Protein AF-0000000087121213 (afdb_homodimer)

Nearest PDB structures (foldseek):
  5jki-assembly1_A  TM=7.740E-01  e=2.344E-04  Bacillus subtilis subsp. subtilis str. 168
  8bm3-assembly4_D  TM=5.996E-01  e=1.245E-01  Escherichia coli K-12
  5jki-assembly1_A  TM=7.741E-01  e=2.557E-04  Bacillus subtilis subsp. subtilis str. 168
  8bm3-assembly4_D  TM=6.574E-01  e=1.766E-01  Escherichia coli K-12
  5jwy-assembly1_A  TM=7.185E-01  e=1.785E+00  Escherichia coli K-12

Solvent-accessible surface area (backbone atoms only — not comparable to full-atom values): 22860 Å² total; per-residue (Å²): 129,78,78,75,68,66,36,72,42,70,94,51,57,44,64,29,44,76,87,43,90,55,26,66,63,33,47,54,35,58,44,42,65,64,54,46,51,48,39,48,54,42,49,30,71,72,65,24,31,52,66,56,43,50,50,47,51,48,52,52,51,51,52,52,50,40,55,52,45,20,66,72,62,54,34,71,42,41,90,85,31,87,63,81,62,60,25,29,47,23,59,65,21,18,52,32,20,20,50,32,39,32,48,42,53,47,43,68,73,35,50,47,79,89,42,47,68,59,44,52,50,52,42,50,49,42,47,48,52,32,50,46,23,39,49,23,35,41,76,60,36,55,31,43,68,64,27,32,49,51,9,25,48,52,12,29,52,52,16,46,51,45,45,53,52,47,67,66,43,41,81,66,46,35,64,57,50,36,68,32,70,66,25,52,71,68,42,36,32,60,55,85,87,48,64,39,60,65,60,51,51,36,52,53,45,52,54,52,51,57,66,70,52,74,72,81,71,79,125,129,77,78,76,68,67,37,72,42,70,93,50,56,43,63,27,42,78,86,43,91,56,27,66,61,32,47,54,35,57,44,42,64,65,54,45,50,48,39,48,52,42,48,30,71,72,64,23,29,52,67,55,43,50,51,48,51,49,51,51,51,50,51,52,51,43,56,52,45,21,66,72,62,53,33,70,41,42,89,84,30,89,62,84,63,61,24,29,45,23,58,67,20,18,52,33,19,20,49,34,39,33,50,40,54,49,43,66,73,33,51,48,81,90,41,47,68,60,43,51,50,51,42,51,49,41,47,47,52,33,51,46,23,40,48,24,35,41,76,61,36,54,31,42,68,64,25,32,49,51,8,24,50,52,12,29,51,51,16,45,53,45,46,53,51,47,66,68,42,42,81,66,48,35,65,56,50,36,68,32,69,66,26,53,73,68,43,35,32,60,55,86,87,48,63,37,60,66,60,51,53,36,53,54,45,53,51,51,51,56,66,68,50,74,73,82,71,80,124

pLDDT: mean 91.89, std 11.65, range [29.3, 98.94]

Radius of gyration: 24.11 Å; Cα contacts (8 Å, |Δi|>4): 596; chains: 2; bounding box: 51×84×61 Å

Sequence (438 aa):
MEAKRVQEFELTWVVYDPTDPLGAMLALFTLSPIFLVIVYLTVVASQRDLDSISMLVGQLISVVFNKVLKKLINQSRPEGAYMTGPGMPSAHSQFMGFFAAYVVIYTWKRINSRRRLEQWFTILSVVAISVLTCYSRIHLNYHSADQVLVGAGFGVLTGVAWYIIVASVSPWLFPVVAESRLAKFFYVRDISHIPDLTVYQHEICNKDAAAASPQKKSQMEAKRVQEFELTWVVYDPTDPLGAMLALFTLSPIFLVIVYLTVVASQRDLDSISMLVGQLISVVFNKVLKKLINQSRPEGAYMTGPGMPSAHSQFMGFFAAYVVIYTWKRINSRRRLEQWFTILSVVAISVLTCYSRIHLNYHSADQVLVGAGFGVLTGVAWYIIVASVSPWLFPVVAESRLAKFFYVRDISHIPDLTVYQHEICNKDAAAASPQKKSQ

Structure (mmCIF, N/CA/C/O backbone):
data_AF-0000000087121213-model_v1
#
loop_
_entity.id
_entity.type
_entity.pdbx_description
1 polymer Dolichyldiphosphatase
#
loop_
_atom_site.group_PDB
_atom_site.id
_atom_site.type_symbol
_atom_site.label_atom_id
_atom_site.label_alt_id
_atom_site.label_comp_id
_atom_site.label_asym_id
_atom_site.label_entity_id
_atom_site.label_seq_id
_atom_site.pdbx_PDB_ins_code
_atom_site.Cartn_x
_atom_site.Cartn_y
_atom_site.Cartn_z
_atom_site.occupancy
_atom_site.B_iso_or_equiv
_atom_site.auth_seq_id
_atom_site.auth_comp_id
_atom_site.auth_asym_id
_atom_site.auth_atom_id
_atom_site.pdbx_PDB_model_num
ATOM 1 N N . MET A 1 1 ? -10.953 -35.5 -21.453 1 35.81 1 MET A N 1
ATOM 2 C CA . MET A 1 1 ? -11.039 -34.094 -21.031 1 35.81 1 MET A CA 1
ATOM 3 C C . MET A 1 1 ? -9.688 -33.406 -21.141 1 35.81 1 MET A C 1
ATOM 5 O O . MET A 1 1 ? -8.711 -33.844 -20.516 1 35.81 1 MET A O 1
ATOM 9 N N . GLU A 1 2 ? -9.352 -32.875 -22.188 1 45 2 GLU A N 1
ATOM 10 C CA . GLU A 1 2 ? -8.039 -32.375 -22.578 1 45 2 GLU A CA 1
ATOM 11 C C . GLU A 1 2 ? -7.434 -31.516 -21.469 1 45 2 GLU A C 1
ATOM 13 O O . GLU A 1 2 ? -8.117 -30.672 -20.875 1 45 2 GLU A O 1
ATOM 18 N N . ALA A 1 3 ? -6.488 -31.922 -20.812 1 52.47 3 ALA A N 1
ATOM 19 C CA . ALA A 1 3 ? -5.75 -31.234 -19.75 1 52.47 3 ALA A CA 1
ATOM 20 C C . ALA A 1 3 ? -5.598 -29.75 -20.047 1 52.47 3 ALA A C 1
ATOM 22 O O . ALA A 1 3 ? -5.051 -29.375 -21.078 1 52.47 3 ALA A O 1
ATOM 23 N N . LYS A 1 4 ? -6.598 -28.922 -19.734 1 59.81 4 LYS A N 1
ATOM 24 C CA . LYS A 1 4 ? -6.586 -27.484 -20.031 1 59.81 4 LYS A CA 1
ATOM 25 C C . LYS A 1 4 ? -5.246 -26.859 -19.672 1 59.81 4 LYS A C 1
ATOM 27 O O . LYS A 1 4 ? -4.754 -27.031 -18.547 1 59.81 4 LYS A O 1
ATOM 32 N N . ARG A 1 5 ? -4.418 -26.531 -20.656 1 74.44 5 ARG A N 1
ATOM 33 C CA . ARG A 1 5 ? -3.125 -25.859 -20.547 1 74.44 5 ARG A CA 1
ATOM 34 C C . ARG A 1 5 ? -3.242 -24.562 -19.75 1 74.44 5 ARG A C 1
ATOM 36 O O . ARG A 1 5 ? -4.086 -23.719 -20.047 1 74.44 5 ARG A O 1
ATOM 43 N N . VAL A 1 6 ? -2.965 -24.562 -18.422 1 81.56 6 VAL A N 1
ATOM 44 C CA . VAL A 1 6 ? -2.982 -23.344 -17.625 1 81.56 6 VAL A CA 1
ATOM 45 C C . VAL A 1 6 ? -1.575 -22.766 -17.531 1 81.56 6 VAL A C 1
ATOM 47 O O . VAL A 1 6 ? -0.586 -23.484 -17.672 1 81.56 6 VAL A O 1
ATOM 50 N N . GLN A 1 7 ? -1.537 -21.5 -17.578 1 84.81 7 GLN A N 1
ATOM 51 C CA . GLN A 1 7 ? -0.304 -20.734 -17.422 1 84.81 7 GLN A CA 1
ATOM 52 C C . GLN A 1 7 ? -0.322 -19.922 -16.125 1 84.81 7 GLN A C 1
ATOM 54 O O . GLN A 1 7 ? -1.356 -19.359 -15.758 1 84.81 7 GLN A O 1
ATOM 59 N N . GLU A 1 8 ? 0.797 -19.859 -15.438 1 82.5 8 GLU A N 1
ATOM 60 C CA . GLU A 1 8 ? 0.926 -19.062 -14.219 1 82.5 8 GLU A CA 1
ATOM 61 C C . GLU A 1 8 ? 1.021 -17.578 -14.531 1 82.5 8 GLU A C 1
ATOM 63 O O . GLU A 1 8 ? 1.632 -17.188 -15.531 1 82.5 8 GLU A O 1
ATOM 68 N N . PHE A 1 9 ? 0.381 -16.828 -13.656 1 82.75 9 PHE A N 1
ATOM 69 C CA . PHE A 1 9 ? 0.54 -15.391 -13.781 1 82.75 9 PHE A CA 1
ATOM 70 C C . PHE A 1 9 ? 1.941 -14.961 -13.359 1 82.75 9 PHE A C 1
ATOM 72 O O . PHE A 1 9 ? 2.293 -15.031 -12.18 1 82.75 9 PHE A O 1
ATOM 79 N N . GLU A 1 10 ? 2.689 -14.375 -14.219 1 80.88 10 GLU A N 1
ATOM 80 C CA . GLU A 1 10 ? 4.133 -14.219 -14.078 1 80.88 10 GLU A CA 1
ATOM 81 C C . GLU A 1 10 ? 4.477 -13.18 -13.016 1 80.88 10 GLU A C 1
ATOM 83 O O . GLU A 1 10 ? 5.457 -13.328 -12.289 1 80.88 10 GLU A O 1
ATOM 88 N N . LEU A 1 11 ? 3.738 -12.172 -12.852 1 82.31 11 LEU A N 1
ATOM 89 C CA . LEU A 1 11 ? 4.035 -11.031 -11.992 1 82.31 11 LEU A CA 1
ATOM 90 C C . LEU A 1 11 ? 4.191 -11.477 -10.539 1 82.31 11 LEU A C 1
ATOM 92 O O . LEU A 1 11 ? 5.023 -10.93 -9.805 1 82.31 11 LEU A O 1
ATOM 96 N N . THR A 1 12 ? 3.451 -12.508 -10.164 1 87.62 12 THR A N 1
ATOM 97 C CA . THR A 1 12 ? 3.455 -12.891 -8.75 1 87.62 12 THR A CA 1
ATOM 98 C C . THR A 1 12 ? 3.768 -14.375 -8.602 1 87.62 12 THR A C 1
ATOM 100 O O . THR A 1 12 ? 3.49 -14.969 -7.555 1 87.62 12 THR A O 1
ATOM 103 N N . TRP A 1 13 ? 4.273 -14.953 -9.625 1 85.88 13 TRP A N 1
ATOM 104 C CA . TRP A 1 13 ? 4.566 -16.375 -9.609 1 85.88 13 TRP A CA 1
ATOM 105 C C . TRP A 1 13 ? 5.887 -16.656 -8.898 1 85.88 13 TRP A C 1
ATOM 107 O O . TRP A 1 13 ? 6.93 -16.125 -9.289 1 85.88 13 TRP A O 1
ATOM 117 N N . VAL A 1 14 ? 5.816 -17.359 -7.824 1 88.19 14 VAL A N 1
ATOM 118 C CA . VAL A 1 14 ? 6.988 -17.766 -7.062 1 88.19 14 VAL A CA 1
ATOM 119 C C . VAL A 1 14 ? 6.867 -19.25 -6.684 1 88.19 14 VAL A C 1
ATOM 121 O O . VAL A 1 14 ? 5.801 -19.688 -6.25 1 88.19 14 VAL A O 1
ATOM 124 N N . VAL A 1 15 ? 7.977 -19.984 -6.91 1 87.25 15 VAL A N 1
ATOM 125 C CA . VAL A 1 15 ? 8 -21.406 -6.547 1 87.25 15 VAL A CA 1
ATOM 126 C C . VAL A 1 15 ? 9.133 -21.656 -5.555 1 87.25 15 VAL A C 1
ATOM 128 O O . VAL A 1 15 ? 10.086 -20.891 -5.477 1 87.25 15 VAL A O 1
ATOM 131 N N . TYR A 1 16 ? 8.938 -22.688 -4.785 1 88.25 16 TYR A N 1
ATOM 132 C CA . TYR A 1 16 ? 9.961 -23.109 -3.836 1 88.25 16 TYR A CA 1
ATOM 133 C C . TYR A 1 16 ? 9.898 -24.609 -3.607 1 88.25 16 TYR A C 1
ATOM 135 O O . TYR A 1 16 ? 8.922 -25.266 -3.973 1 88.25 16 TYR A O 1
ATOM 143 N N . ASP A 1 17 ? 11.016 -25.203 -3.107 1 87.62 17 ASP A N 1
ATOM 144 C CA . ASP A 1 17 ? 11.07 -26.609 -2.707 1 87.62 17 ASP A CA 1
ATOM 145 C C . ASP A 1 17 ? 10.219 -26.844 -1.46 1 87.62 17 ASP A C 1
ATOM 147 O O . ASP A 1 17 ? 10.469 -26.266 -0.408 1 87.62 17 ASP A O 1
ATOM 151 N N . PRO A 1 18 ? 9.227 -27.703 -1.616 1 88.88 18 PRO A N 1
ATOM 152 C CA . PRO A 1 18 ? 8.336 -27.922 -0.481 1 88.88 18 PRO A CA 1
ATOM 153 C C . PRO A 1 18 ? 9.047 -28.531 0.727 1 88.88 18 PRO A C 1
ATOM 155 O O . PRO A 1 18 ? 8.555 -28.422 1.853 1 88.88 18 PRO A O 1
ATOM 158 N N . THR A 1 19 ? 10.203 -29.141 0.523 1 90.44 19 THR A N 1
ATOM 159 C CA . THR A 1 19 ? 10.953 -29.734 1.621 1 90.44 19 THR A CA 1
ATOM 160 C C . THR A 1 19 ? 11.844 -28.688 2.293 1 90.44 19 THR A C 1
ATOM 162 O O . THR A 1 19 ? 12.406 -28.938 3.361 1 90.44 19 THR A O 1
ATOM 165 N N . ASP A 1 20 ? 11.969 -27.531 1.691 1 91.56 20 ASP A N 1
ATOM 166 C CA . ASP A 1 20 ? 12.75 -26.422 2.254 1 91.56 20 ASP A CA 1
ATOM 167 C C . ASP A 1 20 ? 11.953 -25.688 3.33 1 91.56 20 ASP A C 1
ATOM 169 O O . ASP A 1 20 ? 10.953 -25.031 3.033 1 91.56 20 ASP A O 1
ATOM 173 N N . PRO A 1 21 ? 12.32 -25.75 4.578 1 90.38 21 PRO A N 1
ATOM 174 C CA . PRO A 1 21 ? 11.562 -25.109 5.648 1 90.38 21 PRO A CA 1
ATOM 175 C C . PRO A 1 21 ? 11.508 -23.578 5.508 1 90.38 21 PRO A C 1
ATOM 177 O O . PRO A 1 21 ? 10.609 -22.938 6.055 1 90.38 21 PRO A O 1
ATOM 180 N N . LEU A 1 22 ? 12.406 -22.984 4.742 1 92.81 22 LEU A N 1
ATOM 181 C CA . LEU A 1 22 ? 12.445 -21.547 4.566 1 92.81 22 LEU A CA 1
ATOM 182 C C . LEU A 1 22 ? 11.742 -21.141 3.273 1 92.81 22 LEU A C 1
ATOM 184 O O . LEU A 1 22 ? 11.57 -19.938 3.006 1 92.81 22 LEU A O 1
ATOM 188 N N . GLY A 1 23 ? 11.398 -22.078 2.557 1 91.88 23 GLY A N 1
ATOM 189 C CA . GLY A 1 23 ? 10.922 -21.844 1.202 1 91.88 23 GLY A CA 1
ATOM 190 C C . GLY A 1 23 ? 9.766 -20.859 1.138 1 91.88 23 GLY A C 1
ATOM 191 O O . GLY A 1 23 ? 9.82 -19.875 0.406 1 91.88 23 GLY A O 1
ATOM 192 N N . ALA A 1 24 ? 8.82 -21.109 1.965 1 90.44 24 ALA A N 1
ATOM 193 C CA . ALA A 1 24 ? 7.617 -20.281 1.944 1 90.44 24 ALA A CA 1
ATOM 194 C C . ALA A 1 24 ? 7.926 -18.859 2.42 1 90.44 24 ALA A C 1
ATOM 196 O O . ALA A 1 24 ? 7.461 -17.891 1.826 1 90.44 24 ALA A O 1
ATOM 197 N N . MET A 1 25 ? 8.641 -18.75 3.424 1 94.06 25 MET A N 1
ATOM 198 C CA . MET A 1 25 ? 9.023 -17.438 3.959 1 94.06 25 MET A CA 1
ATOM 199 C C . MET A 1 25 ? 9.852 -16.656 2.945 1 94.06 25 MET A C 1
ATOM 201 O O . MET A 1 25 ? 9.617 -15.469 2.73 1 94.06 25 MET A O 1
ATOM 205 N N . LEU A 1 26 ? 10.75 -17.281 2.309 1 95.12 26 LEU A N 1
ATOM 206 C CA . LEU A 1 26 ? 11.617 -16.609 1.342 1 95.12 26 LEU A CA 1
ATOM 207 C C . LEU A 1 26 ? 10.836 -16.25 0.082 1 95.12 26 LEU A C 1
ATOM 209 O O . LEU 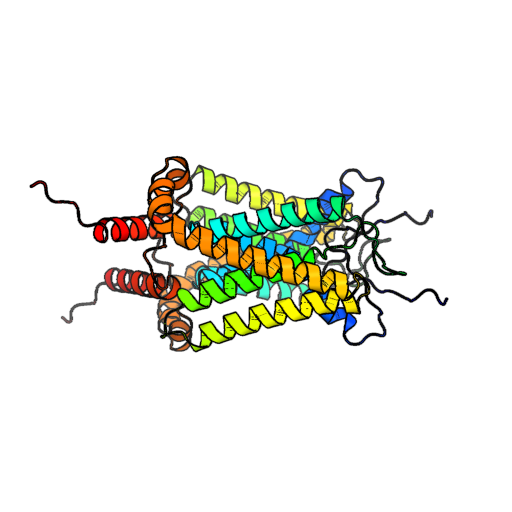A 1 26 ? 11.125 -15.227 -0.554 1 95.12 26 LEU A O 1
ATOM 213 N N . ALA A 1 27 ? 9.852 -17.078 -0.217 1 93.12 27 ALA A N 1
ATOM 214 C CA . ALA A 1 27 ? 8.969 -16.719 -1.322 1 93.12 27 ALA A CA 1
ATOM 215 C C . ALA A 1 27 ? 8.242 -15.406 -1.043 1 93.12 27 ALA A C 1
ATOM 217 O O . ALA A 1 27 ? 8.094 -14.57 -1.936 1 93.12 27 ALA A O 1
ATOM 218 N N . LEU A 1 28 ? 7.879 -15.242 0.159 1 94.12 28 LEU A N 1
ATOM 219 C CA . LEU A 1 28 ? 7.215 -14.008 0.564 1 94.12 28 LEU A CA 1
ATOM 220 C C . LEU A 1 28 ? 8.148 -12.812 0.417 1 94.12 28 LEU A C 1
ATOM 222 O O . LEU A 1 28 ? 7.75 -11.758 -0.092 1 94.12 28 LEU A O 1
ATOM 226 N N . PHE A 1 29 ? 9.375 -12.953 0.794 1 96.25 29 PHE A N 1
ATOM 227 C CA . PHE A 1 29 ? 10.336 -11.867 0.699 1 96.25 29 PHE A CA 1
ATOM 228 C C . PHE A 1 29 ? 10.648 -11.547 -0.757 1 96.25 29 PHE A C 1
ATOM 230 O O . PHE A 1 29 ? 10.891 -10.383 -1.107 1 96.25 29 PHE A O 1
ATOM 237 N N . THR A 1 30 ? 10.625 -12.562 -1.583 1 95.25 30 THR A N 1
ATOM 238 C CA . THR A 1 30 ? 10.875 -12.344 -3.004 1 95.25 30 THR A CA 1
ATOM 239 C C . THR A 1 30 ? 9.797 -11.438 -3.605 1 95.25 30 THR A C 1
ATOM 241 O O . THR A 1 30 ? 10.055 -10.719 -4.574 1 95.25 30 THR A O 1
ATOM 244 N N . LEU A 1 31 ? 8.641 -11.383 -2.98 1 96.5 31 LEU A N 1
ATOM 2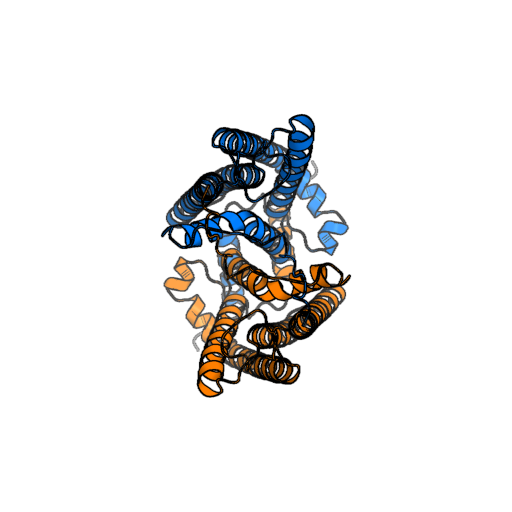45 C CA . LEU A 1 31 ? 7.52 -10.609 -3.496 1 96.5 31 LEU A CA 1
ATOM 246 C C . LEU A 1 31 ? 7.582 -9.172 -2.992 1 96.5 31 LEU A C 1
ATOM 248 O O . LEU A 1 31 ? 6.77 -8.328 -3.391 1 96.5 31 LEU A O 1
ATOM 252 N N . SER A 1 32 ? 8.578 -8.812 -2.209 1 97 32 SER A N 1
ATOM 253 C CA . SER A 1 32 ? 8.641 -7.527 -1.528 1 97 32 SER A CA 1
ATOM 254 C C . SER A 1 32 ? 8.641 -6.371 -2.525 1 97 32 SER A C 1
ATOM 256 O O . SER A 1 32 ? 7.98 -5.355 -2.307 1 97 32 SER A O 1
ATOM 258 N N . PRO A 1 33 ? 9.336 -6.465 -3.672 1 97.62 33 PRO A N 1
ATOM 259 C CA . PRO A 1 33 ? 9.305 -5.328 -4.598 1 97.62 33 PRO A CA 1
ATOM 260 C C . PRO A 1 33 ? 7.898 -5.02 -5.105 1 97.62 33 PRO A C 1
ATOM 262 O O . PRO A 1 33 ? 7.539 -3.852 -5.27 1 97.62 33 PRO A O 1
ATOM 265 N N . ILE A 1 34 ? 7.125 -6.027 -5.355 1 96.75 34 ILE A N 1
ATOM 266 C CA . ILE A 1 34 ? 5.754 -5.828 -5.805 1 96.75 34 ILE A CA 1
ATOM 267 C C . ILE A 1 34 ? 4.945 -5.141 -4.707 1 96.75 34 ILE A C 1
ATOM 269 O O . ILE A 1 34 ? 4.234 -4.168 -4.973 1 96.75 34 ILE A O 1
ATOM 273 N N . PHE A 1 35 ? 5.062 -5.609 -3.479 1 97.62 35 PHE A N 1
ATOM 274 C CA . PHE A 1 35 ? 4.375 -4.992 -2.35 1 97.62 35 PHE A CA 1
ATOM 275 C C . PHE A 1 35 ? 4.844 -3.557 -2.146 1 97.62 35 PHE A C 1
ATOM 277 O O . PHE A 1 35 ? 4.043 -2.676 -1.831 1 97.62 35 PHE A O 1
ATOM 284 N N . LEU A 1 36 ? 6.082 -3.318 -2.35 1 98.38 36 LEU A N 1
ATOM 285 C CA . LEU A 1 36 ? 6.633 -1.983 -2.145 1 98.38 36 LEU A CA 1
ATOM 286 C C . LEU A 1 36 ? 6.133 -1.018 -3.213 1 98.38 36 LEU A C 1
ATOM 288 O O . LEU A 1 36 ? 5.941 0.17 -2.941 1 98.38 36 LEU A O 1
ATOM 292 N N . VAL A 1 37 ? 5.953 -1.521 -4.43 1 98.38 37 VAL A N 1
ATOM 293 C CA . VAL A 1 37 ? 5.363 -0.663 -5.449 1 98.38 37 VAL A CA 1
ATOM 294 C C . VAL A 1 37 ? 3.977 -0.208 -5.004 1 98.38 37 VAL A C 1
ATOM 296 O O . VAL A 1 37 ? 3.619 0.962 -5.16 1 98.38 37 VAL A O 1
ATOM 299 N N . ILE A 1 38 ? 3.213 -1.104 -4.43 1 98.19 38 ILE A N 1
ATOM 300 C CA . ILE A 1 38 ? 1.897 -0.76 -3.902 1 98.19 38 ILE A CA 1
ATOM 301 C C . ILE A 1 38 ? 2.045 0.247 -2.764 1 98.19 38 ILE A C 1
ATOM 303 O O . ILE A 1 38 ? 1.268 1.199 -2.664 1 98.19 38 ILE A O 1
ATOM 307 N N . VAL A 1 39 ? 3.039 0.029 -1.93 1 98.62 39 VAL A N 1
ATOM 308 C CA . VAL A 1 39 ? 3.312 0.957 -0.837 1 98.62 39 VAL A CA 1
ATOM 309 C C . VAL A 1 39 ? 3.623 2.342 -1.4 1 98.62 39 VAL A C 1
ATOM 311 O O . VAL A 1 39 ? 3.057 3.342 -0.952 1 98.62 39 VAL A O 1
ATOM 314 N N . TYR A 1 40 ? 4.473 2.42 -2.428 1 98.62 40 TYR A N 1
ATOM 315 C CA . TYR A 1 40 ? 4.844 3.68 -3.062 1 98.62 40 TYR A CA 1
ATOM 316 C C . TYR A 1 40 ? 3.615 4.395 -3.611 1 98.62 40 TYR A C 1
ATOM 318 O O . TYR A 1 40 ? 3.406 5.578 -3.338 1 98.62 40 TYR A O 1
ATOM 326 N N . LEU A 1 41 ? 2.852 3.67 -4.32 1 98.5 41 LEU A N 1
ATOM 327 C CA . LEU A 1 41 ? 1.681 4.266 -4.953 1 98.5 41 LEU A CA 1
ATOM 328 C C . LEU A 1 41 ? 0.681 4.742 -3.904 1 98.5 41 LEU A C 1
ATOM 330 O O . LEU A 1 41 ? 0.08 5.809 -4.055 1 98.5 41 LEU A O 1
ATOM 334 N N . THR A 1 42 ? 0.562 3.957 -2.889 1 98.44 42 THR A N 1
ATOM 335 C CA . THR A 1 42 ? -0.373 4.285 -1.819 1 98.44 42 THR A CA 1
ATOM 336 C C . THR A 1 42 ? 0.077 5.543 -1.077 1 98.44 42 THR A C 1
ATOM 338 O O . THR A 1 42 ? -0.729 6.441 -0.82 1 98.44 42 THR A O 1
ATOM 341 N N . VAL A 1 43 ? 1.328 5.637 -0.728 1 98.06 43 VAL A N 1
ATOM 342 C CA . VAL A 1 43 ? 1.857 6.789 -0.003 1 98.06 43 VAL A CA 1
ATOM 343 C C . VAL A 1 43 ? 1.733 8.039 -0.863 1 98.06 43 VAL A C 1
ATOM 345 O O . VAL A 1 43 ? 1.303 9.094 -0.381 1 98.06 43 VAL A O 1
ATOM 348 N N . VAL A 1 44 ? 2.059 7.926 -2.1 1 98.06 44 VAL A N 1
ATOM 349 C CA . VAL A 1 44 ? 1.982 9.062 -3.006 1 98.06 44 VAL A CA 1
ATOM 350 C C . VAL A 1 44 ? 0.53 9.516 -3.146 1 98.06 44 VAL A C 1
ATOM 352 O O . VAL A 1 44 ? 0.24 10.719 -3.113 1 98.06 44 VAL A O 1
ATOM 355 N N . ALA A 1 45 ? -0.375 8.586 -3.246 1 96.44 45 ALA A N 1
ATOM 356 C CA . ALA A 1 45 ? -1.785 8.906 -3.438 1 96.44 45 ALA A CA 1
ATOM 357 C C . ALA A 1 45 ? -2.393 9.492 -2.164 1 96.44 45 ALA A C 1
ATOM 359 O O . ALA A 1 45 ? -3.252 10.375 -2.225 1 96.44 45 ALA A O 1
ATOM 360 N N . SER A 1 46 ? -1.977 9.055 -1.011 1 95.5 46 SER A N 1
ATOM 361 C CA . SER A 1 46 ? -2.617 9.438 0.242 1 95.5 46 SER A CA 1
ATOM 362 C C . SER A 1 46 ? -1.961 10.68 0.837 1 95.5 46 SER A C 1
ATOM 364 O O . SER A 1 46 ? -2.641 11.531 1.417 1 95.5 46 SER A O 1
ATOM 366 N N . GLN A 1 47 ? -0.636 10.758 0.685 1 95.38 47 GLN A N 1
ATOM 367 C CA . GLN A 1 47 ? 0.074 11.883 1.285 1 95.38 47 GLN A CA 1
ATOM 368 C C . GLN A 1 47 ? 0.191 13.047 0.304 1 95.38 47 GLN A C 1
ATOM 370 O O . GLN A 1 47 ? 0.144 14.211 0.706 1 95.38 47 GLN A O 1
ATOM 375 N N . ARG A 1 48 ? 0.413 12.773 -0.94 1 97.25 48 ARG A N 1
ATOM 376 C CA . ARG A 1 48 ? 0.522 13.75 -2.02 1 97.25 48 ARG A CA 1
ATOM 377 C C . ARG A 1 48 ? 1.606 14.781 -1.721 1 97.25 48 ARG A C 1
ATOM 379 O O . ARG A 1 48 ? 1.386 15.984 -1.87 1 97.25 48 ARG A O 1
ATOM 386 N N . ASP A 1 49 ? 2.746 14.359 -1.281 1 97.25 49 ASP A N 1
ATOM 387 C CA . ASP A 1 49 ? 3.848 15.289 -1.03 1 97.25 49 ASP A CA 1
ATOM 388 C C . ASP A 1 49 ? 5.016 15.023 -1.979 1 97.25 49 ASP A C 1
ATOM 390 O O . ASP A 1 49 ? 5.168 13.906 -2.486 1 97.25 49 ASP A O 1
ATOM 394 N N . LEU A 1 50 ? 5.773 15.977 -2.16 1 98.12 50 LEU A N 1
ATOM 395 C CA . LEU A 1 50 ? 6.82 15.93 -3.172 1 98.12 50 LEU A CA 1
ATOM 396 C C . LEU A 1 50 ? 7.957 15.016 -2.738 1 98.12 50 LEU A C 1
ATOM 398 O O . LEU A 1 50 ? 8.703 14.508 -3.578 1 98.12 50 LEU A O 1
ATOM 402 N N . ASP A 1 51 ? 8.148 14.766 -1.448 1 97.19 51 ASP A N 1
ATOM 403 C CA . ASP A 1 51 ? 9.164 13.828 -0.977 1 97.19 51 ASP A CA 1
ATOM 404 C C . ASP A 1 51 ? 8.859 12.406 -1.453 1 97.19 51 ASP A C 1
ATOM 406 O O . ASP A 1 51 ? 9.727 11.742 -2.033 1 97.19 51 ASP A O 1
ATOM 410 N N . SER A 1 52 ? 7.633 11.945 -1.17 1 97.94 52 SER A N 1
ATOM 411 C CA . SER A 1 52 ? 7.25 10.594 -1.572 1 97.94 52 SER A CA 1
ATOM 412 C C . SER A 1 52 ? 7.219 10.461 -3.09 1 97.94 52 SER A C 1
ATOM 414 O O . SER A 1 52 ? 7.594 9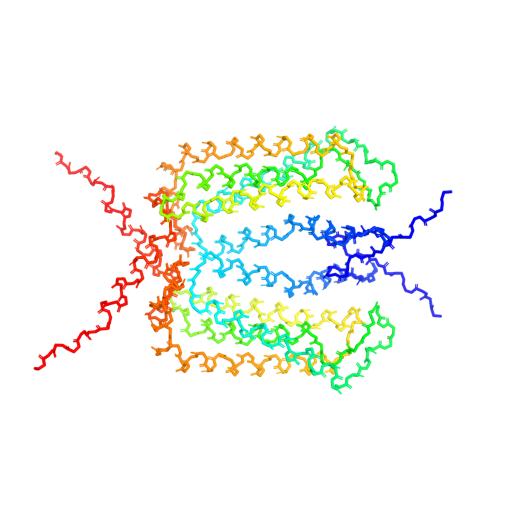.414 -3.633 1 97.94 52 SER A O 1
ATOM 416 N N . ILE A 1 53 ? 6.777 11.477 -3.754 1 98.69 53 ILE A N 1
ATOM 417 C CA . ILE A 1 53 ? 6.742 11.461 -5.211 1 98.69 53 ILE A CA 1
ATOM 418 C C . ILE A 1 53 ? 8.164 11.352 -5.762 1 98.69 53 ILE A C 1
ATOM 420 O O . ILE A 1 53 ? 8.43 10.562 -6.668 1 98.69 53 ILE A O 1
ATOM 424 N N . SER A 1 54 ? 9.062 12.141 -5.227 1 98.56 54 SER A N 1
ATOM 425 C CA . SER A 1 54 ? 10.453 12.109 -5.684 1 98.56 54 SER A CA 1
ATOM 426 C C . SER A 1 54 ? 11.078 10.734 -5.469 1 98.56 54 SER A C 1
ATOM 428 O O . SER A 1 54 ? 11.836 10.258 -6.309 1 98.56 54 SER A O 1
ATOM 430 N N . MET A 1 55 ? 10.797 10.148 -4.363 1 98.5 55 MET A N 1
ATOM 431 C CA . MET A 1 55 ? 11.336 8.82 -4.098 1 98.5 55 MET A CA 1
ATOM 432 C C . MET A 1 55 ? 10.812 7.809 -5.109 1 98.5 55 MET A C 1
ATOM 434 O O . MET A 1 55 ? 11.57 6.969 -5.605 1 98.5 55 MET A O 1
ATOM 438 N N . LEU A 1 56 ? 9.516 7.84 -5.395 1 98.81 56 LEU A N 1
ATOM 439 C CA . LEU A 1 56 ? 8.93 6.949 -6.391 1 98.81 56 LEU A CA 1
ATOM 440 C C . LEU A 1 56 ? 9.578 7.152 -7.754 1 98.81 56 LEU A C 1
ATOM 442 O O . LEU A 1 56 ? 9.914 6.18 -8.438 1 98.81 56 LEU A O 1
ATOM 446 N N . VAL A 1 57 ? 9.742 8.406 -8.125 1 98.75 57 VAL A N 1
ATOM 447 C CA . VAL A 1 57 ? 10.367 8.719 -9.406 1 98.75 57 VAL A CA 1
ATOM 448 C C . VAL A 1 57 ? 11.766 8.117 -9.461 1 98.75 57 VAL A C 1
ATOM 450 O O . VAL A 1 57 ? 12.148 7.5 -10.461 1 98.75 57 VAL A O 1
ATOM 453 N N . GLY A 1 58 ? 12.547 8.297 -8.398 1 98.88 58 GLY A N 1
ATOM 454 C CA . GLY A 1 58 ? 13.875 7.707 -8.336 1 98.88 58 GLY A CA 1
ATOM 455 C C . GLY A 1 58 ? 13.867 6.199 -8.469 1 98.88 58 GLY A C 1
ATOM 456 O O . GLY A 1 58 ? 14.703 5.625 -9.172 1 98.88 58 GLY A O 1
ATOM 457 N N . GLN A 1 59 ? 12.961 5.543 -7.766 1 98.88 59 GLN A N 1
ATOM 458 C CA . GLN A 1 59 ? 12.836 4.09 -7.844 1 98.88 59 GLN A CA 1
ATOM 459 C C . GLN A 1 59 ? 12.531 3.641 -9.273 1 98.88 59 GLN A C 1
ATOM 461 O O . GLN A 1 59 ? 13.117 2.668 -9.758 1 98.88 59 GLN A O 1
ATOM 466 N N . LEU A 1 60 ? 11.609 4.359 -9.961 1 98.69 60 LEU A N 1
ATOM 467 C CA . LEU A 1 60 ? 11.234 4.016 -11.328 1 98.69 60 LEU A CA 1
ATOM 468 C C . LEU A 1 60 ? 12.414 4.215 -12.273 1 98.69 60 LEU A C 1
ATOM 470 O O . LEU A 1 60 ? 12.617 3.418 -13.195 1 98.69 60 LEU A O 1
ATOM 474 N N . ILE A 1 61 ? 13.141 5.266 -12.062 1 98.62 61 ILE A N 1
ATOM 475 C CA . ILE A 1 61 ? 14.352 5.488 -12.852 1 98.62 61 ILE A CA 1
ATOM 476 C C . ILE A 1 61 ? 15.312 4.32 -12.656 1 98.62 61 ILE A C 1
ATOM 478 O O . ILE A 1 61 ? 15.922 3.832 -13.617 1 98.62 61 ILE A O 1
ATOM 482 N N . SER A 1 62 ? 15.469 3.896 -11.391 1 98.62 62 SER A N 1
ATOM 483 C CA . SER A 1 62 ? 16.328 2.75 -11.094 1 98.62 62 SER A CA 1
ATOM 484 C C . SER A 1 62 ? 15.852 1.503 -11.836 1 98.62 62 SER A C 1
ATOM 486 O O . SER A 1 62 ? 16.672 0.709 -12.305 1 98.62 62 SER A O 1
ATOM 488 N N . VAL A 1 63 ? 14.578 1.28 -11.961 1 98.19 63 VAL A N 1
ATOM 489 C CA . VAL A 1 63 ? 14.016 0.136 -12.672 1 98.19 63 VAL A CA 1
ATOM 490 C C . VAL A 1 63 ? 14.383 0.213 -14.148 1 98.19 63 VAL A C 1
ATOM 492 O O . VAL A 1 63 ? 14.758 -0.793 -14.758 1 98.19 63 VAL A O 1
ATOM 495 N N . VAL A 1 64 ? 14.273 1.382 -14.688 1 98.31 64 VAL A N 1
ATOM 496 C CA . VAL A 1 64 ? 14.625 1.586 -16.094 1 98.31 64 VAL A CA 1
ATOM 497 C C . VAL A 1 64 ? 16.109 1.296 -16.297 1 98.31 64 VAL A C 1
ATOM 499 O O . VAL A 1 64 ? 16.5 0.637 -17.266 1 98.31 64 VAL A O 1
ATOM 502 N N . PHE A 1 65 ? 16.969 1.795 -15.367 1 98.25 65 PHE A N 1
ATOM 503 C CA . PHE A 1 65 ? 18.391 1.505 -15.438 1 98.25 65 PHE A CA 1
ATOM 504 C C . PHE A 1 65 ? 18.641 0.001 -15.445 1 98.25 65 PHE A C 1
ATOM 506 O O . PHE A 1 65 ? 19.5 -0.487 -16.172 1 98.25 65 PHE A O 1
ATOM 513 N N . ASN A 1 66 ? 17.906 -0.712 -14.633 1 98.31 66 ASN A N 1
ATOM 514 C CA . ASN A 1 66 ? 18.078 -2.16 -14.57 1 98.31 66 ASN A CA 1
ATOM 515 C C . ASN A 1 66 ? 17.75 -2.82 -15.906 1 98.31 66 ASN A C 1
ATOM 517 O O . ASN A 1 66 ? 18.484 -3.699 -16.359 1 98.31 66 ASN A O 1
ATOM 521 N N . LYS A 1 67 ? 16.688 -2.393 -16.484 1 97.25 67 LYS A N 1
ATOM 522 C CA . LYS A 1 67 ? 16.281 -2.949 -17.781 1 97.25 67 LYS A CA 1
ATOM 523 C C . LYS A 1 67 ? 17.359 -2.715 -18.844 1 97.25 67 LYS A C 1
ATOM 525 O O . LYS A 1 67 ? 17.672 -3.617 -19.609 1 97.25 67 LYS A O 1
ATOM 530 N N . VAL A 1 68 ? 17.875 -1.559 -18.844 1 97.81 68 VAL A N 1
ATOM 531 C CA . VAL A 1 68 ? 18.906 -1.194 -19.797 1 97.81 68 VAL A CA 1
ATOM 532 C C . VAL A 1 68 ? 20.172 -2.023 -19.547 1 97.81 68 VAL A C 1
ATOM 534 O O . VAL A 1 68 ? 20.75 -2.58 -20.469 1 97.81 68 VAL A O 1
ATOM 537 N N . LEU A 1 69 ? 20.609 -2.137 -18.297 1 97.44 69 LEU A N 1
ATOM 538 C CA . LEU A 1 69 ? 21.812 -2.879 -17.922 1 97.44 69 LEU A CA 1
ATOM 539 C C . LEU A 1 69 ? 21.656 -4.355 -18.266 1 97.44 69 LEU A C 1
ATOM 541 O O . LEU A 1 69 ? 22.609 -4.984 -18.766 1 97.44 69 LEU A O 1
ATOM 545 N N . LYS A 1 70 ? 20.484 -4.918 -18.016 1 96.56 70 LYS A N 1
ATOM 546 C CA . LYS A 1 70 ? 20.25 -6.324 -18.344 1 96.56 70 LYS A CA 1
ATOM 547 C C . LYS A 1 70 ? 20.375 -6.574 -19.844 1 96.56 70 LYS A C 1
ATOM 549 O O . LYS A 1 70 ? 20.844 -7.629 -20.266 1 96.56 70 LYS A O 1
ATOM 554 N N . LYS A 1 71 ? 19.875 -5.664 -20.594 1 96.12 71 LYS A N 1
ATOM 555 C CA . LYS A 1 71 ? 19.953 -5.785 -22.047 1 96.12 71 LYS A CA 1
ATOM 556 C C . LYS A 1 71 ? 21.406 -5.691 -22.516 1 96.12 71 LYS A C 1
ATOM 558 O O . LYS A 1 71 ? 21.828 -6.426 -23.422 1 96.12 71 LYS A O 1
ATOM 563 N N . LEU A 1 72 ? 22.172 -4.863 -21.938 1 96.88 72 LEU A N 1
ATOM 564 C CA . LEU A 1 72 ? 23.562 -4.633 -22.328 1 96.88 72 LEU A CA 1
ATOM 565 C C . LEU A 1 72 ? 24.453 -5.785 -21.891 1 96.88 72 LEU A C 1
ATOM 567 O O . LEU A 1 72 ? 25.312 -6.23 -22.641 1 96.88 72 LEU A O 1
ATOM 571 N N . ILE A 1 73 ? 24.266 -6.254 -20.656 1 96.31 73 ILE A N 1
ATOM 572 C CA . ILE A 1 73 ? 25.109 -7.293 -20.094 1 96.31 73 ILE A CA 1
ATOM 573 C C . ILE A 1 73 ? 24.672 -8.664 -20.609 1 96.31 73 ILE A C 1
ATOM 575 O O . ILE A 1 73 ? 25.5 -9.5 -20.953 1 96.31 73 ILE A O 1
ATOM 579 N N . ASN A 1 74 ? 23.391 -8.938 -20.578 1 95.5 74 ASN A N 1
ATOM 580 C CA . ASN A 1 74 ? 22.734 -10.125 -21.125 1 95.5 74 ASN A CA 1
ATOM 581 C C . ASN A 1 74 ? 23.375 -11.406 -20.594 1 95.5 74 ASN A C 1
ATOM 583 O O . ASN A 1 74 ? 23.625 -12.336 -21.359 1 95.5 74 ASN A O 1
ATOM 587 N N . GLN A 1 75 ? 23.734 -11.344 -19.344 1 95.25 75 GLN A N 1
ATOM 588 C CA . GLN A 1 75 ? 24.25 -12.539 -18.703 1 95.25 75 GLN A CA 1
ATOM 589 C C . GLN A 1 75 ? 23.125 -13.477 -18.297 1 95.25 75 GLN A C 1
ATOM 591 O O . GLN A 1 75 ? 22.109 -13.039 -17.734 1 95.25 75 GLN A O 1
ATOM 596 N N . SER A 1 76 ? 23.391 -14.711 -18.547 1 93.31 76 SER A N 1
ATOM 597 C CA . SER A 1 76 ? 22.359 -15.711 -18.266 1 93.31 76 SER A CA 1
ATOM 598 C C . SER A 1 76 ? 22.188 -15.93 -16.766 1 93.31 76 SER A C 1
ATOM 600 O O . SER A 1 76 ? 23.125 -15.688 -15.992 1 93.31 76 SER A O 1
ATOM 602 N N . ARG A 1 77 ? 20.984 -16.406 -16.391 1 93.38 77 ARG A N 1
ATOM 603 C CA . ARG A 1 77 ? 20.719 -16.844 -15.016 1 93.38 77 ARG A CA 1
ATOM 604 C C . ARG A 1 77 ? 21.453 -18.141 -14.695 1 93.38 77 ARG A C 1
ATOM 606 O O . ARG A 1 77 ? 22.047 -18.766 -15.586 1 93.38 77 ARG A O 1
ATOM 613 N N . PRO A 1 78 ? 21.5 -18.406 -13.383 1 91.62 78 PRO A N 1
ATOM 614 C CA . PRO A 1 78 ? 22.203 -19.656 -13.031 1 91.62 78 PRO A CA 1
ATOM 615 C C . PRO A 1 78 ? 21.531 -20.891 -13.641 1 91.62 78 PRO A C 1
ATOM 617 O O . PRO A 1 78 ? 20.344 -20.859 -13.969 1 91.62 78 PRO A O 1
ATOM 620 N N . GLU A 1 79 ? 22.312 -21.922 -13.766 1 89.19 79 GLU A N 1
ATOM 621 C CA . GLU A 1 79 ? 21.797 -23.172 -14.289 1 89.19 79 GLU A CA 1
ATOM 622 C C . GLU A 1 79 ? 20.656 -23.703 -13.43 1 89.19 79 GLU A C 1
ATOM 624 O O . GLU A 1 79 ? 20.75 -23.703 -12.195 1 89.19 79 GLU A O 1
ATOM 629 N N . GLY A 1 80 ? 19.562 -24.062 -14.086 1 85.56 80 GLY A N 1
ATOM 630 C CA . GLY A 1 80 ? 18.453 -24.656 -13.352 1 85.56 80 GLY A CA 1
ATOM 631 C C . GLY A 1 80 ? 17.438 -23.625 -12.859 1 85.56 80 GLY A C 1
ATOM 632 O O . GLY A 1 80 ? 16.5 -23.969 -12.148 1 85.56 80 GLY A O 1
ATOM 633 N N . ALA A 1 81 ? 17.734 -22.391 -13.195 1 85.19 81 ALA A N 1
ATOM 634 C CA . ALA A 1 81 ? 16.781 -21.359 -12.781 1 85.19 81 ALA A CA 1
ATOM 635 C C . ALA A 1 81 ? 15.414 -21.609 -13.398 1 85.19 81 ALA A C 1
ATOM 637 O O . ALA A 1 81 ? 15.312 -22.078 -14.539 1 85.19 81 ALA A O 1
ATOM 638 N N . TYR A 1 82 ? 14.391 -21.328 -12.594 1 77.5 82 TYR A N 1
ATOM 639 C CA . TYR A 1 82 ? 13.016 -21.562 -13.016 1 77.5 82 TYR A CA 1
ATOM 640 C C . TYR A 1 82 ? 12.516 -20.453 -13.914 1 77.5 82 TYR A C 1
ATOM 642 O O . TYR A 1 82 ? 11.398 -20.516 -14.438 1 77.5 82 TYR A O 1
ATOM 650 N N . MET A 1 83 ? 13.297 -19.5 -14.086 1 79.38 83 MET A N 1
ATOM 651 C CA . MET A 1 83 ? 12.906 -18.359 -14.914 1 79.38 83 MET A CA 1
ATOM 652 C C . MET A 1 83 ? 13.883 -18.172 -16.078 1 79.38 83 MET A C 1
ATOM 654 O O . MET A 1 83 ? 15.062 -18.516 -15.961 1 79.38 83 MET A O 1
ATOM 658 N N . THR A 1 84 ? 13.336 -17.594 -17.078 1 83.06 84 THR A N 1
ATOM 659 C CA . THR A 1 84 ? 14.148 -17.344 -18.266 1 83.06 84 THR A CA 1
ATOM 660 C C . THR A 1 84 ? 14.508 -15.859 -18.375 1 83.06 84 THR A C 1
ATOM 662 O O . THR A 1 84 ? 14.016 -15.047 -17.594 1 83.06 84 THR A O 1
ATOM 665 N N . GLY A 1 85 ? 15.484 -15.562 -19.266 1 85.81 85 GLY A N 1
ATOM 666 C CA . GLY A 1 85 ? 15.883 -14.188 -19.5 1 85.81 85 GLY A CA 1
ATOM 667 C C . GLY A 1 85 ? 17.188 -13.82 -18.828 1 85.81 85 GLY A C 1
ATOM 668 O O . GLY A 1 85 ? 17.781 -14.633 -18.109 1 85.81 85 GLY A O 1
ATOM 669 N N . PRO A 1 86 ? 17.641 -12.641 -19.141 1 92.81 86 PRO A N 1
ATOM 670 C CA . PRO A 1 86 ? 18.906 -12.203 -18.562 1 92.81 86 PRO A CA 1
ATOM 671 C C . PRO A 1 86 ? 18.828 -12.062 -17.031 1 92.81 86 PRO A C 1
ATOM 673 O O . PRO A 1 86 ? 17.812 -11.633 -16.5 1 92.81 86 PRO A O 1
ATOM 676 N N . GLY A 1 87 ? 19.969 -12.367 -16.406 1 94.31 87 GLY A N 1
ATOM 677 C CA . GLY A 1 87 ? 19.969 -12.406 -14.953 1 94.31 87 GLY A CA 1
ATOM 678 C C . GLY A 1 87 ? 20.719 -11.25 -14.328 1 94.31 87 GLY A C 1
ATOM 679 O O . GLY A 1 87 ? 20.484 -10.891 -13.172 1 94.31 87 GLY A O 1
ATOM 680 N N . MET A 1 88 ? 21.656 -10.633 -15.055 1 96.38 88 MET A N 1
ATOM 681 C CA . MET A 1 88 ? 22.531 -9.617 -14.477 1 96.38 88 MET A CA 1
ATOM 682 C C . MET A 1 88 ? 22.125 -8.219 -14.922 1 96.38 88 MET A C 1
ATOM 684 O O . MET A 1 88 ? 22.016 -7.949 -16.125 1 96.38 88 MET A O 1
ATOM 688 N N . PRO A 1 89 ? 21.922 -7.281 -14.047 1 97.81 89 PRO A N 1
ATOM 689 C CA . PRO A 1 89 ? 21.906 -7.477 -12.602 1 97.81 89 PRO A CA 1
ATOM 690 C C . PRO A 1 89 ? 20.531 -7.902 -12.078 1 97.81 89 PRO A C 1
ATOM 692 O O . PRO A 1 89 ? 19.531 -7.719 -12.766 1 97.81 89 PRO A O 1
ATOM 695 N N . SER A 1 90 ? 20.547 -8.516 -10.898 1 97.94 90 SER A N 1
ATOM 696 C CA . SER A 1 90 ? 19.281 -8.875 -10.266 1 97.94 90 SER A CA 1
ATOM 697 C C . SER A 1 90 ? 18.391 -7.652 -10.07 1 97.94 90 SER A C 1
ATOM 699 O O . SER A 1 90 ? 18.766 -6.707 -9.375 1 97.94 90 SER A O 1
ATOM 701 N N . ALA A 1 91 ? 17.219 -7.668 -10.633 1 97.69 91 ALA A N 1
ATOM 702 C CA . ALA A 1 91 ? 16.281 -6.543 -10.578 1 97.69 91 ALA A CA 1
ATOM 703 C C . ALA A 1 91 ? 15.75 -6.352 -9.164 1 97.69 91 ALA A C 1
ATOM 705 O O . ALA A 1 91 ? 15.672 -5.223 -8.672 1 97.69 91 ALA A O 1
ATOM 706 N N . HIS A 1 92 ? 15.352 -7.434 -8.484 1 98.25 92 HIS A N 1
ATOM 707 C CA . HIS A 1 92 ? 14.828 -7.352 -7.125 1 98.25 92 HIS A CA 1
ATOM 708 C C . HIS A 1 92 ? 15.883 -6.805 -6.164 1 98.25 92 HIS A C 1
ATOM 710 O O . HIS A 1 92 ? 15.57 -5.984 -5.297 1 98.25 92 HIS A O 1
ATOM 716 N N . SER A 1 93 ? 17.078 -7.277 -6.383 1 98.69 93 SER A N 1
ATOM 717 C CA . SER A 1 93 ? 18.156 -6.805 -5.52 1 98.69 93 SER A CA 1
ATOM 718 C C . SER A 1 93 ? 18.422 -5.32 -5.734 1 98.69 93 SER A C 1
ATOM 720 O O . SER A 1 93 ? 18.625 -4.574 -4.773 1 98.69 93 SER A O 1
ATOM 722 N N . GLN A 1 94 ? 18.469 -4.949 -6.977 1 98.88 94 GLN A N 1
ATOM 723 C CA . GLN A 1 94 ? 18.656 -3.535 -7.281 1 98.88 94 GLN A CA 1
ATOM 724 C C . GLN A 1 94 ? 17.531 -2.688 -6.703 1 98.88 94 GLN A C 1
ATOM 726 O O . GLN A 1 94 ? 17.766 -1.618 -6.141 1 98.88 94 GLN A O 1
ATOM 731 N N . PHE A 1 95 ? 16.328 -3.15 -6.879 1 98.88 95 PHE A N 1
ATOM 732 C CA . PHE A 1 95 ? 15.156 -2.465 -6.344 1 98.88 95 PHE A CA 1
ATOM 733 C C . PHE A 1 95 ? 15.289 -2.264 -4.84 1 98.88 95 PHE A C 1
ATOM 735 O O . PHE A 1 95 ? 15.109 -1.152 -4.336 1 98.88 95 PHE A O 1
ATOM 742 N N . MET A 1 96 ? 15.648 -3.336 -4.164 1 98.88 96 MET A N 1
ATOM 743 C CA . MET A 1 96 ? 15.734 -3.297 -2.709 1 98.88 96 MET A CA 1
ATOM 744 C C . MET A 1 96 ? 16.922 -2.461 -2.256 1 98.88 96 MET A C 1
ATOM 746 O O . MET A 1 96 ? 16.859 -1.8 -1.218 1 98.88 96 MET A O 1
ATOM 750 N N . GLY A 1 97 ? 18 -2.537 -3.002 1 98.88 97 GLY A N 1
ATOM 751 C CA . GLY A 1 97 ? 19.141 -1.692 -2.689 1 98.88 97 GLY A CA 1
ATOM 752 C C . GLY A 1 97 ? 18.828 -0.211 -2.732 1 98.88 97 GLY A C 1
ATOM 753 O O . GLY A 1 97 ? 19.188 0.535 -1.82 1 98.88 97 GLY A O 1
ATOM 754 N N . PHE A 1 98 ? 18.172 0.188 -3.807 1 98.94 98 PHE A N 1
ATOM 755 C CA . PHE A 1 98 ? 17.734 1.576 -3.924 1 98.94 98 PHE A CA 1
ATOM 756 C C . PHE A 1 98 ? 16.828 1.964 -2.756 1 98.94 98 PHE A C 1
ATOM 758 O O . PHE A 1 98 ? 17.062 2.982 -2.102 1 98.94 98 PHE A O 1
ATOM 765 N N . PHE A 1 99 ? 15.891 1.142 -2.529 1 98.94 99 PHE A N 1
ATOM 766 C CA . PHE A 1 99 ? 14.898 1.38 -1.484 1 98.94 99 PHE A CA 1
ATOM 767 C C . PHE A 1 99 ? 15.57 1.524 -0.125 1 98.94 99 PHE A C 1
ATOM 769 O O . PHE A 1 99 ? 15.312 2.482 0.604 1 98.94 99 PHE A O 1
ATOM 776 N N . ALA A 1 100 ? 16.391 0.59 0.222 1 98.88 100 ALA A N 1
ATOM 777 C CA . ALA A 1 100 ? 17.047 0.586 1.52 1 98.88 100 ALA A CA 1
ATOM 778 C C . ALA A 1 100 ? 17.938 1.819 1.685 1 98.88 100 ALA A C 1
ATOM 780 O O . ALA A 1 100 ? 17.859 2.51 2.703 1 98.88 100 ALA A O 1
ATOM 781 N N . ALA A 1 101 ? 18.734 2.104 0.67 1 98.81 101 ALA A N 1
ATOM 782 C CA . ALA A 1 101 ? 19.656 3.234 0.758 1 98.81 101 ALA A CA 1
ATOM 783 C C . ALA A 1 101 ? 18.906 4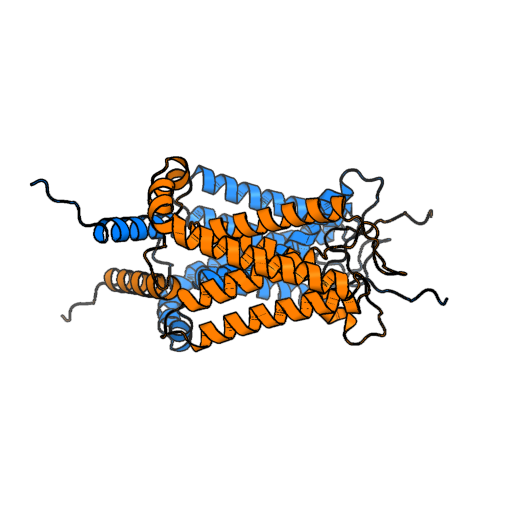.547 0.952 1 98.81 101 ALA A C 1
ATOM 785 O O . ALA A 1 101 ? 19.234 5.332 1.843 1 98.81 101 ALA A O 1
ATOM 786 N N . TYR A 1 102 ? 17.891 4.73 0.179 1 98.69 102 TYR A N 1
ATOM 787 C CA . TYR A 1 102 ? 17.141 5.98 0.222 1 98.69 102 TYR A CA 1
ATOM 788 C C . TYR A 1 102 ? 16.391 6.125 1.547 1 98.69 102 TYR A C 1
ATOM 790 O O . TYR A 1 102 ? 16.5 7.16 2.209 1 98.69 102 TYR A O 1
ATOM 798 N N . VAL A 1 103 ? 15.711 5.094 1.988 1 98.19 103 VAL A N 1
ATOM 799 C CA . VAL A 1 103 ? 14.859 5.164 3.17 1 98.19 103 VAL A CA 1
ATOM 800 C C . VAL A 1 103 ? 15.719 5.301 4.422 1 98.19 103 VAL A C 1
ATOM 802 O O . VAL A 1 103 ? 15.359 6.012 5.363 1 98.19 103 VAL A O 1
ATOM 805 N N . VAL A 1 104 ? 16.828 4.598 4.426 1 98.25 104 VAL A N 1
ATOM 806 C CA . VAL A 1 104 ? 17.719 4.695 5.578 1 98.25 104 VAL A CA 1
ATOM 807 C C . VAL A 1 104 ? 18.203 6.137 5.738 1 98.25 104 VAL A C 1
ATOM 809 O O . VAL A 1 104 ? 18.125 6.707 6.828 1 98.25 104 VAL A O 1
ATOM 812 N N . ILE A 1 105 ? 18.672 6.789 4.652 1 97.81 105 ILE A N 1
ATOM 813 C CA . ILE A 1 105 ? 19.172 8.156 4.711 1 97.81 105 ILE A CA 1
ATOM 814 C C . ILE A 1 105 ? 18.016 9.109 5.066 1 97.81 105 ILE A C 1
ATOM 816 O O . ILE A 1 105 ? 18.156 9.961 5.945 1 97.81 105 ILE A O 1
ATOM 820 N N . TYR A 1 106 ? 16.922 8.93 4.391 1 96.19 106 TYR A N 1
ATOM 821 C CA . TYR A 1 106 ? 15.758 9.781 4.613 1 96.19 106 TYR A CA 1
ATOM 822 C C . TYR A 1 106 ? 15.297 9.711 6.066 1 96.19 106 TYR A C 1
ATOM 824 O O . TYR A 1 106 ? 15.047 10.742 6.695 1 96.19 106 TYR A O 1
ATOM 832 N N . THR A 1 107 ? 15.164 8.5 6.559 1 95.38 107 THR A N 1
ATOM 833 C CA . THR A 1 107 ? 14.703 8.281 7.926 1 95.38 107 THR A CA 1
ATOM 834 C C . THR A 1 107 ? 15.703 8.859 8.93 1 95.38 107 THR A C 1
ATOM 836 O O . THR A 1 107 ? 15.305 9.477 9.922 1 95.38 107 THR A O 1
ATOM 839 N N . TRP A 1 108 ? 16.938 8.648 8.648 1 93.69 108 TRP A N 1
ATOM 840 C CA . TRP A 1 108 ? 17.984 9.156 9.531 1 93.69 108 TRP A CA 1
ATOM 841 C C . TRP A 1 108 ? 17.953 10.68 9.602 1 93.69 108 TRP A C 1
ATOM 843 O O . TRP A 1 108 ? 18.141 11.258 10.672 1 93.69 108 TRP A O 1
ATOM 853 N N . LYS A 1 109 ? 17.578 11.359 8.57 1 91 109 LYS A N 1
ATOM 854 C CA . LYS A 1 109 ? 17.672 12.82 8.477 1 91 109 LYS A CA 1
ATOM 855 C C . LYS A 1 109 ? 16.344 13.469 8.891 1 91 109 LYS A C 1
ATOM 857 O O . LYS A 1 109 ? 16.344 14.602 9.383 1 91 109 LYS A O 1
ATOM 862 N N . ARG A 1 110 ? 15.266 12.75 8.688 1 86.69 110 ARG A N 1
ATOM 863 C CA . ARG A 1 110 ? 13.977 13.43 8.797 1 86.69 110 ARG A CA 1
ATOM 864 C C . ARG A 1 110 ? 13.25 13.031 10.078 1 86.69 110 ARG A C 1
ATOM 866 O O . ARG A 1 110 ? 12.328 13.719 10.516 1 86.69 110 ARG A O 1
ATOM 873 N N . ILE A 1 111 ? 13.562 11.961 10.648 1 81.75 111 ILE A N 1
ATOM 874 C CA . ILE A 1 111 ? 12.828 11.555 11.844 1 81.75 111 ILE A CA 1
ATOM 875 C C . ILE A 1 111 ? 13.5 12.148 13.078 1 81.75 111 ILE A C 1
ATOM 877 O O . ILE A 1 111 ? 14.719 12.055 13.242 1 81.75 111 ILE A O 1
ATOM 881 N N . ASN A 1 112 ? 12.68 12.773 13.82 1 76.94 112 ASN A N 1
ATOM 882 C CA . ASN A 1 112 ? 13.094 13.5 15.016 1 76.94 112 ASN A CA 1
ATOM 883 C C . ASN A 1 112 ? 13.594 12.547 16.109 1 76.94 112 ASN A C 1
ATOM 885 O O . ASN A 1 112 ? 13.18 11.391 16.156 1 76.94 112 ASN A O 1
ATOM 889 N N . SER A 1 113 ? 14.289 13.195 17 1 77.06 113 SER A N 1
ATOM 890 C CA . SER A 1 113 ? 14.898 12.492 18.125 1 77.06 113 SER A CA 1
ATOM 891 C C . SER A 1 113 ? 13.836 11.961 19.078 1 77.06 113 SER A C 1
ATOM 893 O O . SER A 1 113 ? 14.086 11.008 19.828 1 77.06 113 SER A O 1
ATOM 895 N N . ARG A 1 114 ? 12.695 12.477 19.016 1 80.12 114 ARG A N 1
ATOM 896 C CA . ARG A 1 114 ? 11.602 12.039 19.891 1 80.12 114 ARG A CA 1
ATOM 897 C C . ARG A 1 114 ? 11.086 10.672 19.484 1 80.12 114 ARG A C 1
ATOM 899 O O . ARG A 1 114 ? 10.383 10.008 20.25 1 80.12 114 ARG A O 1
ATOM 906 N N . ARG A 1 115 ? 11.414 10.297 18.375 1 91.69 115 ARG A N 1
ATOM 907 C CA . ARG A 1 115 ? 10.914 9.031 17.844 1 91.69 115 ARG A CA 1
ATOM 908 C C . ARG A 1 115 ? 12.062 8.102 17.469 1 91.69 115 ARG A C 1
ATOM 910 O O . ARG A 1 115 ? 12.039 7.453 16.422 1 91.69 115 ARG A O 1
ATOM 917 N N . ARG A 1 116 ? 13.062 8.062 18.312 1 91.25 116 ARG A N 1
ATOM 918 C CA . ARG A 1 116 ? 14.289 7.305 18.062 1 91.25 116 ARG A CA 1
ATOM 919 C C . ARG A 1 116 ? 13.984 5.82 17.891 1 91.25 116 ARG A C 1
ATOM 921 O O . ARG A 1 116 ? 14.586 5.148 17.047 1 91.25 116 ARG A O 1
ATOM 928 N N . LEU A 1 117 ? 13.141 5.328 18.734 1 93.25 117 LEU A N 1
ATOM 929 C CA . LEU A 1 117 ? 12.781 3.916 18.656 1 93.25 117 LEU A CA 1
ATOM 930 C C . LEU A 1 117 ? 12.203 3.588 17.281 1 93.25 117 LEU A C 1
ATOM 932 O O . LEU A 1 117 ? 12.586 2.592 16.656 1 93.25 117 LEU A O 1
ATOM 936 N N . GLU A 1 118 ? 11.273 4.398 16.859 1 93.38 118 GLU A N 1
ATOM 937 C CA . GLU A 1 118 ? 10.672 4.191 15.539 1 93.38 118 GLU A CA 1
ATOM 938 C C . GLU A 1 118 ? 11.703 4.371 14.43 1 93.38 118 GLU A C 1
ATOM 940 O O . GLU A 1 118 ? 11.641 3.688 13.406 1 93.38 118 GLU A O 1
ATOM 945 N N . GLN A 1 119 ? 12.57 5.328 14.633 1 94.94 119 GLN A N 1
ATOM 946 C CA . GLN A 1 119 ? 13.641 5.559 13.672 1 94.94 119 GLN A CA 1
ATOM 947 C C . GLN A 1 119 ? 14.469 4.297 13.461 1 94.94 119 GLN A C 1
ATOM 949 O O . GLN A 1 119 ? 14.633 3.83 12.336 1 94.94 119 GLN A O 1
ATOM 954 N N . TRP A 1 120 ? 14.93 3.678 14.523 1 96.19 120 TRP A N 1
ATOM 955 C CA . TRP A 1 120 ? 15.781 2.492 14.453 1 96.19 120 TRP A CA 1
ATOM 956 C C . TRP A 1 120 ? 14.992 1.283 13.969 1 96.19 120 TRP A C 1
ATOM 958 O O . TRP A 1 120 ? 15.508 0.461 13.211 1 96.19 120 TRP A O 1
ATOM 968 N N . PHE A 1 121 ? 13.82 1.2 14.438 1 96.44 121 PHE A N 1
ATOM 969 C CA . PHE A 1 121 ? 12.969 0.114 13.969 1 96.44 121 PHE A CA 1
ATOM 970 C C . PHE A 1 121 ? 12.797 0.176 12.461 1 96.44 121 PHE A C 1
ATOM 972 O O . PHE A 1 121 ? 12.875 -0.848 11.773 1 96.44 121 PHE A O 1
ATOM 979 N N . THR A 1 122 ? 12.508 1.387 11.938 1 96.06 122 THR A N 1
ATOM 980 C CA . THR A 1 122 ? 12.328 1.573 10.5 1 96.06 122 THR A CA 1
ATOM 981 C C . THR A 1 122 ? 13.602 1.212 9.742 1 96.06 122 THR A C 1
ATOM 983 O O . THR A 1 122 ? 13.562 0.441 8.781 1 96.06 122 THR A O 1
ATOM 986 N N . ILE A 1 123 ? 14.719 1.674 10.211 1 97.5 123 ILE A N 1
ATOM 987 C CA . ILE A 1 123 ? 16 1.445 9.547 1 97.5 123 ILE A CA 1
ATOM 988 C C . ILE A 1 123 ? 16.328 -0.046 9.562 1 97.5 123 ILE A C 1
ATOM 990 O O . ILE A 1 123 ? 16.656 -0.627 8.523 1 97.5 123 ILE A O 1
ATOM 994 N N . LEU A 1 124 ? 16.141 -0.714 10.672 1 98 124 LEU A N 1
ATOM 995 C CA . LEU A 1 124 ? 16.469 -2.129 10.805 1 98 124 LEU A CA 1
ATOM 996 C C . LEU A 1 124 ? 15.531 -2.988 9.969 1 98 124 LEU A C 1
ATOM 998 O O . LEU A 1 124 ? 15.961 -3.969 9.359 1 98 124 LEU A O 1
ATOM 1002 N N . SER A 1 125 ? 14.281 -2.658 9.977 1 97.94 125 SER A N 1
ATOM 1003 C CA . SER A 1 125 ? 13.312 -3.426 9.195 1 97.94 125 SER A CA 1
ATOM 1004 C C . SER A 1 125 ? 13.594 -3.32 7.703 1 97.94 125 SER A C 1
ATOM 1006 O O . SER A 1 125 ? 13.523 -4.316 6.98 1 97.94 125 SER A O 1
ATOM 1008 N N . VAL A 1 126 ? 13.906 -2.105 7.25 1 98.19 126 VAL A N 1
ATOM 1009 C CA . VAL A 1 126 ? 14.172 -1.881 5.832 1 98.19 126 VAL A CA 1
ATOM 1010 C C . VAL A 1 126 ? 15.422 -2.648 5.41 1 98.19 126 VAL A C 1
ATOM 1012 O O . VAL A 1 126 ? 15.445 -3.289 4.355 1 98.19 126 VAL A O 1
ATOM 1015 N N . VAL A 1 127 ? 16.438 -2.617 6.211 1 98.5 127 VAL A N 1
ATOM 1016 C CA . VAL A 1 127 ? 17.688 -3.33 5.918 1 98.5 127 VAL A CA 1
ATOM 1017 C C . VAL A 1 127 ? 17.422 -4.836 5.949 1 98.5 127 VAL A C 1
ATOM 1019 O O . VAL A 1 127 ? 17.828 -5.559 5.035 1 98.5 127 VAL A O 1
ATOM 1022 N N . ALA A 1 128 ? 16.719 -5.293 6.922 1 98.56 128 ALA A N 1
ATOM 1023 C CA . ALA A 1 128 ? 16.438 -6.719 7.074 1 98.56 128 ALA A CA 1
ATOM 1024 C C . ALA A 1 128 ? 15.633 -7.254 5.891 1 98.56 128 ALA A C 1
ATOM 1026 O O . ALA A 1 128 ? 15.984 -8.281 5.309 1 98.56 128 ALA A O 1
ATOM 1027 N N . ILE A 1 129 ? 14.594 -6.566 5.57 1 98.5 129 ILE A N 1
ATOM 1028 C CA . ILE A 1 129 ? 13.734 -7.012 4.477 1 98.5 129 ILE A CA 1
ATOM 1029 C C . ILE A 1 129 ? 14.531 -7.004 3.17 1 98.5 129 ILE A C 1
ATOM 1031 O O . ILE A 1 129 ? 14.367 -7.895 2.33 1 98.5 129 ILE A O 1
ATOM 1035 N N . SER A 1 130 ? 15.367 -5.988 2.998 1 98.75 130 SER A N 1
ATOM 1036 C CA . SER A 1 130 ? 16.172 -5.895 1.781 1 98.75 130 SER A CA 1
ATOM 1037 C C . SER A 1 130 ? 17.172 -7.043 1.694 1 98.75 130 SER A C 1
ATOM 1039 O O . SER A 1 130 ? 17.297 -7.684 0.65 1 98.75 130 SER A O 1
ATOM 1041 N N . VAL A 1 131 ? 17.828 -7.363 2.752 1 98.69 131 VAL A N 1
ATOM 1042 C CA . VAL A 1 131 ? 18.812 -8.438 2.791 1 98.69 131 VAL A CA 1
ATOM 1043 C C . VAL A 1 131 ? 18.125 -9.781 2.572 1 98.69 131 VAL A C 1
ATOM 1045 O O . VAL A 1 131 ? 18.609 -10.625 1.817 1 98.69 131 VAL A O 1
ATOM 1048 N N . LEU A 1 132 ? 17.016 -9.953 3.201 1 98.56 132 LEU A N 1
ATOM 1049 C CA . LEU A 1 132 ? 16.281 -11.203 3.068 1 98.56 132 LEU A CA 1
ATOM 1050 C C . LEU A 1 132 ? 15.758 -11.383 1.648 1 98.56 132 LEU A C 1
ATOM 1052 O O . LEU A 1 132 ? 15.711 -12.5 1.135 1 98.56 132 LEU A O 1
ATOM 1056 N N . THR A 1 133 ? 15.32 -10.297 1.027 1 98.56 133 THR A N 1
ATOM 1057 C CA . THR A 1 133 ? 14.898 -10.359 -0.368 1 98.56 133 THR A CA 1
ATOM 1058 C C . THR A 1 133 ? 16.062 -10.758 -1.268 1 98.56 133 THR A C 1
ATOM 1060 O O . THR A 1 133 ? 15.93 -11.633 -2.125 1 98.56 133 THR A O 1
ATOM 1063 N N . CYS A 1 134 ? 17.203 -10.133 -1.047 1 98.56 134 CYS A N 1
ATOM 1064 C CA . CYS A 1 134 ? 18.391 -10.484 -1.813 1 98.56 134 CYS A CA 1
ATOM 1065 C C . CYS A 1 134 ? 18.75 -11.953 -1.623 1 98.56 134 CYS A C 1
ATOM 1067 O O . CYS A 1 134 ? 18.984 -12.672 -2.596 1 98.56 134 CYS A O 1
ATOM 1069 N N . TYR A 1 135 ? 18.719 -12.375 -0.418 1 98.31 135 TYR A N 1
ATOM 1070 C CA . TYR A 1 135 ? 19.047 -13.758 -0.107 1 98.31 135 TYR A CA 1
ATOM 1071 C C . TYR A 1 135 ? 18.062 -14.711 -0.761 1 98.31 135 TYR A C 1
ATOM 1073 O O . TYR A 1 135 ? 18.438 -15.781 -1.241 1 98.31 135 TYR A O 1
ATOM 1081 N N . SER A 1 136 ? 16.844 -14.352 -0.75 1 97 136 SER A N 1
ATOM 1082 C CA . SER A 1 136 ? 15.805 -15.203 -1.327 1 97 136 SER A CA 1
ATOM 1083 C C . SER A 1 136 ? 16.062 -15.469 -2.807 1 97 136 SER A C 1
ATOM 1085 O O . SER A 1 136 ? 15.789 -16.562 -3.309 1 97 136 SER A O 1
ATOM 1087 N N . ARG A 1 137 ? 16.656 -14.492 -3.5 1 96 137 ARG A N 1
ATOM 1088 C CA . ARG A 1 137 ? 16.922 -14.633 -4.93 1 96 137 ARG A CA 1
ATOM 1089 C C . ARG A 1 137 ? 17.969 -15.719 -5.191 1 96 137 ARG A C 1
ATOM 1091 O O . ARG A 1 137 ? 17.922 -16.375 -6.227 1 96 137 ARG A O 1
ATOM 1098 N N . ILE A 1 138 ? 18.844 -15.82 -4.289 1 96.12 138 ILE A N 1
ATOM 1099 C CA . ILE A 1 138 ? 19.891 -16.828 -4.402 1 96.12 138 ILE A CA 1
ATOM 1100 C C . ILE A 1 138 ? 19.344 -18.188 -3.967 1 96.12 138 ILE A C 1
ATOM 1102 O O . ILE A 1 138 ? 19.453 -19.172 -4.699 1 96.12 138 ILE A O 1
ATOM 1106 N N . HIS A 1 139 ? 18.719 -18.172 -2.801 1 94.88 139 HIS A N 1
ATOM 1107 C CA . HIS A 1 139 ? 18.25 -19.406 -2.188 1 94.88 139 HIS A CA 1
ATOM 1108 C C . HIS A 1 139 ? 17.219 -20.109 -3.074 1 94.88 139 HIS A C 1
ATOM 1110 O O . HIS A 1 139 ? 17.188 -21.344 -3.156 1 94.88 139 HIS A O 1
ATOM 1116 N N . LEU A 1 140 ? 16.422 -19.375 -3.74 1 92.62 140 LEU A N 1
ATOM 1117 C CA . LEU A 1 140 ? 15.375 -19.938 -4.586 1 92.62 140 LEU A CA 1
ATOM 1118 C C . LEU A 1 140 ? 15.867 -20.141 -6.012 1 92.62 140 LEU A C 1
ATOM 1120 O O . LEU A 1 140 ? 15.086 -20.453 -6.91 1 92.62 140 LEU A O 1
ATOM 1124 N N . ASN A 1 141 ? 17.109 -19.891 -6.297 1 92.06 141 ASN A N 1
ATOM 1125 C CA . ASN A 1 141 ? 17.828 -20.188 -7.523 1 92.06 141 ASN A CA 1
ATOM 1126 C C . ASN A 1 141 ? 17.375 -19.312 -8.68 1 92.06 141 ASN A C 1
ATOM 1128 O O . ASN A 1 141 ? 17.281 -19.766 -9.82 1 92.06 141 ASN A O 1
ATOM 1132 N N . TYR A 1 142 ? 17.062 -18.109 -8.359 1 91.81 142 TYR A N 1
ATOM 1133 C CA . TYR A 1 142 ? 16.719 -17.156 -9.406 1 91.81 142 TYR A CA 1
ATOM 1134 C C . TYR A 1 142 ? 17.953 -16.484 -9.977 1 91.81 142 TYR A C 1
ATOM 1136 O O . TYR A 1 142 ? 18.016 -16.156 -11.164 1 91.81 142 TYR A O 1
ATOM 1144 N N . HIS A 1 143 ? 18.859 -16.234 -9.094 1 96 143 HIS A N 1
ATOM 1145 C CA . HIS A 1 143 ? 20.062 -15.492 -9.453 1 96 143 HIS A CA 1
ATOM 1146 C C . HIS A 1 143 ? 21.297 -16.047 -8.75 1 96 143 HIS A C 1
ATOM 1148 O O . HIS A 1 143 ? 21.172 -16.719 -7.723 1 96 143 HIS A O 1
ATOM 1154 N N . SER A 1 144 ? 22.484 -15.82 -9.359 1 96.88 144 SER A N 1
ATOM 1155 C CA . SER A 1 144 ? 23.734 -16.094 -8.68 1 96.88 144 SER A CA 1
ATOM 1156 C C . SER A 1 144 ? 24.062 -15.008 -7.668 1 96.88 144 SER A C 1
ATOM 1158 O O . SER A 1 144 ? 23.484 -13.922 -7.699 1 96.88 144 SER A O 1
ATOM 1160 N N . ALA A 1 145 ? 25.016 -15.352 -6.789 1 97.69 145 ALA A N 1
ATOM 1161 C CA . ALA A 1 145 ? 25.422 -14.383 -5.773 1 97.69 145 ALA A CA 1
ATOM 1162 C C . ALA A 1 145 ? 26 -13.125 -6.414 1 97.69 145 ALA A C 1
ATOM 1164 O O . ALA A 1 145 ? 25.734 -12.008 -5.949 1 97.69 145 ALA A O 1
ATOM 1165 N N . ASP A 1 146 ? 26.719 -13.32 -7.469 1 97.88 146 ASP A N 1
ATOM 1166 C CA . ASP A 1 146 ? 27.312 -12.172 -8.148 1 97.88 146 ASP A CA 1
ATOM 1167 C C . ASP A 1 146 ? 26.25 -11.258 -8.734 1 97.88 146 ASP A C 1
ATOM 1169 O O . ASP A 1 146 ? 26.359 -10.031 -8.648 1 97.88 146 ASP A O 1
ATOM 1173 N N . GLN A 1 147 ? 25.297 -11.828 -9.344 1 98.06 147 GLN A N 1
ATOM 1174 C CA . GLN A 1 147 ? 24.219 -11.055 -9.945 1 98.06 147 GLN A CA 1
ATOM 1175 C C . GLN A 1 147 ? 23.453 -10.25 -8.891 1 98.06 147 GLN A C 1
ATOM 1177 O O . GLN A 1 147 ? 23.078 -9.109 -9.133 1 98.06 147 GLN A O 1
ATOM 1182 N N . VAL A 1 148 ? 23.266 -10.852 -7.734 1 98.62 148 VAL A N 1
ATOM 1183 C CA . VAL A 1 148 ? 22.578 -10.211 -6.617 1 98.62 148 VAL A CA 1
ATOM 1184 C C . VAL A 1 148 ? 23.438 -9.086 -6.051 1 98.62 148 VAL A C 1
ATOM 1186 O O . VAL A 1 148 ? 22.953 -7.984 -5.805 1 98.62 148 VAL A O 1
ATOM 1189 N N . LEU A 1 149 ? 24.734 -9.344 -5.902 1 98.56 149 LEU A N 1
ATOM 1190 C CA . LEU A 1 149 ? 25.641 -8.352 -5.34 1 98.56 149 LEU A CA 1
ATOM 1191 C C . LEU A 1 149 ? 25.766 -7.137 -6.258 1 98.56 149 LEU A C 1
ATOM 1193 O O . LEU A 1 149 ? 25.766 -5.996 -5.789 1 98.56 149 LEU A O 1
ATOM 1197 N N . VAL A 1 150 ? 25.875 -7.379 -7.488 1 98.5 150 VAL A N 1
ATOM 1198 C CA . VAL A 1 150 ? 25.953 -6.281 -8.445 1 98.5 150 VAL A CA 1
ATOM 1199 C C . VAL A 1 150 ? 24.641 -5.496 -8.438 1 98.5 150 VAL A C 1
ATOM 1201 O O . VAL A 1 150 ? 24.656 -4.262 -8.422 1 98.5 150 VAL A O 1
ATOM 1204 N N . GLY A 1 151 ? 23.516 -6.164 -8.422 1 98.75 151 GLY A N 1
ATOM 1205 C CA . GLY A 1 151 ? 22.219 -5.504 -8.336 1 98.75 151 GLY A CA 1
ATOM 1206 C C . GLY A 1 151 ? 22.062 -4.652 -7.094 1 98.75 151 GLY A C 1
ATOM 1207 O O . GLY A 1 151 ? 21.719 -3.471 -7.18 1 98.75 151 GLY A O 1
ATOM 1208 N N . ALA A 1 152 ? 22.328 -5.289 -5.992 1 98.81 152 ALA A N 1
ATOM 1209 C CA . ALA A 1 152 ? 22.219 -4.582 -4.723 1 98.81 152 ALA A CA 1
ATOM 1210 C C . ALA A 1 152 ? 23.156 -3.383 -4.672 1 98.81 152 ALA A C 1
ATOM 1212 O O . ALA A 1 152 ? 22.766 -2.299 -4.227 1 98.81 152 ALA A O 1
ATOM 1213 N N . GLY A 1 153 ? 24.391 -3.617 -5.113 1 98.75 153 GLY A N 1
ATOM 1214 C CA . GLY A 1 153 ? 25.359 -2.541 -5.129 1 98.75 153 GLY A CA 1
ATOM 1215 C C . GLY A 1 153 ? 24.938 -1.371 -6 1 98.75 153 GLY A C 1
ATOM 1216 O O . GLY A 1 153 ? 25.031 -0.215 -5.582 1 98.75 153 GLY A O 1
ATOM 1217 N N . PHE A 1 154 ? 24.531 -1.678 -7.188 1 98.69 154 PHE A N 1
ATOM 1218 C CA . PHE A 1 154 ? 24.047 -0.634 -8.086 1 98.69 154 PHE A CA 1
ATOM 1219 C C . PHE A 1 154 ? 22.828 0.065 -7.504 1 98.69 154 PHE A C 1
ATOM 1221 O O . PHE A 1 154 ? 22.672 1.283 -7.633 1 98.69 154 PHE A O 1
ATOM 1228 N N . GLY A 1 155 ? 21.922 -0.673 -6.887 1 98.88 155 GLY A N 1
ATOM 1229 C CA . GLY A 1 155 ? 20.766 -0.098 -6.215 1 98.88 155 GLY A CA 1
ATOM 1230 C C . GLY A 1 155 ? 21.141 0.877 -5.113 1 98.88 155 GLY A C 1
ATOM 1231 O O . GLY A 1 155 ? 20.609 1.986 -5.051 1 98.88 155 GLY A O 1
ATOM 1232 N N . VAL A 1 156 ? 22.062 0.436 -4.309 1 98.88 156 VAL A N 1
ATOM 1233 C CA . VAL A 1 156 ? 22.516 1.29 -3.217 1 98.88 156 VAL A CA 1
ATOM 1234 C C . VAL A 1 156 ? 23.141 2.564 -3.779 1 98.88 156 VAL A C 1
ATOM 1236 O O . VAL A 1 156 ? 22.812 3.67 -3.336 1 98.88 156 VAL A O 1
ATOM 1239 N N . LEU A 1 157 ? 23.969 2.434 -4.77 1 98.75 157 LEU A N 1
ATOM 1240 C CA . LEU A 1 157 ? 24.641 3.572 -5.383 1 98.75 157 LEU A CA 1
ATOM 1241 C C . LEU A 1 157 ? 23.625 4.551 -5.969 1 98.75 157 LEU A C 1
ATOM 1243 O O . LEU A 1 157 ? 23.719 5.758 -5.738 1 98.75 157 LEU A O 1
ATOM 1247 N N . THR A 1 158 ? 22.688 4.062 -6.699 1 98.75 158 THR A N 1
ATOM 1248 C CA . THR A 1 158 ? 21.719 4.93 -7.336 1 98.75 158 THR A CA 1
ATOM 1249 C C . THR A 1 158 ? 20.75 5.516 -6.301 1 98.75 158 THR A C 1
ATOM 1251 O O . THR A 1 158 ? 20.266 6.637 -6.461 1 98.75 158 THR A O 1
ATOM 1254 N N . GLY A 1 159 ? 20.406 4.723 -5.207 1 98.88 159 GLY A N 1
ATOM 1255 C CA . GLY A 1 159 ? 19.594 5.254 -4.121 1 98.88 159 GLY A CA 1
ATOM 1256 C C . GLY A 1 159 ? 20.25 6.418 -3.404 1 98.88 159 GLY A C 1
ATOM 1257 O O . GLY A 1 159 ? 19.594 7.441 -3.158 1 98.88 159 GLY A O 1
ATOM 1258 N N . VAL A 1 160 ? 21.516 6.27 -3.143 1 98.81 160 VAL A N 1
ATOM 1259 C CA . VAL A 1 160 ? 22.266 7.328 -2.479 1 98.81 160 VAL A CA 1
ATOM 1260 C C . VAL A 1 160 ? 22.375 8.539 -3.402 1 98.81 160 VAL A C 1
ATOM 1262 O O . VAL A 1 160 ? 22.109 9.672 -2.988 1 98.81 160 VAL A O 1
ATOM 1265 N N . ALA A 1 161 ? 22.734 8.305 -4.637 1 98.81 161 ALA A N 1
ATOM 1266 C CA . ALA A 1 161 ? 22.875 9.383 -5.609 1 98.81 161 ALA A CA 1
ATOM 1267 C C . ALA A 1 161 ? 21.562 10.141 -5.777 1 98.81 161 ALA A C 1
ATOM 1269 O O . ALA A 1 161 ? 21.562 11.375 -5.812 1 98.81 161 ALA A O 1
ATOM 1270 N N . TRP A 1 162 ? 20.484 9.43 -5.875 1 98.81 162 TRP A N 1
ATOM 1271 C CA . TRP A 1 162 ? 19.188 10.062 -6.059 1 98.81 162 TRP A CA 1
ATOM 1272 C C . TRP A 1 162 ? 18.812 10.898 -4.836 1 98.81 162 TRP A C 1
ATOM 1274 O O . TRP A 1 162 ? 18.281 12 -4.973 1 98.81 162 TRP A O 1
ATOM 1284 N N . TYR A 1 163 ? 19.078 10.367 -3.666 1 98.56 163 TYR A N 1
ATOM 1285 C CA . TYR A 1 163 ? 18.781 11.133 -2.459 1 98.56 163 TYR A CA 1
ATOM 1286 C C . TYR A 1 163 ? 19.562 12.445 -2.457 1 98.56 163 TYR A C 1
ATOM 1288 O O . TYR A 1 163 ? 19 13.5 -2.139 1 98.56 163 TYR A O 1
ATOM 1296 N N . ILE A 1 164 ? 20.828 12.406 -2.795 1 98.31 164 ILE A N 1
ATOM 1297 C CA . ILE A 1 164 ? 21.688 13.586 -2.811 1 98.31 164 ILE A CA 1
ATOM 1298 C C . ILE A 1 164 ? 21.141 14.602 -3.818 1 98.31 164 ILE A C 1
ATOM 1300 O O . ILE A 1 164 ? 21.078 15.797 -3.531 1 98.31 164 ILE A O 1
ATOM 1304 N N . ILE A 1 165 ? 20.766 14.117 -4.953 1 98.44 165 ILE A N 1
ATOM 1305 C CA . ILE A 1 165 ? 20.203 14.984 -5.984 1 98.44 165 ILE A CA 1
ATOM 1306 C C . ILE A 1 165 ? 18.922 15.648 -5.461 1 98.44 165 ILE A C 1
ATOM 1308 O O . ILE A 1 165 ? 18.781 16.875 -5.543 1 98.44 165 ILE A O 1
ATOM 1312 N N . VAL A 1 166 ? 18.016 14.898 -4.875 1 98 166 VAL A N 1
ATOM 1313 C CA . VAL A 1 166 ? 16.766 15.43 -4.363 1 98 166 VAL A CA 1
ATOM 1314 C C . VAL A 1 166 ? 17.047 16.438 -3.246 1 98 166 VAL A C 1
ATOM 1316 O O . VAL A 1 166 ? 16.453 17.516 -3.213 1 98 166 VAL A O 1
ATOM 1319 N N . ALA A 1 167 ? 17.953 16.078 -2.354 1 95.94 167 ALA A N 1
ATOM 1320 C CA . ALA A 1 167 ? 18.297 16.969 -1.24 1 95.94 167 ALA A CA 1
ATOM 1321 C C . ALA A 1 167 ? 18.859 18.281 -1.745 1 95.94 167 ALA A C 1
ATOM 1323 O O . ALA A 1 167 ? 18.641 19.328 -1.128 1 95.94 167 ALA A O 1
ATOM 1324 N N . SER A 1 168 ? 19.5 18.297 -2.814 1 96.81 168 SER A N 1
ATOM 1325 C CA . SER A 1 168 ? 20.141 19.5 -3.361 1 96.81 168 SER A CA 1
ATOM 1326 C C . SER A 1 168 ? 19.125 20.375 -4.094 1 96.81 168 SER A C 1
ATOM 1328 O O . SER A 1 168 ? 19.234 21.594 -4.07 1 96.81 168 SER A O 1
ATOM 1330 N N . VAL A 1 169 ? 18.172 19.781 -4.707 1 96.44 169 VAL A N 1
ATOM 1331 C CA . VAL A 1 169 ? 17.312 20.562 -5.59 1 96.44 169 VAL A CA 1
ATOM 1332 C C . VAL A 1 169 ? 15.984 20.875 -4.891 1 96.44 169 VAL A C 1
ATOM 1334 O O . VAL A 1 169 ? 15.266 21.797 -5.27 1 96.44 169 VAL A O 1
ATOM 1337 N N . SER A 1 170 ? 15.602 20.109 -3.895 1 95.31 170 SER A N 1
ATOM 1338 C CA . SER A 1 170 ? 14.281 20.219 -3.266 1 95.31 170 SER A CA 1
ATOM 1339 C C . SER A 1 170 ? 14.07 21.609 -2.66 1 95.31 170 SER A C 1
ATOM 1341 O O . SER A 1 170 ? 12.977 22.172 -2.75 1 95.31 170 SER A O 1
ATOM 1343 N N . PRO A 1 171 ? 15.109 22.266 -2.094 1 93 171 PRO A N 1
ATOM 1344 C CA . PRO A 1 171 ? 14.875 23.562 -1.47 1 93 171 PRO A CA 1
ATOM 1345 C C . PRO A 1 171 ? 14.391 24.625 -2.463 1 93 171 PRO A C 1
ATOM 1347 O O . PRO A 1 171 ? 13.609 25.5 -2.1 1 93 171 PRO A O 1
ATOM 1350 N N . TRP A 1 172 ? 14.773 24.5 -3.705 1 94.25 172 TRP A N 1
ATOM 1351 C CA . TRP A 1 172 ? 14.375 25.516 -4.656 1 94.25 172 TRP A CA 1
ATOM 1352 C C . TRP A 1 172 ? 13.344 24.984 -5.641 1 94.25 172 TRP A C 1
ATOM 1354 O O . TRP A 1 172 ? 12.516 25.734 -6.16 1 94.25 172 TRP A O 1
ATOM 1364 N N . LEU A 1 173 ? 13.367 23.75 -5.891 1 96.94 173 LEU A N 1
ATOM 1365 C CA . LEU A 1 173 ? 12.492 23.188 -6.91 1 96.94 173 LEU A CA 1
ATOM 1366 C C . LEU A 1 173 ? 11.117 22.859 -6.328 1 96.94 173 LEU A C 1
ATOM 1368 O O . LEU A 1 173 ? 10.102 23.062 -6.992 1 96.94 173 LEU A O 1
ATOM 1372 N N . PHE A 1 174 ? 11.023 22.359 -5.109 1 97.06 174 PHE A N 1
ATOM 1373 C CA . PHE A 1 174 ? 9.773 21.906 -4.527 1 97.06 174 PHE A CA 1
ATOM 1374 C C . PHE A 1 174 ? 8.781 23.047 -4.387 1 97.06 174 PHE A C 1
ATOM 1376 O O . PHE A 1 174 ? 7.609 22.922 -4.754 1 97.06 174 PHE A O 1
ATOM 1383 N N . PRO A 1 175 ? 9.266 24.203 -3.869 1 94.69 175 PRO A N 1
ATOM 1384 C CA . PRO A 1 175 ? 8.32 25.328 -3.795 1 94.69 175 PRO A CA 1
ATOM 1385 C C . PRO A 1 175 ? 7.781 25.734 -5.164 1 94.69 175 PRO A C 1
ATOM 1387 O O . PRO A 1 175 ? 6.598 26.047 -5.293 1 94.69 175 PRO A O 1
ATOM 1390 N N . VAL A 1 176 ? 8.594 25.703 -6.184 1 95.81 176 VAL A N 1
ATOM 1391 C CA . VAL A 1 176 ? 8.188 26.062 -7.539 1 95.81 176 VAL A CA 1
ATOM 1392 C C . VAL A 1 176 ? 7.172 25.047 -8.062 1 95.81 176 VAL A C 1
ATOM 1394 O O . VAL A 1 176 ? 6.141 25.422 -8.625 1 95.81 176 VAL A O 1
ATOM 1397 N N . VAL A 1 177 ? 7.41 23.797 -7.82 1 97.19 177 VAL A N 1
ATOM 1398 C CA . VAL A 1 177 ? 6.539 22.719 -8.297 1 97.19 177 VAL A CA 1
ATOM 1399 C C . VAL A 1 177 ? 5.207 22.781 -7.559 1 97.19 177 VAL A C 1
ATOM 1401 O O . VAL A 1 177 ? 4.148 22.594 -8.164 1 97.19 177 VAL A O 1
ATOM 1404 N N . ALA A 1 178 ? 5.25 23.016 -6.281 1 95.94 178 ALA A N 1
ATOM 1405 C CA . ALA A 1 178 ? 4.047 23.047 -5.449 1 95.94 178 ALA A CA 1
ATOM 1406 C C . ALA A 1 178 ? 3.115 24.172 -5.879 1 95.94 178 ALA A C 1
ATOM 1408 O O . ALA A 1 178 ? 1.903 24.094 -5.66 1 95.94 178 ALA A O 1
ATOM 1409 N N . GLU A 1 179 ? 3.662 25.188 -6.543 1 94.81 179 GLU A N 1
ATOM 1410 C CA . GLU A 1 179 ? 2.881 26.344 -6.953 1 94.81 179 GLU A CA 1
ATOM 1411 C C . GLU A 1 179 ? 2.303 26.156 -8.352 1 94.81 179 GLU A C 1
ATOM 1413 O O . GLU A 1 179 ? 1.47 26.953 -8.797 1 94.81 179 GLU A O 1
ATOM 1418 N N . SER A 1 180 ? 2.701 25.141 -8.969 1 96.75 180 SER A N 1
ATOM 1419 C CA . SER A 1 180 ? 2.191 24.891 -10.312 1 96.75 180 SER A CA 1
ATOM 1420 C C . SER A 1 180 ? 0.701 24.562 -10.289 1 96.75 180 SER A C 1
ATOM 1422 O O . SER A 1 180 ? 0.177 24.109 -9.266 1 96.75 180 SER A O 1
ATOM 1424 N N . ARG A 1 181 ? 0.01 24.781 -11.406 1 96.44 181 ARG A N 1
ATOM 1425 C CA . ARG A 1 181 ? -1.422 24.531 -11.531 1 96.44 181 ARG A CA 1
ATOM 1426 C C . ARG A 1 181 ? -1.735 23.047 -11.32 1 96.44 181 ARG A C 1
ATOM 1428 O O . ARG A 1 181 ? -2.738 22.703 -10.688 1 96.44 181 ARG A O 1
ATOM 1435 N N . LEU A 1 182 ? -0.895 22.234 -11.789 1 96.12 182 LEU A N 1
ATOM 1436 C CA . LEU A 1 182 ? -1.101 20.797 -11.672 1 96.12 182 LEU A CA 1
ATOM 1437 C C . LEU A 1 182 ? -0.985 20.359 -10.211 1 96.12 182 LEU A C 1
ATOM 1439 O O . LEU A 1 182 ? -1.801 19.562 -9.734 1 96.12 182 LEU A O 1
ATOM 1443 N N . ALA A 1 183 ? 0.014 20.828 -9.555 1 96.62 183 ALA A N 1
ATOM 1444 C CA . ALA A 1 183 ? 0.22 20.469 -8.156 1 96.62 183 ALA A CA 1
ATOM 1445 C C . ALA A 1 183 ? -0.944 20.953 -7.293 1 96.62 183 ALA A C 1
ATOM 1447 O O . ALA A 1 183 ? -1.422 20.219 -6.422 1 96.62 183 ALA A O 1
ATOM 1448 N N . LYS A 1 184 ? -1.409 22.125 -7.594 1 94.69 184 LYS A N 1
ATOM 1449 C CA . LYS A 1 184 ? -2.539 22.688 -6.852 1 94.69 184 LYS A CA 1
ATOM 1450 C C . LYS A 1 184 ? -3.82 21.906 -7.148 1 94.69 184 LYS A C 1
ATOM 1452 O O . LYS A 1 184 ? -4.629 21.672 -6.25 1 94.69 184 LYS A O 1
ATOM 1457 N N . PHE A 1 185 ? -3.879 21.531 -8.383 1 94 185 PHE A N 1
ATOM 1458 C CA . PHE A 1 185 ? -5.059 20.766 -8.781 1 94 185 PHE A CA 1
ATOM 1459 C C . PHE A 1 185 ? -5.125 19.438 -8.039 1 94 185 PHE A C 1
ATOM 1461 O O . PHE A 1 185 ? -6.199 19.016 -7.602 1 94 185 PHE A O 1
ATOM 1468 N N . PHE A 1 186 ? -4.008 18.797 -7.758 1 95.31 186 PHE A N 1
ATOM 1469 C CA . PHE A 1 186 ? -3.977 17.484 -7.125 1 95.31 186 PHE A CA 1
ATOM 1470 C C . PHE A 1 186 ? -3.654 17.609 -5.641 1 95.31 186 PHE A C 1
ATOM 1472 O O . PHE A 1 186 ? -3.465 16.594 -4.953 1 95.31 186 PHE A O 1
ATOM 1479 N N . TYR A 1 187 ? -3.537 18.859 -5.133 1 96.25 187 TYR A N 1
ATOM 1480 C CA . TYR A 1 187 ? -3.287 19.156 -3.729 1 96.25 187 TYR A CA 1
ATOM 1481 C C . TYR A 1 187 ? -1.949 18.578 -3.279 1 96.25 187 TYR A C 1
ATOM 1483 O O . TYR A 1 187 ? -1.843 18.016 -2.186 1 96.25 187 TYR A O 1
ATOM 1491 N N . VAL A 1 188 ? -0.964 18.656 -4.191 1 97.31 188 VAL A N 1
ATOM 1492 C CA . VAL A 1 188 ? 0.392 18.234 -3.869 1 97.31 188 VAL A CA 1
ATOM 1493 C C . VAL A 1 188 ? 1.039 19.234 -2.914 1 97.31 188 VAL A C 1
ATOM 1495 O O . VAL A 1 188 ? 0.903 20.438 -3.09 1 97.31 188 VAL A O 1
ATOM 1498 N N . ARG A 1 189 ? 1.776 18.656 -1.93 1 96 189 ARG A N 1
ATOM 1499 C CA . ARG A 1 189 ? 2.334 19.5 -0.889 1 96 189 ARG A CA 1
ATOM 1500 C C . ARG A 1 189 ? 3.857 19.453 -0.892 1 96 189 ARG A C 1
ATOM 1502 O O . ARG A 1 189 ? 4.445 18.422 -1.239 1 96 189 ARG A O 1
ATOM 1509 N N . ASP A 1 190 ? 4.418 20.578 -0.546 1 96.12 190 ASP A N 1
ATOM 1510 C CA . ASP A 1 190 ? 5.832 20.625 -0.191 1 96.12 190 ASP A CA 1
ATOM 1511 C C . ASP A 1 190 ? 6.023 20.547 1.322 1 96.12 190 ASP A C 1
ATOM 1513 O O . ASP A 1 190 ? 5.684 21.484 2.047 1 96.12 190 ASP A O 1
ATOM 1517 N N . ILE A 1 191 ? 6.598 19.453 1.771 1 93.62 191 ILE A N 1
ATOM 1518 C CA . ILE A 1 191 ? 6.758 19.266 3.209 1 93.62 191 ILE A CA 1
ATOM 1519 C C . ILE A 1 191 ? 8.234 19.375 3.58 1 93.62 191 ILE A C 1
ATOM 1521 O O . ILE A 1 191 ? 8.641 18.938 4.66 1 93.62 191 ILE A O 1
ATOM 1525 N N . SER A 1 192 ? 9.07 19.859 2.705 1 89.81 192 SER A N 1
ATOM 1526 C CA . SER A 1 192 ? 10.516 19.906 2.898 1 89.81 192 SER A CA 1
ATOM 1527 C C . SER A 1 192 ? 10.891 20.75 4.117 1 89.81 192 SER A C 1
ATOM 1529 O O . SER A 1 192 ? 11.93 20.516 4.734 1 89.81 192 SER A O 1
ATOM 1531 N N . HIS A 1 193 ? 10.031 21.656 4.453 1 86.81 193 HIS A N 1
ATOM 1532 C CA . HIS A 1 193 ? 10.312 22.562 5.566 1 86.81 193 HIS A CA 1
ATOM 1533 C C . HIS A 1 193 ? 9.859 21.953 6.891 1 86.81 193 HIS A C 1
ATOM 1535 O O . HIS A 1 193 ? 10.094 22.531 7.953 1 86.81 193 HIS A O 1
ATOM 1541 N N . ILE A 1 194 ? 9.219 20.828 6.895 1 89 194 ILE A N 1
ATOM 1542 C CA . ILE A 1 194 ? 8.711 20.156 8.086 1 89 194 ILE A CA 1
ATOM 1543 C C . ILE A 1 194 ? 9.672 19.047 8.5 1 89 194 ILE A C 1
ATOM 1545 O O . ILE A 1 194 ? 9.836 18.062 7.781 1 89 194 ILE A O 1
ATOM 1549 N N . PRO A 1 195 ? 10.266 19.188 9.562 1 85.5 195 PRO A N 1
ATOM 1550 C CA . PRO A 1 195 ? 11.273 18.203 9.953 1 85.5 195 PRO A CA 1
ATOM 1551 C C . PRO A 1 195 ? 10.695 16.812 10.172 1 85.5 195 PRO A C 1
ATOM 1553 O O . PRO A 1 195 ? 11.281 15.812 9.742 1 85.5 195 PRO A O 1
ATOM 1556 N N . ASP A 1 196 ? 9.555 16.703 10.914 1 91.69 196 ASP A N 1
ATOM 1557 C CA . ASP A 1 196 ? 8.867 15.445 11.18 1 91.69 196 ASP A CA 1
ATOM 1558 C C . ASP A 1 196 ? 7.367 15.57 10.906 1 91.69 196 ASP A C 1
ATOM 1560 O O . ASP A 1 196 ? 6.621 16.109 11.719 1 91.69 196 ASP A O 1
ATOM 1564 N N . LEU A 1 197 ? 7.031 15 9.836 1 91.19 197 LEU A N 1
ATOM 1565 C CA . LEU A 1 197 ? 5.664 15.156 9.352 1 91.19 197 LEU A CA 1
ATOM 1566 C C . LEU A 1 197 ? 4.668 14.5 10.305 1 91.19 197 LEU A C 1
ATOM 1568 O O . LEU A 1 197 ? 3.586 15.039 10.547 1 91.19 197 LEU A O 1
ATOM 1572 N N . THR A 1 198 ? 5.004 13.305 10.844 1 93 198 THR A N 1
ATOM 1573 C CA . THR A 1 198 ? 4.125 12.57 11.75 1 93 198 THR A CA 1
ATOM 1574 C C . THR A 1 198 ? 3.824 13.391 13 1 93 198 THR A C 1
ATOM 1576 O O . THR A 1 198 ? 2.664 13.531 13.391 1 93 198 THR A O 1
ATOM 1579 N N . VAL A 1 199 ? 4.84 13.938 13.594 1 92.81 199 VAL A N 1
ATOM 1580 C CA . VAL A 1 199 ? 4.684 14.758 14.789 1 92.81 199 VAL A CA 1
ATOM 1581 C C . VAL A 1 199 ? 3.912 16.031 14.445 1 92.81 199 VAL A C 1
ATOM 1583 O O . VAL A 1 199 ? 2.998 16.422 15.18 1 92.81 199 VAL A O 1
ATOM 1586 N N . TYR A 1 200 ? 4.297 16.641 13.336 1 92.69 200 TYR A N 1
ATOM 1587 C CA . TYR A 1 200 ? 3.658 17.875 12.883 1 92.69 200 TYR A CA 1
ATOM 1588 C C . TYR A 1 200 ? 2.154 17.672 12.719 1 92.69 200 TYR A C 1
ATOM 1590 O O . TYR A 1 200 ? 1.359 18.453 13.242 1 92.69 200 TYR A O 1
ATOM 1598 N N . GLN A 1 201 ? 1.719 16.641 12.047 1 92.81 201 GLN A N 1
ATOM 1599 C CA . GLN A 1 201 ? 0.31 16.375 11.781 1 92.81 201 GLN A CA 1
ATOM 1600 C C . GLN A 1 201 ? -0.441 16.047 13.07 1 92.81 201 GLN A C 1
ATOM 1602 O O . GLN A 1 201 ? -1.588 16.469 13.25 1 92.81 201 GLN A O 1
ATOM 1607 N N . HIS A 1 202 ? 0.203 15.289 13.898 1 93.75 202 HIS A N 1
ATOM 1608 C CA . HIS A 1 202 ? -0.405 14.938 15.172 1 93.75 202 HIS A CA 1
ATOM 1609 C C . HIS A 1 202 ? -0.663 16.172 16.031 1 93.75 202 HIS A C 1
ATOM 1611 O O . HIS A 1 202 ? -1.746 16.328 16.594 1 93.75 202 HIS A O 1
ATOM 1617 N N . GLU A 1 203 ? 0.287 17.094 16.062 1 92.19 203 GLU A N 1
ATOM 1618 C CA . GLU A 1 203 ? 0.188 18.297 16.875 1 92.19 203 GLU A CA 1
ATOM 1619 C C . GLU A 1 203 ? -0.873 19.25 16.328 1 92.19 203 GLU A C 1
ATOM 1621 O O . GLU A 1 203 ? -1.678 19.797 17.094 1 92.19 203 GLU A O 1
ATOM 1626 N N . ILE A 1 204 ? -0.939 19.391 15.055 1 90.94 204 ILE A N 1
ATOM 1627 C CA . ILE A 1 204 ? -1.884 20.312 14.438 1 90.94 204 ILE A CA 1
ATOM 1628 C C . ILE A 1 204 ? -3.307 19.797 14.602 1 90.94 204 ILE A C 1
ATOM 1630 O O . ILE A 1 204 ? -4.23 20.547 14.906 1 90.94 204 ILE A O 1
ATOM 1634 N N . CYS A 1 205 ? -3.504 18.547 14.438 1 89.69 205 CYS A N 1
ATOM 1635 C CA . CYS A 1 205 ? -4.824 17.938 14.57 1 89.69 205 CYS A CA 1
ATOM 1636 C C . CYS A 1 205 ? -5.336 18.062 16 1 89.69 205 CYS A C 1
ATOM 1638 O O . CYS A 1 205 ? -6.52 18.344 16.219 1 89.69 205 CYS A O 1
ATOM 1640 N N . ASN A 1 206 ? -4.516 17.828 16.953 1 88 206 ASN A N 1
ATOM 1641 C CA . ASN A 1 206 ? -4.902 17.938 18.359 1 88 206 ASN A CA 1
ATOM 1642 C C . ASN A 1 206 ? -5.242 19.391 18.734 1 88 206 ASN A C 1
ATOM 1644 O O . ASN A 1 206 ? -6.16 19.625 19.516 1 88 206 ASN A O 1
ATOM 1648 N N . LYS A 1 207 ? -4.508 20.266 18.188 1 87.25 207 LYS A N 1
ATOM 1649 C CA . LYS A 1 207 ? -4.777 21.672 18.438 1 87.25 207 LYS A CA 1
ATOM 1650 C C . LYS A 1 207 ? -6.141 22.078 17.875 1 87.25 207 LYS A C 1
ATOM 1652 O O . LYS A 1 207 ? -6.902 22.797 18.531 1 87.25 207 LYS A O 1
ATOM 1657 N N . ASP A 1 208 ? -6.492 21.625 16.766 1 85.38 208 ASP A N 1
ATOM 1658 C CA . ASP A 1 208 ? -7.766 21.953 16.125 1 85.38 208 ASP A CA 1
ATOM 1659 C C . ASP A 1 208 ? -8.93 21.297 16.859 1 85.38 208 ASP A C 1
ATOM 1661 O O . ASP A 1 208 ? -10.008 21.875 16.969 1 85.38 208 ASP A O 1
ATOM 1665 N N . ALA A 1 209 ? -8.711 20.109 17.359 1 83.25 209 ALA A N 1
ATOM 1666 C CA . ALA A 1 209 ? -9.742 19.406 18.109 1 83.25 209 ALA A CA 1
ATOM 1667 C C . ALA A 1 209 ? -10.055 20.125 19.422 1 83.25 209 ALA A C 1
ATOM 1669 O O . ALA A 1 209 ? -11.219 20.25 19.812 1 83.25 209 ALA A O 1
ATOM 1670 N N . ALA A 1 210 ? -9.055 20.562 20.047 1 81.56 210 ALA A N 1
ATOM 1671 C CA . ALA A 1 210 ? -9.219 21.312 21.281 1 81.56 210 ALA A CA 1
ATOM 1672 C C . ALA A 1 210 ? -9.969 22.625 21.047 1 81.56 210 ALA A C 1
ATOM 1674 O O . ALA A 1 210 ? -10.789 23.031 21.875 1 81.56 210 ALA A O 1
ATOM 1675 N N . ALA A 1 211 ? -9.742 23.188 19.922 1 77.62 211 ALA A N 1
ATOM 1676 C CA . ALA A 1 211 ? -10.406 24.438 19.562 1 77.62 211 ALA A CA 1
ATOM 1677 C C . ALA A 1 211 ? -11.867 24.219 19.203 1 77.62 211 ALA A C 1
ATOM 1679 O O . ALA A 1 211 ? -12.711 25.094 19.422 1 77.62 211 ALA A O 1
ATOM 1680 N N . ALA A 1 212 ? -12.164 23.125 18.734 1 74.06 212 ALA A N 1
ATOM 1681 C CA . ALA A 1 212 ? -13.523 22.781 18.312 1 74.06 212 ALA A CA 1
ATOM 1682 C C . ALA A 1 212 ? -14.375 22.344 19.484 1 74.06 212 ALA A C 1
ATOM 1684 O O . ALA A 1 212 ? -15.609 22.359 19.422 1 74.06 212 ALA A O 1
ATOM 1685 N N . SER A 1 213 ? -13.844 21.875 20.578 1 71.94 213 SER A N 1
ATOM 1686 C CA . SER A 1 213 ? -14.578 21.438 21.766 1 71.94 213 SER A CA 1
ATOM 1687 C C . SER A 1 213 ? -14.703 22.562 22.781 1 71.94 213 SER A C 1
ATOM 1689 O O . SER A 1 213 ? -13.773 22.812 23.562 1 71.94 213 SER A O 1
ATOM 1691 N N . PRO A 1 214 ? -15.547 23.594 22.672 1 55.69 214 PRO A N 1
ATOM 1692 C CA . PRO A 1 214 ? -15.648 24.672 23.656 1 55.69 214 PRO A CA 1
ATOM 1693 C C . PRO A 1 214 ? -15.703 24.156 25.094 1 55.69 214 PRO A C 1
ATOM 1695 O O . PRO A 1 214 ? -16.297 23.125 25.359 1 55.69 214 PRO A O 1
ATOM 1698 N N . GLN A 1 215 ? -14.688 24.328 25.891 1 50.78 215 GLN A N 1
ATOM 1699 C CA . GLN A 1 215 ? -14.766 24.188 27.344 1 50.78 215 GLN A CA 1
ATOM 1700 C C . GLN A 1 215 ? -16.109 24.656 27.875 1 50.78 215 GLN A C 1
ATOM 1702 O O . GLN A 1 215 ? -16.562 25.75 27.547 1 50.78 215 GLN A O 1
ATOM 1707 N N . LYS A 1 216 ? -17.094 23.922 28.359 1 48.28 216 LYS A N 1
ATOM 1708 C CA . LYS A 1 216 ? -18.016 24.422 29.391 1 48.28 216 LYS A CA 1
ATOM 1709 C C . LYS A 1 216 ? -17.297 25.344 30.359 1 48.28 216 LYS A C 1
ATOM 1711 O O . LYS A 1 216 ? -16.453 24.906 31.141 1 48.28 216 LYS A O 1
ATOM 1716 N N . LYS A 1 217 ? -16.938 26.625 30.188 1 44.22 217 LYS A N 1
ATOM 1717 C CA . LYS A 1 217 ? -16.766 27.609 31.25 1 44.22 217 LYS A CA 1
ATOM 1718 C C . LYS A 1 217 ? -17.641 27.266 32.469 1 44.22 217 LYS A C 1
ATOM 1720 O O . LYS A 1 217 ? -18.812 26.922 32.312 1 44.22 217 LYS A O 1
ATOM 1725 N N . SER A 1 218 ? -17 26.844 33.594 1 38.44 218 SER A N 1
ATOM 1726 C CA . SER A 1 218 ? -17.609 26.875 34.938 1 38.44 218 SER A CA 1
ATOM 1727 C C . SER A 1 218 ? -18.641 27.984 35.031 1 38.44 218 SER A C 1
ATOM 1729 O O . SER A 1 218 ? -18.344 29.156 34.75 1 38.44 218 SER A O 1
ATOM 1731 N N . GLN A 1 219 ? -19.938 27.75 34.875 1 29.3 219 GLN A N 1
ATOM 1732 C CA . GLN A 1 219 ? -20.672 28.531 35.875 1 29.3 219 GLN A CA 1
ATOM 1733 C C . GLN A 1 219 ? -20.047 28.375 37.25 1 29.3 219 GLN A C 1
ATOM 1735 O O . GLN A 1 219 ? -19.656 27.281 37.656 1 29.3 219 GLN A O 1
ATOM 1740 N N . MET B 1 1 ? 18.812 -36.406 -13.203 1 35.84 1 MET B N 1
ATOM 1741 C CA . MET B 1 1 ? 18.641 -35.188 -12.398 1 35.84 1 MET B CA 1
ATOM 1742 C C . MET B 1 1 ? 17.203 -35.094 -11.891 1 35.84 1 MET B C 1
ATOM 1744 O O . MET B 1 1 ? 16.266 -35.031 -12.68 1 35.84 1 MET B O 1
ATOM 1748 N N . GLU B 1 2 ? 16.859 -35.656 -10.852 1 45.22 2 GLU B N 1
ATOM 1749 C CA . GLU B 1 2 ? 15.523 -35.844 -10.312 1 45.22 2 GLU B CA 1
ATOM 1750 C C . GLU B 1 2 ? 14.703 -34.562 -10.391 1 45.22 2 GLU B C 1
ATOM 1752 O O . GLU B 1 2 ? 15.203 -33.469 -10.062 1 45.22 2 GLU B O 1
ATOM 1757 N N . ALA B 1 3 ? 13.789 -34.469 -11.211 1 53.19 3 ALA B N 1
ATOM 1758 C CA . ALA B 1 3 ? 12.875 -33.344 -11.406 1 53.19 3 ALA B CA 1
ATOM 1759 C C . ALA B 1 3 ? 12.516 -32.688 -10.078 1 53.19 3 ALA B C 1
ATOM 1761 O O . ALA B 1 3 ? 11.961 -33.344 -9.188 1 53.19 3 ALA B O 1
ATOM 1762 N N . LYS B 1 4 ? 13.32 -31.75 -9.539 1 60 4 LYS B N 1
ATOM 1763 C CA . LYS B 1 4 ? 13.094 -31.109 -8.25 1 60 4 LYS B CA 1
ATOM 1764 C C . LYS B 1 4 ? 11.641 -30.656 -8.102 1 60 4 LYS B C 1
ATOM 1766 O O . LYS B 1 4 ? 11.109 -29.969 -8.977 1 60 4 LYS B O 1
ATOM 1771 N N . ARG B 1 5 ? 10.852 -31.359 -7.281 1 74.94 5 ARG B N 1
ATOM 1772 C CA . ARG B 1 5 ? 9.461 -31.078 -6.941 1 74.94 5 ARG B CA 1
ATOM 1773 C C . ARG B 1 5 ? 9.297 -29.656 -6.434 1 74.94 5 ARG B C 1
ATOM 1775 O O . ARG B 1 5 ? 10.016 -29.219 -5.527 1 74.94 5 ARG B O 1
ATOM 1782 N N . VAL B 1 6 ? 8.906 -28.672 -7.285 1 81.69 6 VAL B N 1
ATOM 1783 C CA . VAL B 1 6 ? 8.664 -27.297 -6.844 1 81.69 6 VAL B CA 1
ATOM 1784 C C . VAL B 1 6 ? 7.18 -27.109 -6.547 1 81.69 6 VAL B C 1
ATOM 1786 O O . VAL B 1 6 ? 6.332 -27.828 -7.094 1 81.69 6 VAL B O 1
ATOM 1789 N N . GLN B 1 7 ? 6.949 -26.375 -5.535 1 84.62 7 GLN B N 1
ATOM 1790 C CA . GLN B 1 7 ? 5.602 -26 -5.125 1 84.62 7 GLN B CA 1
ATOM 1791 C C . GLN B 1 7 ? 5.379 -24.5 -5.32 1 84.62 7 GLN B C 1
ATOM 1793 O O . GLN B 1 7 ? 6.277 -23.688 -5.062 1 84.62 7 GLN B O 1
ATOM 1798 N N . GLU B 1 8 ? 4.211 -24.109 -5.809 1 82.62 8 GLU B N 1
ATOM 1799 C CA . GLU B 1 8 ? 3.854 -22.703 -5.984 1 82.62 8 GLU B CA 1
ATOM 1800 C C . GLU B 1 8 ? 3.539 -22.047 -4.645 1 82.62 8 GLU B C 1
ATOM 1802 O O . GLU B 1 8 ? 2.951 -22.672 -3.762 1 82.62 8 GLU B O 1
ATOM 1807 N N . PHE B 1 9 ? 3.975 -20.812 -4.57 1 82.5 9 PHE B N 1
ATOM 1808 C CA . PHE B 1 9 ? 3.59 -20.047 -3.391 1 82.5 9 PHE B CA 1
ATOM 1809 C C . PHE B 1 9 ? 2.107 -19.688 -3.439 1 82.5 9 PHE B C 1
ATOM 1811 O O . PHE B 1 9 ? 1.685 -18.875 -4.273 1 82.5 9 PHE B O 1
ATOM 1818 N N . GLU B 1 10 ? 1.347 -20.109 -2.496 1 81.12 10 GLU B N 1
ATOM 1819 C CA . GLU B 1 10 ? -0.111 -20.141 -2.58 1 81.12 10 GLU B CA 1
ATOM 1820 C C . GLU B 1 10 ? -0.697 -18.734 -2.475 1 81.12 10 GLU B C 1
ATOM 1822 O O . GLU B 1 10 ? -1.701 -18.422 -3.119 1 81.12 10 GLU B O 1
ATOM 1827 N N . LEU B 1 11 ? -0.151 -17.859 -1.759 1 82.38 11 LEU B N 1
ATOM 1828 C CA . LEU B 1 11 ? -0.694 -16.547 -1.442 1 82.38 11 LEU B CA 1
ATOM 1829 C C . LEU B 1 11 ? -0.902 -15.727 -2.711 1 82.38 11 LEU B C 1
ATOM 1831 O O . LEU B 1 11 ? -1.866 -14.961 -2.811 1 82.38 11 LEU B O 1
ATOM 1835 N N . THR B 1 12 ? -0.043 -15.953 -3.695 1 87.69 12 THR B N 1
ATOM 1836 C CA . THR B 1 12 ? -0.103 -15.102 -4.883 1 87.69 12 THR B CA 1
ATOM 1837 C C . THR B 1 12 ? -0.182 -15.945 -6.148 1 87.69 12 THR B C 1
ATOM 1839 O O . THR B 1 12 ? 0.093 -15.453 -7.246 1 87.69 12 THR B O 1
ATOM 1842 N N . TRP B 1 13 ? -0.492 -17.172 -5.969 1 85.62 13 TRP B N 1
ATOM 1843 C CA . TRP B 1 13 ? -0.547 -18.094 -7.105 1 85.62 13 TRP B CA 1
ATOM 1844 C C . TRP B 1 13 ? -1.859 -17.938 -7.867 1 85.62 13 TRP B C 1
ATOM 1846 O O . TRP B 1 13 ? -2.939 -18.062 -7.289 1 85.62 13 TRP B O 1
ATOM 1856 N N . VAL B 1 14 ? -1.755 -17.531 -9.086 1 87.94 14 VAL B N 1
ATOM 1857 C CA . VAL B 1 14 ? -2.902 -17.406 -9.977 1 87.94 14 VAL B CA 1
ATOM 1858 C C . VAL B 1 14 ? -2.562 -18 -11.344 1 87.94 14 VAL B C 1
ATOM 1860 O O . VAL B 1 14 ? -1.475 -17.766 -11.875 1 87.94 14 VAL B O 1
ATOM 1863 N N . VAL B 1 15 ? -3.508 -18.812 -11.867 1 87.25 15 VAL B N 1
ATOM 1864 C CA . VAL B 1 15 ? -3.324 -19.406 -13.188 1 87.25 15 VAL B CA 1
ATOM 1865 C C . VAL B 1 15 ? -4.469 -18.984 -14.109 1 87.25 15 VAL B C 1
ATOM 1867 O O . VAL B 1 15 ? -5.543 -18.594 -13.633 1 87.25 15 VAL B O 1
ATOM 1870 N N . TYR B 1 16 ? -4.176 -18.969 -15.367 1 88.12 16 TYR B N 1
ATOM 1871 C CA . TYR B 1 16 ? -5.18 -18.656 -16.375 1 88.12 16 TYR B CA 1
ATOM 1872 C C . TYR B 1 16 ? -4.891 -19.406 -17.672 1 88.12 16 TYR B C 1
ATOM 1874 O O . TYR B 1 16 ? -3.795 -19.922 -17.859 1 88.12 16 TYR B O 1
ATOM 1882 N N . ASP B 1 17 ? -5.918 -19.562 -18.531 1 87.56 17 ASP B N 1
ATOM 1883 C CA . ASP B 1 17 ? -5.77 -20.109 -19.875 1 87.56 17 ASP B CA 1
ATOM 1884 C C . ASP B 1 17 ? -4.996 -19.156 -20.781 1 87.56 17 ASP B C 1
ATOM 1886 O O . ASP B 1 17 ? -5.426 -18.031 -21.016 1 87.56 17 ASP B O 1
ATOM 1890 N N . PRO B 1 18 ? -3.865 -19.641 -21.25 1 88.75 18 PRO B N 1
ATOM 1891 C CA . PRO B 1 18 ? -3.037 -18.75 -22.078 1 88.75 18 PRO B CA 1
ATOM 1892 C C . PRO B 1 18 ? -3.738 -18.312 -23.359 1 88.75 18 PRO B C 1
ATOM 1894 O O . PRO B 1 18 ? -3.357 -17.297 -23.953 1 88.75 18 PRO B O 1
ATOM 1897 N N . THR B 1 19 ? -4.754 -19.031 -23.797 1 90.38 19 THR B N 1
ATOM 1898 C CA . THR B 1 19 ? -5.484 -18.672 -25.016 1 90.38 19 THR B CA 1
ATOM 1899 C C . THR B 1 19 ? -6.582 -17.672 -24.703 1 90.38 19 THR B C 1
ATOM 1901 O O . THR B 1 19 ? -7.172 -17.094 -25.625 1 90.38 19 THR B O 1
ATOM 1904 N N . ASP B 1 20 ? -6.852 -17.438 -23.438 1 91.56 20 ASP B N 1
ATOM 1905 C CA . ASP B 1 20 ? -7.848 -16.453 -23.016 1 91.56 20 ASP B CA 1
ATOM 1906 C C . ASP B 1 20 ? -7.281 -15.039 -23.062 1 91.56 20 ASP B C 1
ATOM 1908 O O . ASP B 1 20 ? -6.383 -14.703 -22.281 1 91.56 20 ASP B O 1
ATOM 1912 N N . PRO B 1 21 ? -7.738 -14.164 -23.906 1 90.19 21 PRO B N 1
ATOM 1913 C CA . PRO B 1 21 ? -7.184 -12.82 -24.031 1 90.19 21 PRO B CA 1
ATOM 1914 C C . PRO B 1 21 ? -7.375 -11.984 -22.75 1 90.19 21 PRO B C 1
ATOM 1916 O O . PRO B 1 21 ? -6.645 -11.023 -22.531 1 90.19 21 PRO B O 1
ATOM 1919 N N . LEU B 1 22 ? -8.289 -12.367 -21.891 1 92.81 22 LEU B N 1
ATOM 1920 C CA . LEU B 1 22 ? -8.555 -11.625 -20.672 1 92.81 22 LEU B CA 1
ATOM 1921 C C . LEU B 1 22 ? -7.832 -12.258 -19.484 1 92.81 22 LEU B C 1
ATOM 1923 O O . LEU B 1 22 ? -7.84 -11.703 -18.375 1 92.81 22 LEU B O 1
ATOM 1927 N N . GLY B 1 23 ? -7.277 -13.336 -19.734 1 91.81 23 GLY B N 1
ATOM 1928 C CA . GLY B 1 23 ? -6.746 -14.164 -18.656 1 91.81 23 GLY B CA 1
ATOM 1929 C C . GLY B 1 23 ? -5.766 -13.422 -17.766 1 91.81 23 GLY B C 1
ATOM 1930 O O . GLY B 1 23 ? -5.926 -13.398 -16.547 1 91.81 23 GLY B O 1
ATOM 1931 N N . ALA B 1 24 ? -4.852 -12.781 -18.391 1 90.38 24 ALA B N 1
ATOM 1932 C CA . ALA B 1 24 ? -3.809 -12.086 -17.641 1 90.38 24 ALA B CA 1
ATOM 1933 C C . ALA B 1 24 ? -4.383 -10.898 -16.875 1 90.38 24 ALA B C 1
ATOM 1935 O O . ALA B 1 24 ? -4.039 -10.688 -15.711 1 90.38 24 ALA B O 1
ATOM 1936 N N . MET B 1 25 ? -5.188 -10.172 -17.484 1 94.06 25 MET B N 1
ATOM 1937 C CA . MET B 1 25 ? -5.816 -9.023 -16.844 1 94.06 25 MET B CA 1
ATOM 1938 C C . MET B 1 25 ? -6.684 -9.461 -15.664 1 94.06 25 MET B C 1
ATOM 1940 O O . MET B 1 25 ? -6.633 -8.859 -14.586 1 94.06 25 MET B O 1
ATOM 1944 N N . LEU B 1 26 ? -7.418 -10.477 -15.82 1 95.06 26 LEU B N 1
ATOM 1945 C CA . LEU B 1 26 ? -8.305 -10.953 -14.758 1 95.06 26 LEU B CA 1
ATOM 1946 C C . LEU B 1 26 ? -7.504 -11.57 -13.617 1 95.06 26 LEU B C 1
ATOM 1948 O O . LEU B 1 26 ? -7.902 -11.484 -12.461 1 95.06 26 LEU B O 1
ATOM 1952 N N . ALA B 1 27 ? -6.375 -12.156 -13.984 1 93.06 27 ALA B N 1
ATOM 1953 C CA . ALA B 1 27 ? -5.477 -12.648 -12.945 1 93.06 27 ALA B CA 1
ATOM 1954 C C . ALA B 1 27 ? -5 -11.508 -12.047 1 93.06 27 ALA B C 1
ATOM 1956 O O . ALA B 1 27 ? -4.93 -11.656 -10.828 1 93.06 27 ALA B O 1
ATOM 1957 N N . LEU B 1 28 ? -4.77 -10.414 -12.648 1 94.06 28 LEU B N 1
ATOM 1958 C CA . LEU B 1 28 ? -4.352 -9.234 -11.898 1 94.06 28 LEU B CA 1
ATOM 1959 C C . LEU B 1 28 ? -5.461 -8.773 -10.961 1 94.06 28 LEU B C 1
ATOM 1961 O O . LEU B 1 28 ? -5.203 -8.453 -9.797 1 94.06 28 LEU B O 1
ATOM 1965 N N . PHE B 1 29 ? -6.672 -8.766 -11.414 1 96.25 29 PHE B N 1
ATOM 1966 C CA . PHE B 1 29 ? -7.793 -8.336 -10.586 1 96.25 29 PHE B CA 1
ATOM 1967 C C . PHE B 1 29 ? -8.039 -9.312 -9.445 1 96.25 29 PHE B C 1
ATOM 1969 O O . PHE B 1 29 ? -8.43 -8.914 -8.352 1 96.25 29 PHE B O 1
ATOM 1976 N N . THR B 1 30 ? -7.773 -10.562 -9.703 1 95.25 30 THR B N 1
ATOM 1977 C CA . THR B 1 30 ? -7.934 -11.57 -8.664 1 95.25 30 THR B CA 1
ATOM 1978 C C . THR B 1 30 ? -6.977 -11.305 -7.5 1 95.25 30 THR B C 1
ATOM 1980 O O . THR B 1 30 ? -7.273 -11.648 -6.355 1 95.25 30 THR B O 1
ATOM 1983 N N . LEU B 1 31 ? -5.898 -10.594 -7.766 1 96.44 31 LEU B N 1
ATOM 1984 C CA . LEU B 1 31 ? -4.887 -10.328 -6.754 1 96.44 31 LEU B CA 1
ATOM 1985 C C . LEU B 1 31 ? -5.223 -9.07 -5.965 1 96.44 31 LEU B C 1
ATOM 1987 O O . LEU B 1 31 ? -4.527 -8.734 -5.004 1 96.44 31 LEU B O 1
ATOM 1991 N N . SER B 1 32 ? -6.324 -8.414 -6.258 1 97 32 SER B N 1
ATOM 1992 C CA . SER B 1 32 ? -6.66 -7.109 -5.699 1 97 32 SER B CA 1
ATOM 1993 C C . SER B 1 32 ? -6.766 -7.172 -4.18 1 97 32 SER B C 1
ATOM 1995 O O . SER B 1 32 ? -6.305 -6.266 -3.48 1 97 32 SER B O 1
ATOM 1997 N N . PRO B 1 33 ? -7.344 -8.227 -3.578 1 97.62 33 PRO B N 1
ATOM 1998 C CA . PRO B 1 33 ? -7.426 -8.234 -2.117 1 97.62 33 PRO B CA 1
ATOM 1999 C C . PRO B 1 33 ? -6.051 -8.211 -1.449 1 97.62 33 PRO B C 1
ATOM 2001 O O . PRO B 1 33 ? -5.879 -7.562 -0.413 1 97.62 33 PRO B O 1
ATOM 2004 N N . ILE B 1 34 ? -5.105 -8.898 -2.014 1 96.69 34 ILE B N 1
ATOM 2005 C CA . ILE B 1 34 ? -3.754 -8.898 -1.471 1 96.69 34 ILE B CA 1
ATOM 2006 C C . ILE B 1 34 ? -3.16 -7.496 -1.563 1 96.69 34 ILE B C 1
ATOM 2008 O O . ILE B 1 34 ? -2.604 -6.984 -0.588 1 96.69 34 ILE B O 1
ATOM 2012 N N . PHE B 1 35 ? -3.295 -6.848 -2.703 1 97.62 35 PHE B N 1
ATOM 2013 C CA . PHE B 1 35 ? -2.812 -5.484 -2.887 1 97.62 35 PHE B CA 1
ATOM 2014 C C . PHE B 1 35 ? -3.525 -4.527 -1.942 1 97.62 35 PHE B C 1
ATOM 2016 O O . PHE B 1 35 ? -2.906 -3.609 -1.397 1 97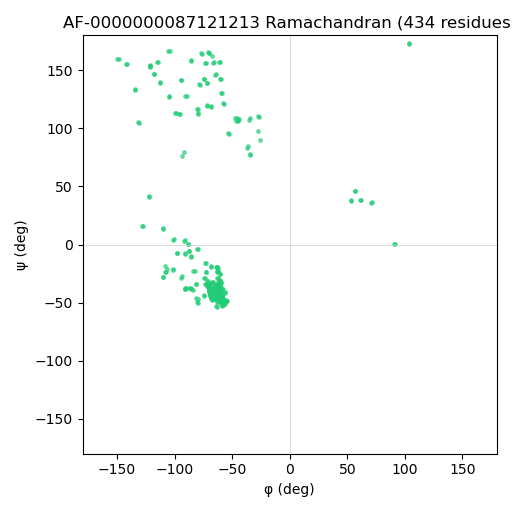.62 35 PHE B O 1
ATOM 2023 N N . LEU B 1 36 ? -4.762 -4.738 -1.728 1 98.38 36 LEU B N 1
ATOM 2024 C CA . LEU B 1 36 ? -5.543 -3.852 -0.872 1 98.38 36 LEU B CA 1
ATOM 2025 C C . LEU B 1 36 ? -5.125 -3.998 0.587 1 98.38 36 LEU B C 1
ATOM 2027 O O . LEU B 1 36 ? -5.156 -3.029 1.348 1 98.38 36 LEU B O 1
ATOM 2031 N N . VAL B 1 37 ? -4.773 -5.215 0.979 1 98.38 37 VAL B N 1
ATOM 2032 C CA . VAL B 1 37 ? -4.254 -5.375 2.334 1 98.38 37 VAL B CA 1
ATOM 2033 C C . VAL B 1 37 ? -3.002 -4.523 2.514 1 98.38 37 VAL B C 1
ATOM 2035 O O . VAL B 1 37 ? -2.836 -3.865 3.545 1 98.38 37 VAL B O 1
ATOM 2038 N N . ILE B 1 38 ? -2.146 -4.5 1.519 1 98.19 38 ILE B N 1
ATOM 2039 C CA . ILE B 1 38 ? -0.953 -3.662 1.555 1 98.19 38 ILE B CA 1
ATOM 2040 C C . ILE B 1 38 ? -1.357 -2.189 1.602 1 98.19 38 ILE B C 1
ATOM 2042 O O . ILE B 1 38 ? -0.759 -1.397 2.332 1 98.19 38 ILE B O 1
ATOM 2046 N N . VAL B 1 39 ? -2.369 -1.849 0.831 1 98.62 39 VAL B N 1
ATOM 2047 C CA . VAL B 1 39 ? -2.879 -0.481 0.833 1 98.62 39 VAL B CA 1
ATOM 2048 C C . VAL B 1 39 ? -3.371 -0.116 2.232 1 98.62 39 VAL B C 1
ATOM 2050 O O . VAL B 1 39 ? -3.016 0.938 2.766 1 98.62 39 VAL B O 1
ATOM 2053 N N . TYR B 1 40 ? -4.133 -1.002 2.873 1 98.62 40 TYR B N 1
ATOM 2054 C CA . TYR B 1 40 ? -4.656 -0.777 4.215 1 98.62 40 TYR B CA 1
ATOM 2055 C C . TYR B 1 40 ? -3.523 -0.556 5.211 1 98.62 40 TYR B C 1
ATOM 2057 O O . TYR B 1 40 ? -3.537 0.415 5.973 1 98.62 40 TYR B O 1
ATOM 2065 N N . LEU B 1 41 ? -2.598 -1.417 5.16 1 98.5 41 LEU B N 1
ATOM 2066 C CA . LEU B 1 41 ? -1.492 -1.343 6.109 1 98.5 41 LEU B CA 1
ATOM 2067 C C . LEU B 1 41 ? -0.674 -0.075 5.895 1 98.5 41 LEU B C 1
ATOM 2069 O O . LEU B 1 41 ? -0.248 0.566 6.855 1 98.5 41 LEU B O 1
ATOM 2073 N N . THR B 1 42 ? -0.505 0.245 4.652 1 98.44 42 THR B N 1
ATOM 2074 C CA . THR B 1 42 ? 0.27 1.431 4.305 1 98.44 42 THR B CA 1
ATOM 2075 C C . THR B 1 42 ? -0.439 2.697 4.77 1 98.44 42 THR B C 1
ATOM 2077 O O . THR B 1 42 ? 0.183 3.582 5.363 1 98.44 42 THR B O 1
ATOM 2080 N N . VAL B 1 43 ? -1.711 2.809 4.535 1 98.06 43 VAL B N 1
ATOM 2081 C CA . VAL B 1 43 ? -2.482 3.986 4.922 1 98.06 43 VAL B CA 1
ATOM 2082 C C . VAL B 1 43 ? -2.496 4.117 6.445 1 98.06 43 VAL B C 1
ATOM 2084 O O . VAL B 1 43 ? -2.283 5.203 6.98 1 98.06 43 VAL B O 1
ATOM 2087 N N . VAL B 1 44 ? -2.699 3.035 7.109 1 98.06 44 VAL B N 1
ATOM 2088 C CA . VAL B 1 44 ? -2.736 3.051 8.57 1 98.06 44 VAL B CA 1
ATOM 2089 C C . VAL B 1 44 ? -1.373 3.465 9.117 1 98.06 44 VAL B C 1
ATOM 2091 O O . VAL B 1 44 ? -1.289 4.277 10.039 1 98.06 44 VAL B O 1
ATOM 2094 N N . ALA B 1 45 ? -0.321 2.967 8.531 1 96.44 45 ALA B N 1
ATOM 2095 C CA . ALA B 1 45 ? 1.026 3.258 9.008 1 96.44 45 ALA B CA 1
ATOM 2096 C C . ALA B 1 45 ? 1.422 4.699 8.695 1 96.44 45 ALA B C 1
ATOM 2098 O O . ALA B 1 45 ? 2.123 5.34 9.484 1 96.44 45 ALA B O 1
ATOM 2099 N N . SER B 1 46 ? 1 5.246 7.594 1 95.44 46 SER B N 1
ATOM 2100 C CA . SER B 1 46 ? 1.46 6.555 7.148 1 95.44 46 SER B CA 1
ATOM 2101 C C . SER B 1 46 ? 0.563 7.668 7.684 1 95.44 46 SER B C 1
ATOM 2103 O O . SER B 1 46 ? 1.043 8.75 8.023 1 95.44 46 SER B O 1
ATOM 2105 N N . GLN B 1 47 ? -0.739 7.375 7.738 1 95.31 47 GLN B N 1
ATOM 2106 C CA . GLN B 1 47 ? -1.67 8.414 8.172 1 95.31 47 GLN B CA 1
ATOM 2107 C C . GLN B 1 47 ? -1.887 8.352 9.688 1 95.31 47 GLN B C 1
ATOM 2109 O O . GLN B 1 47 ? -2.057 9.391 10.328 1 95.31 47 GLN B O 1
ATOM 2114 N N . ARG B 1 48 ? -1.958 7.188 10.25 1 97.19 48 ARG B N 1
ATOM 2115 C CA . ARG B 1 48 ? -2.135 6.938 11.672 1 97.19 48 ARG B CA 1
ATOM 2116 C C . ARG B 1 48 ? -3.393 7.621 12.195 1 97.19 48 ARG B C 1
ATOM 2118 O O . ARG B 1 48 ? -3.359 8.281 13.234 1 97.19 48 ARG B O 1
ATOM 2125 N N . ASP B 1 49 ? -4.484 7.504 11.516 1 97.19 49 ASP B N 1
ATOM 2126 C CA . ASP B 1 49 ? -5.738 8.078 11.992 1 97.19 49 ASP B CA 1
ATOM 2127 C C . ASP B 1 49 ? -6.766 6.992 12.289 1 97.19 49 ASP B C 1
ATOM 2129 O O . ASP B 1 49 ? -6.691 5.891 11.734 1 97.19 49 ASP B O 1
ATOM 2133 N N . LEU B 1 50 ? -7.66 7.309 13.078 1 98.12 50 LEU B N 1
ATOM 2134 C CA . LEU B 1 50 ? -8.602 6.328 13.602 1 98.12 50 LEU B CA 1
ATOM 2135 C C . LEU B 1 50 ? -9.602 5.91 12.531 1 98.12 50 LEU B C 1
ATOM 2137 O O . LEU B 1 50 ? -10.188 4.824 12.609 1 98.12 50 LEU B O 1
ATOM 2141 N N . ASP B 1 51 ? -9.852 6.719 11.508 1 97.19 51 ASP B N 1
ATOM 2142 C CA . ASP B 1 51 ? -10.727 6.34 10.406 1 97.19 51 ASP B CA 1
ATOM 2143 C C . ASP B 1 51 ? -10.164 5.152 9.633 1 97.19 51 ASP B C 1
ATOM 2145 O O . ASP B 1 51 ? -10.852 4.156 9.422 1 97.19 51 ASP B O 1
ATOM 2149 N N . SER B 1 52 ? -8.898 5.297 9.195 1 97.94 52 SER B N 1
ATOM 2150 C CA . SER B 1 52 ? -8.266 4.227 8.438 1 97.94 52 SER B CA 1
ATOM 2151 C C . SER B 1 52 ? -8.094 2.973 9.289 1 97.94 52 SER B C 1
ATOM 2153 O O . SER B 1 52 ? -8.25 1.854 8.797 1 97.94 52 SER B O 1
ATOM 2155 N N . ILE B 1 53 ? -7.781 3.158 10.531 1 98.62 53 ILE B N 1
ATOM 2156 C CA . ILE B 1 53 ? -7.629 2.027 11.438 1 98.62 53 ILE B CA 1
ATOM 2157 C C . ILE B 1 53 ? -8.961 1.301 11.586 1 98.62 53 ILE B C 1
ATOM 2159 O O . ILE B 1 53 ? -9.023 0.071 11.523 1 98.62 53 ILE B O 1
ATOM 2163 N N . SER B 1 54 ? -10.016 2.045 11.781 1 98.56 54 SER B N 1
ATOM 2164 C CA . SER B 1 54 ? -11.344 1.448 11.93 1 98.56 54 SER B CA 1
ATOM 2165 C C . SER B 1 54 ? -11.742 0.666 10.688 1 98.56 54 SER B C 1
ATOM 2167 O O . SER B 1 54 ? -12.344 -0.405 10.781 1 98.56 54 SER B O 1
ATOM 2169 N N . MET B 1 55 ? -11.461 1.205 9.57 1 98.5 55 MET B N 1
ATOM 2170 C CA . MET B 1 55 ? -11.797 0.504 8.328 1 98.5 55 MET B CA 1
ATOM 2171 C C . MET B 1 55 ? -11.031 -0.812 8.227 1 98.5 55 MET B C 1
ATOM 2173 O O . MET B 1 55 ? -11.602 -1.834 7.836 1 98.5 55 MET B O 1
ATOM 2177 N N . LEU B 1 56 ? -9.734 -0.797 8.531 1 98.81 56 LEU B N 1
ATOM 2178 C CA . LEU B 1 56 ? -8.93 -2.014 8.516 1 98.81 56 LEU B CA 1
ATOM 2179 C C . LEU B 1 56 ? -9.5 -3.053 9.484 1 98.81 56 LEU B C 1
ATOM 2181 O O . LEU B 1 56 ? -9.609 -4.23 9.141 1 98.81 56 LEU B O 1
ATOM 2185 N N . VAL B 1 57 ? -9.828 -2.6 10.664 1 98.75 57 VAL B N 1
ATOM 2186 C CA . VAL B 1 57 ? -10.398 -3.498 11.672 1 98.75 57 VAL B CA 1
ATOM 2187 C C . VAL B 1 57 ? -11.672 -4.141 11.125 1 98.75 57 VAL B C 1
ATOM 2189 O O . VAL B 1 57 ? -11.859 -5.352 11.258 1 98.75 57 VAL B O 1
ATOM 2192 N N . GLY B 1 58 ? -12.547 -3.338 10.539 1 98.88 58 GLY B N 1
ATOM 2193 C CA . GLY B 1 58 ? -13.758 -3.869 9.945 1 98.88 58 GLY B CA 1
ATOM 2194 C C . GLY B 1 58 ? -13.492 -4.898 8.859 1 98.88 58 GLY B C 1
ATOM 2195 O O . GLY B 1 58 ? -14.164 -5.93 8.797 1 98.88 58 GLY B O 1
ATOM 2196 N N . GLN B 1 59 ? -12.562 -4.613 7.977 1 98.88 59 GLN B N 1
ATOM 2197 C CA . GLN B 1 59 ? -12.195 -5.547 6.918 1 98.88 59 GLN B CA 1
ATOM 2198 C C . GLN B 1 59 ? -11.711 -6.875 7.492 1 98.88 59 GLN B C 1
ATOM 2200 O O . GLN B 1 59 ? -12.078 -7.941 7.004 1 98.88 59 GLN B O 1
ATOM 2205 N N . LEU B 1 60 ? -10.859 -6.812 8.55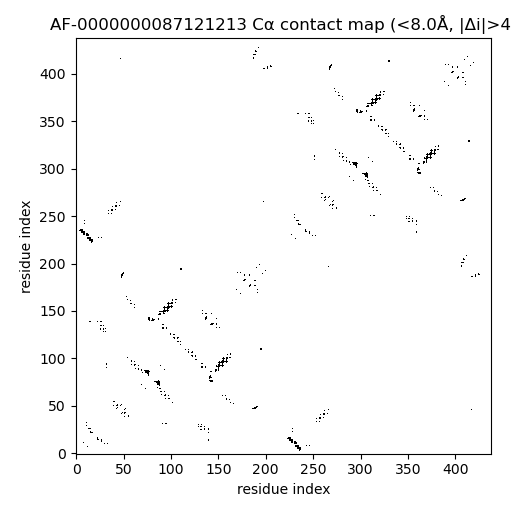5 1 98.69 60 LEU B N 1
ATOM 2206 C CA . LEU B 1 60 ? -10.328 -8.016 9.188 1 98.69 60 LEU B CA 1
ATOM 2207 C C . LEU B 1 60 ? -11.445 -8.828 9.844 1 98.69 60 LEU B C 1
ATOM 2209 O O . LEU B 1 60 ? -11.438 -10.055 9.797 1 98.69 60 LEU B O 1
ATOM 2213 N N . ILE B 1 61 ? -12.344 -8.141 10.461 1 98.62 61 ILE B N 1
ATOM 2214 C CA . ILE B 1 61 ? -13.508 -8.812 11.031 1 98.62 61 ILE B CA 1
ATOM 2215 C C . ILE B 1 61 ? -14.281 -9.531 9.93 1 98.62 61 ILE B C 1
ATOM 2217 O O . ILE B 1 61 ? -14.711 -10.672 10.117 1 98.62 61 ILE B O 1
ATOM 2221 N N . SER B 1 62 ? -14.469 -8.844 8.797 1 98.56 62 SER B N 1
ATOM 2222 C CA . SER B 1 62 ? -15.141 -9.461 7.656 1 98.56 62 SER B CA 1
ATOM 2223 C C . SER B 1 62 ? -14.414 -10.719 7.195 1 98.56 62 SER B C 1
ATOM 2225 O O . SER B 1 62 ? -15.047 -11.703 6.816 1 98.56 62 SER B O 1
ATOM 2227 N N . VAL B 1 63 ? -13.117 -10.742 7.203 1 98.19 63 VAL B N 1
ATOM 2228 C CA . VAL B 1 63 ? -12.32 -11.898 6.812 1 98.19 63 VAL B CA 1
ATOM 2229 C C . VAL B 1 63 ? -12.57 -13.055 7.773 1 98.19 63 VAL B C 1
ATOM 2231 O O . VAL B 1 63 ? -12.727 -14.203 7.352 1 98.19 63 VAL B O 1
ATOM 2234 N N . VAL B 1 64 ? -12.609 -12.734 9.031 1 98.31 64 VAL B N 1
ATOM 2235 C CA . VAL B 1 64 ? -12.883 -13.75 10.047 1 98.31 64 VAL B CA 1
ATOM 2236 C C . VAL B 1 64 ? -14.281 -14.328 9.828 1 98.31 64 VAL B C 1
ATOM 2238 O O . VAL B 1 64 ? -14.477 -15.547 9.906 1 98.31 64 VAL B O 1
ATOM 2241 N N . PHE B 1 65 ? -15.266 -13.453 9.57 1 98.25 65 PHE B N 1
ATOM 2242 C CA . PHE B 1 65 ? -16.625 -13.914 9.281 1 98.25 65 PHE B CA 1
ATOM 2243 C C . PHE B 1 65 ? -16.609 -14.883 8.102 1 98.25 65 PHE B C 1
ATOM 2245 O O . PHE B 1 65 ? -17.312 -15.891 8.125 1 98.25 65 PHE B O 1
ATOM 2252 N N . ASN B 1 66 ? -15.852 -14.578 7.098 1 98.31 66 ASN B N 1
ATOM 2253 C CA . ASN B 1 66 ? -15.797 -15.445 5.93 1 98.31 66 ASN B CA 1
ATOM 2254 C C . ASN B 1 66 ? -15.258 -16.828 6.285 1 98.31 66 ASN B C 1
ATOM 2256 O O . ASN B 1 66 ? -15.789 -17.844 5.836 1 98.31 66 ASN B O 1
ATOM 2260 N N . LYS B 1 67 ? -14.219 -16.844 7.062 1 97.19 67 LYS B N 1
ATOM 2261 C CA . LYS B 1 67 ? -13.625 -18.109 7.473 1 97.19 67 LYS B CA 1
ATOM 2262 C C . LYS B 1 67 ? -14.633 -18.953 8.242 1 97.19 67 LYS B C 1
ATOM 2264 O O . LYS B 1 67 ? -14.734 -20.172 8.008 1 97.19 67 LYS B O 1
ATOM 2269 N N . VAL B 1 68 ? -15.328 -18.344 9.094 1 97.75 68 VAL B N 1
ATOM 2270 C CA . VAL B 1 68 ? -16.328 -19.031 9.898 1 97.75 68 VAL B CA 1
ATOM 2271 C C . VAL B 1 68 ? -17.453 -19.547 9 1 97.75 68 VAL B C 1
ATOM 2273 O O . VAL B 1 68 ? -17.859 -20.703 9.109 1 97.75 68 VAL B O 1
ATOM 2276 N N . LEU B 1 69 ? -17.969 -18.719 8.086 1 97.44 69 LEU B N 1
ATOM 2277 C CA . LEU B 1 69 ? -19.062 -19.094 7.188 1 97.44 69 LEU B CA 1
ATOM 2278 C C . LEU B 1 69 ? -18.641 -20.234 6.273 1 97.44 69 LEU B C 1
ATOM 2280 O O . LEU B 1 69 ? -19.422 -21.156 6.027 1 97.44 69 LEU B O 1
ATOM 2284 N N . LYS B 1 70 ? -17.422 -20.203 5.77 1 96.5 70 LYS B N 1
ATOM 2285 C CA . LYS B 1 70 ? -16.938 -21.266 4.906 1 96.5 70 LYS B CA 1
ATOM 2286 C C . LYS B 1 70 ? -16.891 -22.594 5.645 1 96.5 70 LYS B C 1
ATOM 2288 O O . LYS B 1 70 ? -17.156 -23.656 5.059 1 96.5 70 LYS B O 1
ATOM 2293 N N . LYS B 1 71 ? -16.484 -22.531 6.863 1 96.06 71 LYS B N 1
ATOM 2294 C CA . LYS B 1 71 ? -16.438 -23.75 7.676 1 96.06 71 LYS B CA 1
ATOM 2295 C C . LYS B 1 71 ? -17.844 -24.297 7.934 1 96.06 71 LYS B C 1
ATOM 2297 O O . LYS B 1 71 ? -18.047 -25.516 7.895 1 96.06 71 LYS B O 1
ATOM 2302 N N . LEU B 1 72 ? -18.766 -23.469 8.148 1 96.88 72 LEU B N 1
ATOM 2303 C CA . LEU B 1 72 ? -20.125 -23.859 8.469 1 96.88 72 LEU B CA 1
ATOM 2304 C C . LEU B 1 72 ? -20.859 -24.375 7.227 1 96.88 72 LEU B C 1
ATOM 2306 O O . LEU B 1 72 ? -21.578 -25.375 7.289 1 96.88 72 LEU B O 1
ATOM 2310 N N . ILE B 1 73 ? -20.703 -23.688 6.109 1 96.31 73 ILE B N 1
ATOM 2311 C CA . ILE B 1 73 ? -21.422 -24.031 4.887 1 96.31 73 ILE B CA 1
ATOM 2312 C C . ILE B 1 73 ? -20.703 -25.188 4.176 1 96.31 73 ILE B C 1
ATOM 2314 O O . ILE B 1 73 ? -21.359 -26.109 3.689 1 96.31 73 ILE B O 1
ATOM 2318 N N . ASN B 1 74 ? -19.406 -25.125 4.043 1 95.5 74 ASN B N 1
ATOM 2319 C CA . ASN B 1 74 ? -18.516 -26.156 3.518 1 95.5 74 ASN B CA 1
ATOM 2320 C C . ASN B 1 74 ? -18.969 -26.641 2.148 1 95.5 74 ASN B C 1
ATOM 2322 O O . ASN B 1 74 ? -19 -27.844 1.891 1 95.5 74 ASN B O 1
ATOM 2326 N N . GLN B 1 75 ? -19.453 -25.703 1.391 1 95.19 75 GLN B N 1
ATOM 2327 C CA . GLN B 1 75 ? -19.812 -26.016 0.014 1 95.19 75 GLN B CA 1
ATOM 2328 C C . GLN B 1 75 ? -18.578 -26.094 -0.877 1 95.19 75 GLN B C 1
ATOM 2330 O O . GLN B 1 75 ? -17.719 -25.219 -0.816 1 95.19 75 GLN B O 1
ATOM 2335 N N . SER B 1 76 ? -18.609 -27.078 -1.696 1 93.31 76 SER B N 1
ATOM 2336 C CA . SER B 1 76 ? -17.453 -27.312 -2.562 1 93.31 76 SER B CA 1
ATOM 2337 C C . SER B 1 76 ? -17.391 -26.266 -3.666 1 93.31 76 SER B C 1
ATOM 2339 O O . SER B 1 76 ? -18.406 -25.672 -4.039 1 93.31 76 SER B O 1
ATOM 2341 N N . ARG B 1 77 ? -16.156 -26.062 -4.188 1 93.38 77 ARG B N 1
ATOM 2342 C CA . ARG B 1 77 ? -15.93 -25.234 -5.363 1 93.38 77 ARG B CA 1
ATOM 2343 C C . ARG B 1 77 ? -16.469 -25.906 -6.625 1 93.38 77 ARG B C 1
ATOM 2345 O O . ARG B 1 77 ? -16.875 -27.062 -6.59 1 93.38 77 ARG B O 1
ATOM 2352 N N . PRO B 1 78 ? -16.578 -25.062 -7.672 1 91.56 78 PRO B N 1
ATOM 2353 C CA . PRO B 1 78 ? -17.078 -25.672 -8.906 1 91.56 78 PRO B CA 1
ATOM 2354 C C . PRO B 1 78 ? -16.172 -26.797 -9.422 1 91.56 78 PRO B C 1
ATOM 2356 O O . PRO B 1 78 ? -14.992 -26.828 -9.094 1 91.56 78 PRO B O 1
ATOM 2359 N N . GLU B 1 79 ? -16.766 -27.641 -10.195 1 89.19 79 GLU B N 1
ATOM 2360 C CA . GLU B 1 79 ? -16 -28.734 -10.797 1 89.19 79 GLU B CA 1
ATOM 2361 C C . GLU B 1 79 ? -14.867 -28.203 -11.664 1 89.19 79 GLU B C 1
ATOM 2363 O O . GLU B 1 79 ? -15.062 -27.266 -12.438 1 89.19 79 GLU B O 1
ATOM 2368 N N . GLY B 1 80 ? -13.672 -28.734 -11.445 1 85.5 80 GLY B N 1
ATOM 2369 C CA . GLY B 1 80 ? -12.547 -28.344 -12.281 1 85.5 80 GLY B CA 1
ATOM 2370 C C . GLY B 1 80 ? -11.766 -27.172 -11.719 1 85.5 80 GLY B C 1
ATOM 2371 O O . GLY B 1 80 ? -10.828 -26.688 -12.352 1 85.5 80 GLY B O 1
ATOM 2372 N N . ALA B 1 81 ? -12.242 -26.719 -10.562 1 85.19 81 ALA B N 1
ATOM 2373 C CA . ALA B 1 81 ? -11.508 -25.625 -9.945 1 85.19 81 ALA B CA 1
ATOM 2374 C C . ALA B 1 81 ? -10.07 -26.016 -9.641 1 85.19 81 ALA B C 1
ATOM 2376 O O . ALA B 1 81 ? -9.797 -27.156 -9.281 1 85.19 81 ALA B O 1
ATOM 2377 N N . TYR B 1 82 ? -9.172 -25.047 -9.844 1 77.56 82 TYR B N 1
ATOM 2378 C CA . TYR B 1 82 ? -7.75 -25.297 -9.656 1 77.56 82 TYR B CA 1
ATOM 2379 C C . TYR B 1 82 ? -7.367 -25.219 -8.188 1 77.56 82 TYR B C 1
ATOM 2381 O O . TYR B 1 82 ? -6.219 -25.484 -7.816 1 77.56 82 TYR B O 1
ATOM 2389 N N . MET B 1 83 ? -8.289 -24.891 -7.41 1 79.31 83 MET B N 1
ATOM 2390 C CA . MET B 1 83 ? -8.031 -24.766 -5.977 1 79.31 83 MET B CA 1
ATOM 2391 C C . MET B 1 83 ? -8.922 -25.703 -5.176 1 79.31 83 MET B C 1
ATOM 2393 O O . MET B 1 83 ? -10.031 -26.031 -5.602 1 79.31 83 MET B O 1
ATOM 2397 N N . THR B 1 84 ? -8.391 -26.047 -4.066 1 83.12 84 THR B N 1
ATOM 2398 C CA . THR B 1 84 ? -9.125 -26.938 -3.186 1 83.12 84 THR B CA 1
ATOM 2399 C C . THR B 1 84 ? -9.719 -26.172 -2.006 1 83.12 84 THR B C 1
ATOM 2401 O O . THR B 1 84 ? -9.445 -24.984 -1.835 1 83.12 84 THR B O 1
ATOM 2404 N N . GLY B 1 85 ? -10.664 -26.844 -1.281 1 85.62 85 GLY B N 1
ATOM 2405 C CA . GLY B 1 85 ? -11.258 -26.25 -0.101 1 85.62 85 GLY B CA 1
ATOM 2406 C C . GLY B 1 85 ? -12.664 -25.719 -0.345 1 85.62 85 GLY B C 1
ATOM 2407 O O . GLY B 1 85 ? -13.156 -25.766 -1.473 1 85.62 85 GLY B O 1
ATOM 2408 N N . PRO B 1 86 ? -13.258 -25.312 0.733 1 92.81 86 PRO B N 1
ATOM 2409 C CA . PRO B 1 86 ? -14.625 -24.812 0.595 1 92.81 86 PRO B CA 1
ATOM 2410 C C . PRO B 1 86 ? -14.703 -23.531 -0.241 1 92.81 86 PRO B C 1
ATOM 2412 O O . PRO B 1 86 ? -13.812 -22.688 -0.156 1 92.81 86 PRO B O 1
ATOM 2415 N N . GLY B 1 87 ? -15.812 -23.422 -0.973 1 94.31 87 GLY B N 1
ATOM 2416 C CA . GLY B 1 87 ? -15.922 -22.312 -1.909 1 94.31 87 GLY B CA 1
ATOM 2417 C C . GLY B 1 87 ? -16.906 -21.25 -1.461 1 94.31 87 GLY B C 1
ATOM 2418 O O . GLY B 1 87 ? -16.828 -20.094 -1.877 1 94.31 87 GLY B O 1
ATOM 2419 N N . MET B 1 88 ? -17.875 -21.594 -0.607 1 96.44 88 MET B N 1
ATOM 2420 C CA . MET B 1 88 ? -18.953 -20.672 -0.254 1 96.44 88 MET B CA 1
ATOM 2421 C C . MET B 1 88 ? -18.75 -20.094 1.142 1 96.44 88 MET B C 1
ATOM 2423 O O . MET B 1 88 ? -18.594 -20.844 2.111 1 96.44 88 MET B O 1
ATOM 2427 N N . PRO B 1 89 ? -18.766 -18.812 1.327 1 97.81 89 PRO B N 1
ATOM 2428 C CA . PRO B 1 89 ? -18.828 -17.797 0.266 1 97.81 89 PRO B CA 1
ATOM 2429 C C . PRO B 1 89 ? -17.453 -17.438 -0.284 1 97.81 89 PRO B C 1
ATOM 2431 O O . PRO B 1 89 ? -16.438 -17.688 0.373 1 97.81 89 PRO B O 1
ATOM 2434 N N . SER B 1 90 ? -17.469 -16.906 -1.495 1 97.94 90 SER B N 1
ATOM 2435 C CA . SER B 1 90 ? -16.203 -16.438 -2.074 1 97.94 90 SER B CA 1
ATOM 2436 C C . SER B 1 90 ? -15.547 -15.391 -1.183 1 97.94 90 SER B C 1
ATOM 2438 O O . SER B 1 90 ? -16.125 -14.336 -0.913 1 97.94 90 SER B O 1
ATOM 2440 N N . ALA B 1 91 ? -14.352 -15.648 -0.751 1 97.69 91 ALA B N 1
ATOM 2441 C CA . ALA B 1 91 ? -13.625 -14.758 0.152 1 97.69 91 ALA B CA 1
ATOM 2442 C C . ALA B 1 91 ? -13.234 -13.461 -0.547 1 97.69 91 ALA B C 1
ATOM 2444 O O . ALA B 1 91 ? -13.383 -12.375 0.021 1 97.69 91 ALA B O 1
ATOM 2445 N N . HIS B 1 92 ? -12.727 -13.539 -1.773 1 98.25 92 HIS B N 1
ATOM 2446 C CA . HIS B 1 92 ? -12.336 -12.344 -2.525 1 98.25 92 HIS B CA 1
ATOM 2447 C C . HIS B 1 92 ? -13.539 -11.445 -2.787 1 98.25 92 HIS B C 1
ATOM 2449 O O . HIS B 1 92 ? -13.438 -10.219 -2.674 1 98.25 92 HIS B O 1
ATOM 2455 N N . SER B 1 93 ? -14.609 -12.094 -3.111 1 98.69 93 SER B N 1
ATOM 2456 C CA . SER B 1 93 ? -15.812 -11.312 -3.373 1 98.69 93 SER B CA 1
ATOM 2457 C C . SER B 1 93 ? -16.312 -10.617 -2.111 1 98.69 93 SER B C 1
ATOM 2459 O O . SER B 1 93 ? -16.703 -9.445 -2.156 1 98.69 93 SER B O 1
ATOM 2461 N N . GLN B 1 94 ? -16.312 -11.359 -1.046 1 98.88 94 GLN B N 1
ATOM 2462 C CA . GLN B 1 94 ? -16.719 -10.758 0.224 1 98.88 94 GLN B CA 1
ATOM 2463 C C . GLN B 1 94 ? -15.789 -9.602 0.601 1 98.88 94 GLN B C 1
ATOM 2465 O O . GLN B 1 94 ? -16.25 -8.555 1.057 1 98.88 94 GLN B O 1
ATOM 2470 N N . PHE B 1 95 ? -14.516 -9.828 0.451 1 98.88 95 PHE B N 1
ATOM 2471 C CA . PHE B 1 95 ? -13.516 -8.797 0.733 1 98.88 95 PHE B CA 1
ATOM 2472 C C . PHE B 1 95 ? -13.797 -7.535 -0.073 1 98.88 95 PHE B C 1
ATOM 2474 O O . PHE B 1 95 ? -13.844 -6.434 0.482 1 98.88 95 PHE B O 1
ATOM 2481 N N . MET B 1 96 ? -14.031 -7.738 -1.347 1 98.88 96 MET B N 1
ATOM 2482 C CA . MET B 1 96 ? -14.242 -6.605 -2.244 1 98.88 96 MET B CA 1
ATOM 2483 C C . MET B 1 96 ? -15.586 -5.938 -1.976 1 98.88 96 MET B C 1
ATOM 2485 O O . MET B 1 96 ? -15.719 -4.723 -2.117 1 98.88 96 MET B O 1
ATOM 2489 N N . GLY B 1 97 ? -16.578 -6.727 -1.646 1 98.88 97 GLY B N 1
ATOM 2490 C CA . GLY B 1 97 ? -17.859 -6.156 -1.279 1 98.88 97 GLY B CA 1
ATOM 2491 C C . GLY B 1 97 ? -17.781 -5.227 -0.083 1 98.88 97 GLY B C 1
ATOM 2492 O O . GLY B 1 97 ? -18.328 -4.121 -0.11 1 98.88 97 GLY B O 1
ATOM 2493 N N . PHE B 1 98 ? -17.109 -5.711 0.948 1 98.94 98 PHE B N 1
ATOM 2494 C CA . PHE B 1 98 ? -16.906 -4.879 2.127 1 98.94 98 PHE B CA 1
ATOM 2495 C C . PHE B 1 98 ? -16.188 -3.592 1.76 1 98.94 98 PHE B C 1
ATOM 2497 O O . PHE B 1 98 ? -16.625 -2.498 2.115 1 98.94 98 PHE B O 1
ATOM 2504 N N . PHE B 1 99 ? -15.133 -3.76 1.055 1 98.94 99 PHE B N 1
ATOM 2505 C CA . PHE B 1 99 ? -14.281 -2.645 0.656 1 98.94 99 PHE B CA 1
ATOM 2506 C C . PHE B 1 99 ? -15.078 -1.617 -0.141 1 98.94 99 PHE B C 1
ATOM 2508 O O . PHE B 1 99 ? -15.031 -0.423 0.16 1 98.94 99 PHE B O 1
ATOM 2515 N N . ALA B 1 100 ? -15.75 -2.053 -1.142 1 98.88 100 ALA B N 1
ATOM 2516 C CA . ALA B 1 100 ? -16.5 -1.163 -2.014 1 98.88 100 ALA B CA 1
ATOM 2517 C C . ALA B 1 100 ? -17.594 -0.424 -1.234 1 98.88 100 ALA B C 1
ATOM 2519 O O . ALA B 1 100 ? -17.719 0.799 -1.335 1 98.88 100 ALA B O 1
ATOM 2520 N N . ALA B 1 101 ? -18.344 -1.171 -0.442 1 98.81 101 ALA B N 1
ATOM 2521 C CA . ALA B 1 101 ? -19.438 -0.561 0.305 1 98.81 101 ALA B CA 1
ATOM 2522 C C . ALA B 1 101 ? -18.922 0.516 1.256 1 98.81 101 ALA B C 1
ATOM 2524 O O . ALA B 1 101 ? -19.438 1.634 1.277 1 98.81 101 ALA B O 1
ATOM 2525 N N . TYR B 1 102 ? -17.906 0.203 1.968 1 98.69 102 TYR B N 1
ATOM 2526 C CA . TYR B 1 102 ? -17.375 1.125 2.963 1 98.69 102 TYR B CA 1
ATOM 2527 C C . TYR B 1 102 ? -16.766 2.357 2.297 1 98.69 102 TYR B C 1
ATOM 2529 O O . TYR B 1 102 ? -17.078 3.488 2.672 1 98.69 102 TYR B O 1
ATOM 2537 N N . VAL B 1 103 ? -15.953 2.188 1.276 1 98.19 103 VAL B N 1
ATOM 2538 C CA . VAL B 1 103 ? -15.219 3.283 0.654 1 98.19 103 VAL B CA 1
ATOM 2539 C C . VAL B 1 103 ? -16.188 4.191 -0.099 1 98.19 103 VAL B C 1
ATOM 2541 O O . VAL B 1 103 ? -16.016 5.414 -0.113 1 98.19 103 VAL B O 1
ATOM 2544 N N . VAL B 1 104 ? -17.156 3.576 -0.726 1 98.31 104 VAL B N 1
ATOM 2545 C CA . VAL B 1 104 ? -18.141 4.383 -1.445 1 98.31 104 VAL B CA 1
ATOM 2546 C C . VAL B 1 104 ? -18.859 5.312 -0.471 1 98.31 104 VAL B C 1
ATOM 2548 O O . VAL B 1 104 ? -18.953 6.516 -0.709 1 98.31 104 VAL B O 1
ATOM 2551 N N . ILE B 1 105 ? -19.344 4.797 0.675 1 97.88 105 ILE B N 1
ATOM 2552 C CA . ILE B 1 105 ? -20.062 5.602 1.656 1 97.88 105 ILE B CA 1
ATOM 2553 C C . ILE B 1 105 ? -19.125 6.645 2.258 1 97.88 105 ILE B C 1
ATOM 2555 O O . ILE B 1 105 ? -19.469 7.824 2.352 1 97.88 105 ILE B O 1
ATOM 2559 N N . TYR B 1 106 ? -17.953 6.191 2.635 1 96.25 106 TYR B N 1
ATOM 2560 C CA . TYR B 1 106 ? -16.969 7.078 3.244 1 96.25 106 TYR B CA 1
ATOM 2561 C C . TYR B 1 106 ? -16.625 8.227 2.311 1 96.25 106 TYR B C 1
ATOM 2563 O O . TYR B 1 106 ? -16.594 9.391 2.73 1 96.25 106 TYR B O 1
ATOM 2571 N N . THR B 1 107 ? -16.328 7.891 1.078 1 95.44 107 THR B N 1
ATOM 2572 C CA . THR B 1 107 ? -15.938 8.883 0.082 1 95.44 107 THR B CA 1
ATOM 2573 C C . THR B 1 107 ? -17.094 9.852 -0.183 1 95.44 107 THR B C 1
ATOM 2575 O O . THR B 1 107 ? -16.875 11.062 -0.297 1 95.44 107 THR B O 1
ATOM 2578 N N . TRP B 1 108 ? -18.25 9.32 -0.269 1 93.75 108 TRP B N 1
ATOM 2579 C CA . TRP B 1 108 ? -19.438 10.141 -0.517 1 93.75 108 TRP B CA 1
ATOM 2580 C C . TRP B 1 108 ? -19.641 11.141 0.615 1 93.75 108 TRP B C 1
ATOM 2582 O O . TRP B 1 108 ? -20.016 12.289 0.373 1 93.75 108 TRP B O 1
ATOM 2592 N N . LYS B 1 109 ? -19.312 10.812 1.821 1 91 109 LYS B N 1
ATOM 2593 C CA . LYS B 1 109 ? -19.625 11.633 2.994 1 91 109 LYS B CA 1
ATOM 2594 C C . LYS B 1 109 ? -18.469 12.555 3.338 1 91 109 LYS B C 1
ATOM 2596 O O . LYS B 1 109 ? -18.672 13.633 3.902 1 91 109 LYS B O 1
ATOM 2601 N N . ARG B 1 110 ? -17.25 12.133 2.979 1 86.94 110 ARG B N 1
ATOM 2602 C CA . ARG B 1 110 ? -16.109 12.836 3.535 1 86.94 110 ARG B CA 1
ATOM 2603 C C . ARG B 1 110 ? -15.422 13.688 2.475 1 86.94 110 ARG B C 1
ATOM 2605 O O . ARG B 1 110 ? -14.609 14.562 2.801 1 86.94 110 ARG B O 1
ATOM 2612 N N . ILE B 1 111 ? -15.633 13.445 1.275 1 82.06 111 ILE B N 1
ATOM 2613 C CA . ILE B 1 111 ? -14.961 14.25 0.255 1 82.06 111 ILE B CA 1
ATOM 2614 C C . ILE B 1 111 ? -15.836 15.438 -0.123 1 82.06 111 ILE B C 1
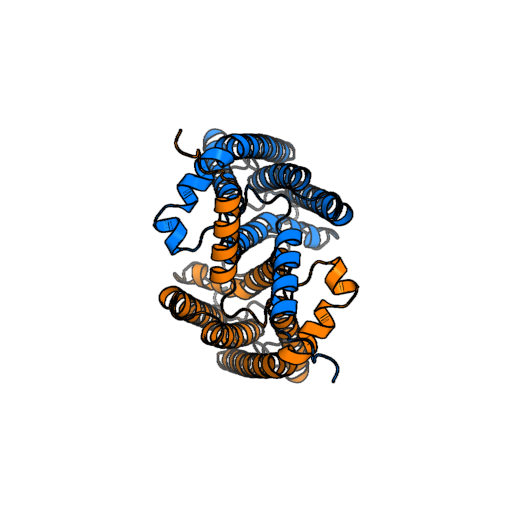ATOM 2616 O O . ILE B 1 111 ? -17.031 15.281 -0.394 1 82.06 111 ILE B O 1
ATOM 2620 N N . ASN B 1 112 ? -15.219 16.547 -0.048 1 77.44 112 ASN B N 1
ATOM 2621 C CA . ASN B 1 112 ? -15.883 17.828 -0.264 1 77.44 112 ASN B CA 1
ATOM 2622 C C . ASN B 1 112 ? -16.25 18.031 -1.731 1 77.44 112 ASN B C 1
ATOM 2624 O O . ASN B 1 112 ? -15.656 17.406 -2.615 1 77.44 112 ASN B O 1
ATOM 2628 N N . SER B 1 113 ? -17.109 19.031 -1.86 1 77.19 113 SER B N 1
ATOM 2629 C CA . SER B 1 113 ? -17.641 19.375 -3.17 1 77.19 113 SER B CA 1
ATOM 2630 C C . SER B 1 113 ? -16.562 19.953 -4.082 1 77.19 113 SER B C 1
ATOM 2632 O O . SER B 1 113 ? -16.703 19.906 -5.309 1 77.19 113 SER B O 1
ATOM 2634 N N . ARG B 1 114 ? -15.5 20.391 -3.545 1 80.5 114 ARG B N 1
ATOM 2635 C CA . ARG B 1 114 ? -14.414 20.969 -4.332 1 80.5 114 ARG B CA 1
ATOM 2636 C C . ARG B 1 114 ? -13.656 19.875 -5.09 1 80.5 114 ARG B C 1
ATOM 2638 O O . ARG B 1 114 ? -12.906 20.172 -6.02 1 80.5 114 ARG B O 1
ATOM 2645 N N . ARG B 1 115 ? -13.852 18.75 -4.695 1 91.94 115 ARG B N 1
ATOM 2646 C CA . ARG B 1 115 ? -13.117 17.641 -5.293 1 91.94 115 ARG B CA 1
ATOM 2647 C C . ARG B 1 115 ? -14.07 16.594 -5.875 1 91.94 115 ARG B C 1
ATOM 2649 O O . ARG B 1 115 ? -13.859 15.391 -5.715 1 91.94 115 ARG B O 1
ATOM 2656 N N . ARG B 1 116 ? -15.125 17.062 -6.508 1 91.44 116 ARG B N 1
ATOM 2657 C CA . ARG B 1 116 ? -16.188 16.203 -7.027 1 91.44 116 ARG B CA 1
ATOM 2658 C C . ARG B 1 116 ? -15.641 15.211 -8.047 1 91.44 116 ARG B C 1
ATOM 2660 O O . ARG B 1 116 ? -16.047 14.055 -8.078 1 91.44 116 ARG B O 1
ATOM 2667 N N . LEU B 1 117 ? -14.781 15.703 -8.891 1 93.38 117 LEU B N 1
ATOM 2668 C CA . LEU B 1 117 ? -14.203 14.828 -9.898 1 93.38 117 LEU B CA 1
ATOM 2669 C C . LEU B 1 117 ? -13.461 13.664 -9.25 1 93.38 117 LEU B C 1
ATOM 2671 O O . LEU B 1 117 ? -13.633 12.516 -9.656 1 93.38 117 LEU B O 1
ATOM 2675 N N . GLU B 1 118 ? -12.656 13.984 -8.281 1 93.5 118 GLU B N 1
ATOM 2676 C CA . GLU B 1 118 ? -11.922 12.938 -7.57 1 93.5 118 GLU B CA 1
ATOM 2677 C C . GLU B 1 118 ? -12.875 12.023 -6.809 1 93.5 118 GLU B C 1
ATOM 2679 O O . GLU B 1 118 ? -12.625 10.82 -6.688 1 93.5 118 GLU B O 1
ATOM 2684 N N . GLN B 1 119 ? -13.891 12.625 -6.27 1 95 119 GLN B N 1
ATOM 2685 C CA . GLN B 1 119 ? -14.898 11.844 -5.562 1 95 119 GLN B CA 1
ATOM 2686 C C . GLN B 1 119 ? -15.5 10.773 -6.469 1 95 119 GLN B C 1
ATOM 2688 O O . GLN B 1 119 ? -15.492 9.586 -6.129 1 95 119 GLN B O 1
ATOM 2693 N N . TRP B 1 120 ? -15.945 11.133 -7.648 1 96.25 120 TRP B N 1
ATOM 2694 C CA . TRP B 1 120 ? -16.594 10.211 -8.586 1 96.25 120 TRP B CA 1
ATOM 2695 C C . TRP B 1 120 ? -15.578 9.227 -9.156 1 96.25 120 TRP B C 1
ATOM 2697 O O . TRP B 1 120 ? -15.891 8.047 -9.359 1 96.25 120 TRP B O 1
ATOM 2707 N N . PHE B 1 121 ? -14.438 9.734 -9.422 1 96.5 121 PHE B N 1
ATOM 2708 C CA . PHE B 1 121 ? -13.391 8.844 -9.906 1 96.5 121 PHE B CA 1
ATOM 2709 C C . PHE B 1 121 ? -13.102 7.738 -8.891 1 96.5 121 PHE B C 1
ATOM 2711 O O . PHE B 1 121 ? -12.969 6.57 -9.266 1 96.5 121 PHE B O 1
ATOM 2718 N N . THR B 1 122 ? -12.984 8.133 -7.617 1 96.12 122 THR B N 1
ATOM 2719 C CA . THR B 1 122 ? -12.719 7.164 -6.555 1 96.12 122 THR B CA 1
ATOM 2720 C C . THR B 1 122 ? -13.852 6.148 -6.457 1 96.12 122 THR B C 1
ATOM 2722 O O . THR B 1 122 ? -13.609 4.941 -6.445 1 96.12 122 THR B O 1
ATOM 2725 N N . ILE B 1 123 ? -15.062 6.605 -6.477 1 97.56 123 ILE B N 1
ATOM 2726 C CA . ILE B 1 123 ? -16.234 5.742 -6.332 1 97.56 123 ILE B CA 1
ATOM 2727 C C . ILE B 1 123 ? -16.312 4.785 -7.52 1 97.56 123 ILE B C 1
ATOM 2729 O O . ILE B 1 123 ? -16.453 3.572 -7.34 1 97.56 123 ILE B O 1
ATOM 2733 N N . LEU B 1 124 ? -16.109 5.262 -8.719 1 98 124 LEU B N 1
ATOM 2734 C CA . LEU B 1 124 ? -16.219 4.445 -9.922 1 98 124 LEU B CA 1
ATOM 2735 C C . LEU B 1 124 ? -15.086 3.424 -9.984 1 98 124 LEU B C 1
ATOM 2737 O O . LEU B 1 124 ? -15.297 2.279 -10.391 1 98 124 LEU B O 1
ATOM 2741 N N . SER B 1 125 ? -13.906 3.838 -9.633 1 98 125 SER B N 1
ATOM 2742 C CA . SER B 1 125 ? -12.766 2.928 -9.664 1 98 125 SER B CA 1
ATOM 2743 C C . SER B 1 125 ? -12.945 1.79 -8.664 1 98 125 SER B C 1
ATOM 2745 O O . SER B 1 125 ? -12.656 0.632 -8.969 1 98 125 SER B O 1
ATOM 2747 N N . VAL B 1 126 ? -13.422 2.131 -7.465 1 98.19 126 VAL B N 1
ATOM 2748 C CA . VAL B 1 126 ? -13.609 1.132 -6.418 1 98.19 126 VAL B CA 1
ATOM 2749 C C . VAL B 1 126 ? -14.68 0.129 -6.844 1 98.19 126 VAL B C 1
ATOM 2751 O O . VAL B 1 126 ? -14.508 -1.08 -6.676 1 98.19 126 VAL B O 1
ATOM 2754 N N . VAL B 1 127 ? -15.742 0.599 -7.398 1 98.56 127 VAL B N 1
ATOM 2755 C CA . VAL B 1 127 ? -16.828 -0.271 -7.859 1 98.56 127 VAL B CA 1
ATOM 2756 C C . VAL B 1 127 ? -16.328 -1.131 -9.023 1 98.56 127 VAL B C 1
ATOM 2758 O O . VAL B 1 127 ? -16.547 -2.346 -9.031 1 98.56 127 VAL B O 1
ATOM 2761 N N . ALA B 1 128 ? -15.625 -0.542 -9.938 1 98.56 128 ALA B N 1
ATOM 2762 C CA . ALA B 1 128 ? -15.133 -1.255 -11.109 1 98.56 128 ALA B CA 1
ATOM 2763 C C . ALA B 1 128 ? -14.164 -2.363 -10.711 1 98.56 128 ALA B C 1
ATOM 2765 O O . ALA B 1 128 ? -14.289 -3.502 -11.164 1 98.56 128 ALA B O 1
ATOM 2766 N N . ILE B 1 129 ? -13.227 -2.016 -9.906 1 98.5 129 ILE B N 1
ATOM 2767 C CA . ILE B 1 129 ? -12.227 -2.994 -9.492 1 98.5 129 ILE B CA 1
ATOM 2768 C C . ILE B 1 129 ? -12.906 -4.129 -8.719 1 98.5 129 ILE B C 1
ATOM 2770 O O . ILE B 1 129 ? -12.531 -5.293 -8.867 1 98.5 129 ILE B O 1
ATOM 2774 N N . SER B 1 130 ? -13.875 -3.771 -7.891 1 98.75 130 SER B N 1
ATOM 2775 C CA . SER B 1 130 ? -14.578 -4.785 -7.113 1 98.75 130 SER B CA 1
ATOM 2776 C C . SER B 1 130 ? -15.375 -5.723 -8.023 1 98.75 130 SER B C 1
ATOM 2778 O O . SER B 1 130 ? -15.312 -6.945 -7.867 1 98.75 130 SER B O 1
ATOM 2780 N N . VAL B 1 131 ? -16.047 -5.215 -8.984 1 98.69 131 VAL B N 1
ATOM 2781 C CA . VAL B 1 131 ? -16.844 -6.008 -9.914 1 98.69 131 VAL B CA 1
ATOM 2782 C C . VAL B 1 131 ? -15.93 -6.887 -10.758 1 98.69 131 VAL B C 1
ATOM 2784 O O . VAL B 1 131 ? -16.219 -8.07 -10.977 1 98.69 131 VAL B O 1
ATOM 2787 N N . LEU B 1 132 ? -14.867 -6.328 -11.211 1 98.56 132 LEU B N 1
ATOM 2788 C CA . LEU B 1 132 ? -13.93 -7.074 -12.039 1 98.56 132 LEU B CA 1
ATOM 2789 C C . LEU B 1 132 ? -13.273 -8.195 -11.242 1 98.56 132 LEU B C 1
ATOM 2791 O O . LEU B 1 132 ? -12.992 -9.266 -11.773 1 98.56 132 LEU B O 1
ATOM 2795 N N . THR B 1 133 ? -12.969 -7.938 -9.984 1 98.56 133 THR B N 1
ATOM 2796 C CA . THR B 1 133 ? -12.43 -8.984 -9.117 1 98.56 133 THR B CA 1
ATOM 2797 C C . THR B 1 133 ? -13.445 -10.109 -8.945 1 98.56 133 THR B C 1
ATOM 2799 O O . THR B 1 133 ? -13.094 -11.289 -9.07 1 98.56 133 THR B O 1
ATOM 2802 N N . CYS B 1 134 ? -14.672 -9.75 -8.688 1 98.56 134 CYS B N 1
ATOM 2803 C CA . CYS B 1 134 ? -15.719 -10.75 -8.57 1 98.56 134 CYS B CA 1
ATOM 2804 C C . CYS B 1 134 ? -15.844 -11.562 -9.852 1 98.56 134 CYS B C 1
ATOM 2806 O O . CYS B 1 134 ? -15.891 -12.797 -9.812 1 98.56 134 CYS B O 1
ATOM 2808 N N . TYR B 1 135 ? -15.852 -10.883 -10.938 1 98.31 135 TYR B N 1
ATOM 2809 C CA . TYR B 1 135 ? -15.969 -11.547 -12.227 1 98.31 135 TYR B CA 1
ATOM 2810 C C . TYR B 1 135 ? -14.781 -12.469 -12.477 1 98.31 135 TYR B C 1
ATOM 2812 O O . TYR B 1 135 ? -14.945 -13.562 -13.031 1 98.31 135 TYR B O 1
ATOM 2820 N N . SER B 1 136 ? -13.641 -12.047 -12.109 1 97 136 SER B N 1
ATOM 2821 C CA . SER B 1 136 ? -12.438 -12.844 -12.32 1 97 136 SER B CA 1
ATOM 2822 C C . SER B 1 136 ? -12.539 -14.188 -11.609 1 97 136 SER B C 1
ATOM 2824 O O . SER B 1 136 ? -12.047 -15.203 -12.117 1 97 136 SER B O 1
ATOM 2826 N N . ARG B 1 137 ? -13.227 -14.227 -10.461 1 95.94 137 ARG B N 1
ATOM 2827 C CA . ARG B 1 137 ? -13.352 -15.461 -9.695 1 95.94 137 ARG B CA 1
ATOM 2828 C C . ARG B 1 137 ? -14.18 -16.5 -10.445 1 95.94 137 ARG B C 1
ATOM 2830 O O . ARG B 1 137 ? -13.961 -17.703 -10.305 1 95.94 137 ARG B O 1
ATOM 2837 N N . ILE B 1 138 ? -15.094 -16 -11.172 1 96.12 138 ILE B N 1
ATOM 2838 C CA . ILE B 1 138 ? -15.945 -16.875 -11.961 1 96.12 138 ILE B CA 1
ATOM 2839 C C . ILE B 1 138 ? -15.227 -17.281 -13.242 1 96.12 138 ILE B C 1
ATOM 2841 O O . ILE B 1 138 ? -15.117 -18.484 -13.547 1 96.12 138 ILE B O 1
ATOM 2845 N N . HIS B 1 139 ? -14.703 -16.281 -13.914 1 94.81 139 HIS B N 1
ATOM 2846 C CA . HIS B 1 139 ? -14.078 -16.484 -15.211 1 94.81 139 HIS B CA 1
ATOM 2847 C C . HIS B 1 139 ? -12.891 -17.422 -15.109 1 94.81 139 HIS B C 1
ATOM 2849 O O . HIS B 1 139 ? -12.648 -18.234 -16 1 94.81 139 HIS B O 1
ATOM 2855 N N . LEU B 1 140 ? -12.18 -17.375 -14.07 1 92.56 140 LEU B N 1
ATOM 2856 C CA . LEU B 1 140 ? -10.984 -18.188 -13.891 1 92.56 140 LEU B CA 1
ATOM 2857 C C . LEU B 1 140 ? -11.328 -19.5 -13.188 1 92.56 140 LEU B C 1
ATOM 2859 O O . LEU B 1 140 ? -10.438 -20.25 -12.789 1 92.56 140 LEU B O 1
ATOM 2863 N N . ASN B 1 141 ? -12.562 -19.766 -12.906 1 92 141 ASN B N 1
ATOM 2864 C CA . ASN B 1 141 ? -13.133 -21.016 -12.43 1 92 141 ASN B CA 1
ATOM 2865 C C . ASN B 1 141 ? -12.734 -21.297 -10.977 1 92 141 ASN B C 1
ATOM 2867 O O . ASN B 1 141 ? -12.469 -22.438 -10.609 1 92 141 ASN B O 1
ATOM 2871 N N . TYR B 1 142 ? -12.672 -20.281 -10.234 1 91.69 142 TYR B N 1
ATOM 2872 C CA . TYR B 1 142 ? -12.398 -20.438 -8.812 1 91.69 142 TYR B CA 1
ATOM 2873 C C . TYR B 1 142 ? -13.688 -20.656 -8.031 1 91.69 142 TYR B C 1
ATOM 2875 O O . TYR B 1 142 ? -13.703 -21.391 -7.039 1 91.69 142 TYR B O 1
ATOM 2883 N N . HIS B 1 143 ? -14.68 -19.984 -8.461 1 95.94 143 HIS B N 1
ATOM 2884 C CA . HIS B 1 143 ? -15.953 -20 -7.754 1 95.94 143 HIS B CA 1
ATOM 2885 C C . HIS B 1 143 ? -17.125 -20 -8.734 1 95.94 143 HIS B C 1
ATOM 2887 O O . HIS B 1 143 ? -16.984 -19.594 -9.891 1 95.94 143 HIS B O 1
ATOM 2893 N N . SER B 1 144 ? -18.281 -20.531 -8.266 1 96.81 144 SER B N 1
ATOM 2894 C CA . SER B 1 144 ? -19.531 -20.391 -9 1 96.81 144 SER B CA 1
ATOM 2895 C C . SER B 1 144 ? -20.109 -18.984 -8.828 1 96.81 144 SER B C 1
ATOM 2897 O O . SER B 1 144 ? -19.703 -18.25 -7.926 1 96.81 144 SER B O 1
ATOM 2899 N N . ALA B 1 145 ? -21.047 -18.672 -9.719 1 97.69 145 ALA B N 1
ATOM 2900 C CA . ALA B 1 145 ? -21.688 -17.359 -9.648 1 97.69 145 ALA B CA 1
ATOM 2901 C C . ALA B 1 145 ? -22.422 -17.172 -8.32 1 97.69 145 ALA B C 1
ATOM 2903 O O . ALA B 1 145 ? -22.375 -16.094 -7.73 1 97.69 145 ALA B O 1
ATOM 2904 N N . ASP B 1 146 ? -23 -18.219 -7.867 1 97.88 146 ASP B N 1
ATOM 2905 C CA . ASP B 1 146 ? -23.734 -18.156 -6.605 1 97.88 146 ASP B CA 1
ATOM 2906 C C . ASP B 1 146 ? -22.781 -17.875 -5.441 1 97.88 146 ASP B C 1
ATOM 2908 O O . ASP B 1 146 ? -23.094 -17.062 -4.562 1 97.88 146 ASP B O 1
ATOM 2912 N N . GLN B 1 147 ? -21.703 -18.531 -5.418 1 98.06 147 GLN B N 1
ATOM 2913 C CA . GLN B 1 147 ? -20.719 -18.344 -4.355 1 98.06 147 GLN B CA 1
ATOM 2914 C C . GLN B 1 147 ? -20.203 -16.906 -4.34 1 98.06 147 GLN B C 1
ATOM 2916 O O . GLN B 1 147 ? -19.984 -16.328 -3.273 1 98.06 147 GLN B O 1
ATOM 2921 N N . VAL B 1 148 ? -20 -16.344 -5.512 1 98.62 148 VAL B N 1
ATOM 2922 C CA . VAL B 1 148 ? -19.516 -14.984 -5.668 1 98.62 148 VAL B CA 1
ATOM 2923 C C . VAL B 1 148 ? -20.594 -14 -5.223 1 98.62 148 VAL B C 1
ATOM 2925 O O . VAL B 1 148 ? -20.312 -13.047 -4.488 1 98.62 148 VAL B O 1
ATOM 2928 N N . LEU B 1 149 ? -21.828 -14.25 -5.617 1 98.56 149 LEU B N 1
ATOM 2929 C CA . LEU B 1 149 ? -22.938 -13.359 -5.277 1 98.56 149 LEU B CA 1
ATOM 2930 C C . LEU B 1 149 ? -23.172 -13.344 -3.773 1 98.56 149 LEU B C 1
ATOM 2932 O O . LEU B 1 149 ? -23.406 -12.281 -3.188 1 98.56 149 LEU B O 1
ATOM 2936 N N . VAL B 1 150 ? -23.156 -14.461 -3.195 1 98.5 150 VAL B N 1
ATOM 2937 C CA . VAL B 1 150 ? -23.344 -14.539 -1.75 1 98.5 150 VAL B CA 1
ATOM 2938 C C . VAL B 1 150 ? -22.188 -13.836 -1.044 1 98.5 150 VAL B C 1
ATOM 2940 O O . VAL B 1 150 ? -22.391 -13.07 -0.1 1 98.5 150 VAL B O 1
ATOM 2943 N N . GLY B 1 151 ? -20.953 -14.047 -1.487 1 98.75 151 GLY B N 1
ATOM 2944 C CA . GLY B 1 151 ? -19.812 -13.367 -0.923 1 98.75 151 GLY B CA 1
ATOM 2945 C C . GLY B 1 151 ? -19.891 -11.859 -1.036 1 98.75 151 GLY B C 1
ATOM 2946 O O . GLY B 1 151 ? -19.75 -11.148 -0.039 1 98.75 151 GLY B O 1
ATOM 2947 N N . ALA B 1 152 ? -20.141 -11.445 -2.238 1 98.81 152 ALA B N 1
ATOM 2948 C CA . ALA B 1 152 ? -20.25 -10.008 -2.482 1 98.81 152 ALA B CA 1
ATOM 2949 C C . ALA B 1 152 ? -21.375 -9.391 -1.659 1 98.81 152 ALA B C 1
ATOM 2951 O O . ALA B 1 152 ? -21.203 -8.32 -1.069 1 98.81 152 ALA B O 1
ATOM 2952 N N . GLY B 1 153 ? -22.5 -10.07 -1.665 1 98.75 153 GLY B N 1
ATOM 2953 C CA . GLY B 1 153 ? -23.641 -9.586 -0.896 1 98.75 153 GLY B CA 1
ATOM 2954 C C . GLY B 1 153 ? -23.359 -9.477 0.588 1 98.75 153 GLY B C 1
ATOM 2955 O O . GLY B 1 153 ? -23.656 -8.453 1.209 1 98.75 153 GLY B O 1
ATOM 2956 N N . PHE B 1 154 ? -22.797 -10.508 1.136 1 98.69 154 PHE B N 1
ATOM 2957 C CA . PHE B 1 154 ? -22.422 -10.484 2.545 1 98.69 154 PHE B CA 1
ATOM 2958 C C . PHE B 1 154 ? -21.375 -9.406 2.812 1 98.69 154 PHE B C 1
ATOM 2960 O O . PHE B 1 154 ? -21.422 -8.742 3.848 1 98.69 154 PHE B O 1
ATOM 2967 N N . GLY B 1 155 ? -20.422 -9.234 1.928 1 98.88 155 GLY B N 1
ATOM 2968 C CA . GLY B 1 155 ? -19.438 -8.172 2.035 1 98.88 155 GLY B CA 1
ATOM 2969 C C . GLY B 1 155 ? -20.062 -6.785 2.066 1 98.88 155 GLY B C 1
ATOM 2970 O O . GLY B 1 155 ? -19.719 -5.965 2.922 1 98.88 155 GLY B O 1
ATOM 2971 N N . VAL B 1 156 ? -20.953 -6.582 1.141 1 98.88 156 VAL B N 1
ATOM 2972 C CA . VAL B 1 156 ? -21.625 -5.289 1.077 1 98.88 156 VAL B CA 1
ATOM 2973 C C . VAL B 1 156 ? -22.406 -5.047 2.369 1 98.88 156 VAL B C 1
ATOM 2975 O O . VAL B 1 156 ? -22.297 -3.973 2.969 1 98.88 156 VAL B O 1
ATOM 2978 N N . LEU B 1 157 ? -23.109 -6.027 2.828 1 98.75 157 LEU B N 1
ATOM 2979 C CA . LEU B 1 157 ? -23.906 -5.914 4.043 1 98.75 157 LEU B CA 1
ATOM 2980 C C . LEU B 1 157 ? -23.031 -5.602 5.25 1 98.75 157 LEU B C 1
ATOM 2982 O O . LEU B 1 157 ? -23.344 -4.699 6.027 1 98.75 157 LEU B O 1
ATOM 2986 N N . THR B 1 158 ? -21.969 -6.312 5.402 1 98.75 158 THR B N 1
ATOM 2987 C CA . THR B 1 158 ? -21.094 -6.113 6.551 1 98.75 158 THR B CA 1
ATOM 2988 C C . THR B 1 158 ? -20.328 -4.793 6.426 1 98.75 158 THR B C 1
ATOM 2990 O O . THR B 1 158 ? -20.016 -4.148 7.43 1 98.75 158 THR B O 1
ATOM 2993 N N . GLY B 1 159 ? -19.953 -4.379 5.156 1 98.88 159 GLY B N 1
ATOM 2994 C CA . GLY B 1 159 ? -19.312 -3.084 4.945 1 98.88 159 GLY B CA 1
ATOM 2995 C C . GLY B 1 159 ? -20.203 -1.919 5.34 1 98.88 159 GLY B C 1
ATOM 2996 O O . GLY B 1 159 ? -19.75 -0.995 6.023 1 98.88 159 GLY B O 1
ATOM 2997 N N . VAL B 1 160 ? -21.453 -2.023 4.957 1 98.81 160 VAL B N 1
ATOM 2998 C CA . VAL B 1 160 ? -22.422 -0.983 5.297 1 98.81 160 VAL B CA 1
ATOM 2999 C C . VAL B 1 160 ? -22.656 -0.971 6.805 1 98.81 160 VAL B C 1
ATOM 3001 O O . VAL B 1 160 ? -22.609 0.087 7.438 1 98.81 160 VAL B O 1
ATOM 3004 N N . ALA B 1 161 ? -22.875 -2.127 7.371 1 98.81 161 ALA B N 1
ATOM 3005 C CA . ALA B 1 161 ? -23.109 -2.236 8.812 1 98.81 161 ALA B CA 1
ATOM 3006 C C . ALA B 1 161 ? -21.938 -1.687 9.609 1 98.81 161 ALA B C 1
ATOM 3008 O O . ALA B 1 161 ? -22.125 -0.954 10.578 1 98.81 161 ALA B O 1
ATOM 3009 N N . TRP B 1 162 ? -20.75 -2.023 9.195 1 98.81 162 TRP B N 1
ATOM 3010 C CA . TRP B 1 162 ? -19.562 -1.564 9.906 1 98.81 162 TRP B CA 1
ATOM 3011 C C . TRP B 1 162 ? -19.422 -0.049 9.805 1 98.81 162 TRP B C 1
ATOM 3013 O O . TRP B 1 162 ? -19.078 0.613 10.789 1 98.81 162 TRP B O 1
ATOM 3023 N N . TYR B 1 163 ? -19.688 0.491 8.641 1 98.5 163 TYR B N 1
ATOM 3024 C CA . TYR B 1 163 ? -19.625 1.941 8.492 1 98.5 163 TYR B CA 1
ATOM 3025 C C . TYR B 1 163 ? -20.594 2.627 9.445 1 98.5 163 TYR B C 1
ATOM 3027 O O . TYR B 1 163 ? -20.25 3.609 10.102 1 98.5 163 TYR B O 1
ATOM 3035 N N . ILE B 1 164 ? -21.812 2.123 9.531 1 98.31 164 ILE B N 1
ATOM 3036 C CA . ILE B 1 164 ? -22.844 2.701 10.383 1 98.31 164 ILE B CA 1
ATOM 3037 C C . ILE B 1 164 ? -22.406 2.631 11.844 1 98.31 164 ILE B C 1
ATOM 3039 O O . ILE B 1 164 ? -22.562 3.598 12.594 1 98.31 164 ILE B O 1
ATOM 3043 N N . ILE B 1 165 ? -21.859 1.516 12.219 1 98.44 165 ILE B N 1
ATOM 3044 C CA . ILE B 1 165 ? -21.359 1.344 13.578 1 98.44 165 ILE B CA 1
ATOM 3045 C C . ILE B 1 165 ? -20.266 2.369 13.867 1 98.44 165 ILE B C 1
ATOM 3047 O O . ILE B 1 165 ? -20.328 3.078 14.875 1 98.44 165 ILE B O 1
ATOM 3051 N N . VAL B 1 166 ? -19.312 2.512 12.992 1 97.94 166 VAL B N 1
ATOM 3052 C CA . VAL B 1 166 ? -18.203 3.439 13.188 1 97.94 166 VAL B CA 1
ATOM 3053 C C . VAL B 1 166 ? -18.719 4.871 13.227 1 97.94 166 VAL B C 1
ATOM 3055 O O . VAL B 1 166 ? -18.328 5.66 14.086 1 97.94 166 VAL B O 1
ATOM 3058 N N . ALA B 1 167 ? -19.625 5.199 12.32 1 95.94 167 ALA B N 1
ATOM 3059 C CA . ALA B 1 167 ? -20.188 6.543 12.266 1 95.94 167 ALA B CA 1
ATOM 3060 C C . ALA B 1 167 ? -20.938 6.879 13.562 1 95.94 167 ALA B C 1
ATOM 3062 O O . ALA B 1 167 ? -20.938 8.031 13.992 1 95.94 167 ALA B O 1
ATOM 3063 N N . SER B 1 168 ? -21.484 5.945 14.188 1 96.75 168 SER B N 1
ATOM 3064 C CA . SER B 1 168 ? -22.266 6.156 15.406 1 96.75 168 SER B CA 1
ATOM 3065 C C . SER B 1 168 ? -21.359 6.293 16.625 1 96.75 168 SER B C 1
ATOM 3067 O O . SER B 1 168 ? -21.672 7.055 17.547 1 96.75 168 SER B O 1
ATOM 3069 N N . VAL B 1 169 ? -20.281 5.621 16.656 1 96.31 169 VAL B N 1
ATOM 3070 C CA . VAL B 1 169 ? -19.5 5.562 17.875 1 96.31 169 VAL B CA 1
ATOM 3071 C C . VAL B 1 169 ? -18.297 6.508 17.781 1 96.31 169 VAL B C 1
ATOM 3073 O O . VAL B 1 169 ? -17.719 6.902 18.797 1 96.31 169 VAL B O 1
ATOM 3076 N N . SER B 1 170 ? -17.875 6.879 16.594 1 95.25 170 SER B N 1
ATOM 3077 C CA . SER B 1 170 ? -16.641 7.645 16.391 1 95.25 170 SER B CA 1
ATOM 3078 C C . SER B 1 170 ? -16.719 9 17.094 1 95.25 170 SER B C 1
ATOM 3080 O O . SER B 1 170 ? -15.727 9.453 17.672 1 95.25 170 SER B O 1
ATOM 3082 N N . PRO B 1 171 ? -17.875 9.672 17.156 1 92.75 171 PRO B N 1
ATOM 3083 C CA . PRO B 1 171 ? -17.922 10.992 17.781 1 92.75 171 PRO B CA 1
ATOM 3084 C C . PRO B 1 171 ? -17.547 10.953 19.266 1 92.75 171 PRO B C 1
ATOM 3086 O O . PRO B 1 171 ? -16.938 11.898 19.781 1 92.75 171 PRO B O 1
ATOM 3089 N N . TRP B 1 172 ? -17.797 9.852 19.922 1 94 172 TRP B N 1
ATOM 3090 C CA . TRP B 1 172 ? -17.5 9.812 21.344 1 94 172 TRP B CA 1
ATOM 3091 C C . TRP B 1 172 ? -16.312 8.891 21.625 1 94 172 TRP B C 1
ATOM 3093 O O . TRP B 1 172 ? -15.586 9.094 22.594 1 94 172 TRP B O 1
ATOM 3103 N N . LEU B 1 173 ? -16.125 7.949 20.828 1 96.81 173 LEU B N 1
ATOM 3104 C CA . LEU B 1 173 ? -15.078 6.961 21.094 1 96.81 173 LEU B CA 1
ATOM 3105 C C . LEU B 1 173 ? -13.727 7.445 20.594 1 96.81 173 LEU B C 1
ATOM 3107 O O . LEU B 1 173 ? -12.703 7.219 21.25 1 96.81 173 LEU B O 1
ATOM 3111 N N . PHE B 1 174 ? -13.648 8.094 19.453 1 96.94 174 PHE B N 1
ATOM 3112 C CA . PHE B 1 174 ? -12.383 8.469 18.828 1 96.94 174 PHE B CA 1
ATOM 3113 C C . PHE B 1 174 ? -11.617 9.445 19.703 1 96.94 174 PHE B C 1
ATOM 3115 O O . PHE B 1 174 ? -10.414 9.281 19.922 1 96.94 174 PHE B O 1
ATOM 3122 N N . PRO B 1 175 ? -12.32 10.484 20.234 1 94.5 175 PRO B N 1
ATOM 3123 C CA . PRO B 1 175 ? -11.586 11.383 21.125 1 94.5 175 PRO B CA 1
ATOM 3124 C C . PRO B 1 175 ? -11.016 10.672 22.344 1 94.5 175 PRO B C 1
ATOM 3126 O O . PRO B 1 175 ? -9.891 10.961 22.766 1 94.5 175 PRO B O 1
ATOM 3129 N N . VAL B 1 176 ? -11.719 9.719 22.891 1 95.69 176 VAL B N 1
ATOM 3130 C CA . VAL B 1 176 ? -11.273 8.961 24.062 1 95.69 176 VAL B CA 1
ATOM 3131 C C . VAL B 1 176 ? -10.062 8.102 23.688 1 95.69 176 VAL B C 1
ATOM 3133 O O . VAL B 1 176 ? -9.07 8.07 24.422 1 95.69 176 VAL B O 1
ATOM 3136 N N . VAL B 1 177 ? -10.109 7.484 22.562 1 97.12 177 VAL B N 1
ATOM 3137 C CA . VAL B 1 177 ? -9.039 6.605 22.109 1 97.12 177 VAL B CA 1
ATOM 3138 C C . VAL B 1 177 ? -7.797 7.43 21.781 1 97.12 177 VAL B C 1
ATOM 3140 O O . VAL B 1 177 ? -6.676 7.031 22.109 1 97.12 177 VAL B O 1
ATOM 3143 N N . ALA B 1 178 ? -7.977 8.547 21.141 1 95.75 178 ALA B N 1
ATOM 3144 C CA . ALA B 1 178 ? -6.871 9.414 20.734 1 95.75 178 ALA B CA 1
ATOM 3145 C C . ALA B 1 178 ? -6.109 9.93 21.953 1 95.75 178 ALA B C 1
ATOM 3147 O O . ALA B 1 178 ? -4.926 10.258 21.859 1 95.75 178 ALA B O 1
ATOM 3148 N N . GLU B 1 179 ? -6.758 9.953 23.109 1 94.62 179 GLU B N 1
ATOM 3149 C CA . GLU B 1 179 ? -6.148 10.484 24.328 1 94.62 179 GLU B CA 1
ATOM 3150 C C . GLU B 1 179 ? -5.438 9.383 25.109 1 94.62 179 GLU B C 1
ATOM 3152 O O . GLU B 1 179 ? -4.711 9.664 26.062 1 94.62 179 GLU B O 1
ATOM 3157 N N . SER B 1 180 ? -5.617 8.219 24.688 1 96.69 180 SER B N 1
ATOM 3158 C CA . SER B 1 180 ? -4.965 7.113 25.375 1 96.69 180 SER B CA 1
ATOM 3159 C C . SER B 1 180 ? -3.449 7.18 25.234 1 96.69 180 SER B C 1
ATOM 3161 O O . SER B 1 180 ? -2.941 7.781 24.281 1 96.69 180 SER B O 1
ATOM 3163 N N . ARG B 1 181 ? -2.715 6.555 26.156 1 96.31 181 ARG B N 1
ATOM 3164 C CA . ARG B 1 181 ? -1.256 6.539 26.156 1 96.31 181 ARG B CA 1
ATOM 3165 C C . ARG B 1 181 ? -0.72 5.848 24.906 1 96.31 181 ARG B C 1
ATOM 3167 O O . ARG B 1 181 ? 0.272 6.289 24.328 1 96.31 181 ARG B O 1
ATOM 3174 N N . LEU B 1 182 ? -1.367 4.855 24.516 1 96 182 LEU B N 1
ATOM 3175 C CA . LEU B 1 182 ? -0.936 4.098 23.344 1 96 182 LEU B CA 1
ATOM 3176 C C . LEU B 1 182 ? -1.094 4.922 22.062 1 96 182 LEU B C 1
ATOM 3178 O O . LEU B 1 182 ? -0.201 4.938 21.219 1 96 182 LEU B O 1
ATOM 3182 N N . ALA B 1 183 ? -2.209 5.543 21.938 1 96.56 183 ALA B N 1
ATOM 3183 C CA . ALA B 1 183 ? -2.465 6.379 20.766 1 96.56 183 ALA B CA 1
ATOM 3184 C C . ALA B 1 183 ? -1.468 7.527 20.688 1 96.56 183 ALA B C 1
ATOM 3186 O O . ALA B 1 183 ? -0.949 7.832 19.609 1 96.56 183 ALA B O 1
ATOM 3187 N N . LYS B 1 184 ? -1.179 8.102 21.812 1 94.56 184 LYS B N 1
ATOM 3188 C CA . LYS B 1 184 ? -0.218 9.203 21.859 1 94.56 184 LYS B CA 1
ATOM 3189 C C . LYS B 1 184 ? 1.194 8.711 21.547 1 94.56 184 LYS B C 1
ATOM 3191 O O . LYS B 1 184 ? 1.959 9.391 20.859 1 94.56 184 LYS B O 1
ATOM 3196 N N . PHE B 1 185 ? 1.419 7.531 22.031 1 93.88 185 PHE B N 1
ATOM 3197 C CA . PHE B 1 185 ? 2.734 6.953 21.797 1 93.88 185 PHE B CA 1
ATOM 3198 C C . PHE B 1 185 ? 2.959 6.723 20.312 1 93.88 185 PHE B C 1
ATOM 3200 O O . PHE B 1 185 ? 4.051 6.977 19.797 1 93.88 185 PHE B O 1
ATOM 3207 N N . PHE B 1 186 ? 1.941 6.348 19.547 1 95.12 186 PHE B N 1
ATOM 3208 C CA . PHE B 1 186 ? 2.074 6.027 18.141 1 95.12 186 PHE B CA 1
ATOM 3209 C C . PHE B 1 186 ? 1.623 7.195 17.266 1 95.12 186 PHE B C 1
ATOM 3211 O O . PHE B 1 186 ? 1.545 7.078 16.047 1 95.12 186 PHE B O 1
ATOM 3218 N N . TYR B 1 187 ? 1.271 8.344 17.906 1 96.19 187 TYR B N 1
ATOM 3219 C CA . TYR B 1 187 ? 0.866 9.57 17.234 1 96.19 187 TYR B CA 1
ATOM 3220 C C . TYR B 1 187 ? -0.389 9.344 16.391 1 96.19 187 TYR B C 1
ATOM 3222 O O . TYR B 1 187 ? -0.486 9.828 15.266 1 96.19 187 TYR B O 1
ATOM 3230 N N . VAL B 1 188 ? -1.311 8.523 16.953 1 97.25 188 VAL B N 1
ATOM 3231 C CA . VAL B 1 188 ? -2.598 8.281 16.312 1 97.25 188 VAL B CA 1
ATOM 3232 C C . VAL B 1 188 ? -3.477 9.523 16.422 1 97.25 188 VAL B C 1
ATOM 3234 O O . VAL B 1 188 ? -3.533 10.156 17.484 1 97.25 188 VAL B O 1
ATOM 3237 N N . ARG B 1 189 ? -4.184 9.812 15.297 1 95.88 189 ARG B N 1
ATOM 3238 C CA . ARG B 1 189 ? -4.957 11.047 15.258 1 95.88 189 ARG B CA 1
ATOM 3239 C C . ARG B 1 189 ? -6.445 10.758 15.102 1 95.88 189 ARG B C 1
ATOM 3241 O O . ARG B 1 189 ? -6.824 9.758 14.484 1 95.88 189 ARG B O 1
ATOM 3248 N N . ASP B 1 190 ? -7.215 11.617 15.711 1 96 190 ASP B N 1
ATOM 3249 C CA . ASP B 1 190 ? -8.641 11.695 15.414 1 96 190 ASP B CA 1
ATOM 3250 C C . ASP B 1 190 ? -8.93 12.781 14.383 1 96 190 ASP B C 1
ATOM 3252 O O . ASP B 1 190 ? -8.805 13.969 14.672 1 96 190 ASP B O 1
ATOM 3256 N N . ILE B 1 191 ? -9.359 12.344 13.203 1 93.56 191 ILE B N 1
ATOM 3257 C CA . ILE B 1 191 ? -9.602 13.32 12.141 1 93.56 191 ILE B CA 1
ATOM 3258 C C . ILE B 1 191 ? -11.102 13.43 11.875 1 93.56 191 ILE B C 1
ATOM 3260 O O . ILE B 1 191 ? -11.516 13.922 10.82 1 93.56 191 ILE B O 1
ATOM 3264 N N . SER B 1 192 ? -11.93 12.914 12.75 1 89.69 192 SER B N 1
ATOM 3265 C CA . SER B 1 192 ? -13.375 12.852 12.547 1 89.69 192 SER B CA 1
ATOM 3266 C C . SER B 1 192 ? -13.977 14.25 12.391 1 89.69 192 SER B C 1
ATOM 3268 O O . SER B 1 192 ? -15.016 14.414 11.758 1 89.69 192 SER B O 1
ATOM 3270 N N . HIS B 1 193 ? -13.305 15.219 12.945 1 86.62 193 HIS B N 1
ATOM 3271 C CA . HIS B 1 193 ? -13.812 16.578 12.914 1 86.62 193 HIS B CA 1
ATOM 3272 C C . HIS B 1 193 ? -13.375 17.297 11.648 1 86.62 193 HIS B C 1
ATOM 3274 O O . HIS B 1 193 ? -13.789 18.438 11.398 1 86.62 193 HIS B O 1
ATOM 3280 N N . ILE B 1 194 ? -12.562 16.719 10.828 1 89 194 ILE B N 1
ATOM 3281 C CA . ILE B 1 194 ? -12.047 17.297 9.594 1 89 194 ILE B CA 1
ATOM 3282 C C . ILE B 1 194 ? -12.836 16.781 8.398 1 89 194 ILE B C 1
ATOM 3284 O O . ILE B 1 194 ? -12.781 15.594 8.078 1 89 194 ILE B O 1
ATOM 3288 N N . PRO B 1 195 ? -13.531 17.578 7.777 1 85.62 195 PRO B N 1
ATOM 3289 C CA . PRO B 1 195 ? -14.391 17.109 6.691 1 85.62 195 PRO B CA 1
ATOM 3290 C C . PRO B 1 195 ? -13.602 16.516 5.523 1 85.62 195 PRO B C 1
ATOM 3292 O O . PRO B 1 195 ? -13.977 15.469 4.984 1 85.62 195 PRO B O 1
ATOM 3295 N N . ASP B 1 196 ? -12.539 17.219 5.066 1 91.81 196 ASP B N 1
ATOM 3296 C CA . ASP B 1 196 ? -11.672 16.766 3.98 1 91.81 196 ASP B CA 1
ATOM 3297 C C . ASP B 1 196 ? -10.203 16.875 4.367 1 91.81 196 ASP B C 1
ATOM 3299 O O . ASP B 1 196 ? -9.617 17.969 4.328 1 91.81 196 ASP B O 1
ATOM 3303 N N . LEU B 1 197 ? -9.688 15.766 4.633 1 91.31 197 LEU B N 1
ATOM 3304 C CA . LEU B 1 197 ? -8.336 15.711 5.168 1 91.31 197 LEU B CA 1
ATOM 3305 C C . LEU B 1 197 ? -7.324 16.219 4.141 1 91.31 197 LEU B C 1
ATOM 3307 O O . LEU B 1 197 ? -6.367 16.906 4.492 1 91.31 197 LEU B O 1
ATOM 3311 N N . THR B 1 198 ? -7.492 15.836 2.85 1 93.12 198 THR B N 1
ATOM 3312 C CA . THR B 1 198 ? -6.574 16.219 1.785 1 93.12 198 THR B CA 1
ATOM 3313 C C . THR B 1 198 ? -6.516 17.75 1.656 1 93.12 198 THR B C 1
ATOM 3315 O O . THR B 1 198 ? -5.43 18.328 1.606 1 93.12 198 THR B O 1
ATOM 3318 N N . VAL B 1 199 ? -7.652 18.375 1.628 1 93.06 199 VAL B N 1
ATOM 3319 C CA . VAL B 1 199 ? -7.73 19.828 1.52 1 93.06 199 VAL B CA 1
ATOM 3320 C C . VAL B 1 199 ? -7.152 20.469 2.779 1 93.06 199 VAL B C 1
ATOM 3322 O O . VAL B 1 199 ? -6.379 21.422 2.695 1 93.06 199 VAL B O 1
ATOM 3325 N N . TYR B 1 200 ? -7.543 19.906 3.914 1 92.81 200 TYR B N 1
ATOM 3326 C CA . TYR B 1 200 ? -7.082 20.422 5.199 1 92.81 200 TYR B CA 1
ATOM 3327 C C . TYR B 1 200 ? -5.559 20.422 5.273 1 92.81 200 TYR B C 1
ATOM 3329 O O . TYR B 1 200 ? -4.949 21.438 5.613 1 92.81 200 TYR B O 1
ATOM 3337 N N . GLN B 1 201 ? -4.906 19.344 4.934 1 92.94 201 GLN B N 1
ATOM 3338 C CA . GLN B 1 201 ? -3.453 19.203 5 1 92.94 201 GLN B CA 1
ATOM 3339 C C . GLN B 1 201 ? -2.768 20.141 4 1 92.94 201 GLN B C 1
ATOM 3341 O O . GLN B 1 201 ? -1.72 20.719 4.301 1 92.94 201 GLN B O 1
ATOM 3346 N N . HIS B 1 202 ? -3.34 20.203 2.84 1 93.88 202 HIS B N 1
ATOM 3347 C CA . HIS B 1 202 ? -2.787 21.078 1.811 1 93.88 202 HIS B CA 1
ATOM 3348 C C . HIS B 1 202 ? -2.807 22.531 2.256 1 93.88 202 HIS B C 1
ATOM 3350 O O . HIS B 1 202 ? -1.812 23.25 2.104 1 93.88 202 HIS B O 1
ATOM 3356 N N . GLU B 1 203 ? -3.889 22.969 2.859 1 92.44 203 GLU B N 1
ATOM 3357 C CA . GLU B 1 203 ? -4.055 24.359 3.289 1 92.44 203 GLU B CA 1
ATOM 3358 C C . GLU B 1 203 ? -3.129 24.688 4.453 1 92.44 203 GLU B C 1
ATOM 3360 O O . GLU B 1 203 ? -2.49 25.75 4.461 1 92.44 203 GLU B O 1
ATOM 3365 N N . ILE B 1 204 ? -2.99 23.797 5.367 1 91.06 204 ILE B N 1
ATOM 3366 C CA . ILE B 1 204 ? -2.164 24.047 6.547 1 91.06 204 ILE B CA 1
ATOM 3367 C C . ILE B 1 204 ? -0.692 24.078 6.145 1 91.06 204 ILE B C 1
ATOM 3369 O O . ILE B 1 204 ? 0.062 24.938 6.617 1 91.06 204 ILE B O 1
ATOM 3373 N N . CYS B 1 205 ? -0.277 23.234 5.293 1 89.75 205 CYS B N 1
ATOM 3374 C CA . CYS B 1 205 ? 1.108 23.188 4.84 1 89.75 205 CYS B CA 1
ATOM 3375 C C . CYS B 1 205 ? 1.474 24.469 4.082 1 89.75 205 CYS B C 1
ATOM 3377 O O . CYS B 1 205 ? 2.57 25 4.254 1 89.75 205 CYS B O 1
ATOM 3379 N N . ASN B 1 206 ? 0.621 24.922 3.244 1 88.06 206 ASN B N 1
ATOM 3380 C CA . ASN B 1 206 ? 0.867 26.141 2.477 1 88.06 206 ASN B CA 1
ATOM 3381 C C . ASN B 1 206 ? 0.926 27.375 3.379 1 88.06 206 ASN B C 1
ATOM 3383 O O . ASN B 1 206 ? 1.723 28.281 3.145 1 88.06 206 ASN B O 1
ATOM 3387 N N . LYS B 1 207 ? 0.113 27.359 4.359 1 87.12 207 LYS B N 1
ATOM 3388 C CA . LYS B 1 207 ? 0.123 28.453 5.32 1 87.12 207 LYS B CA 1
ATOM 3389 C C . LYS B 1 207 ? 1.441 28.5 6.09 1 87.12 207 LYS B C 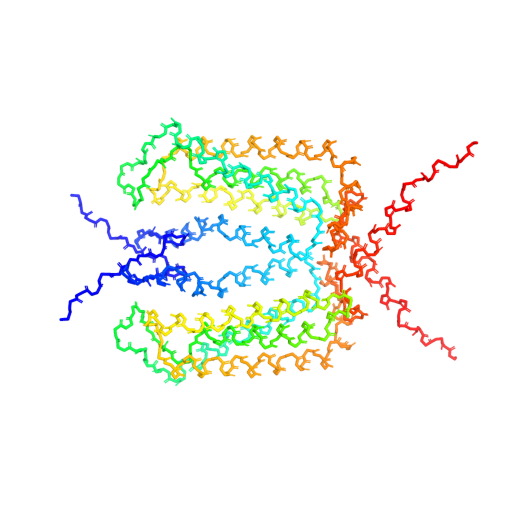1
ATOM 3391 O O . LYS B 1 207 ? 2.018 29.578 6.277 1 87.12 207 LYS B O 1
ATOM 3396 N N . ASP B 1 208 ? 1.958 27.438 6.445 1 85.19 208 ASP B N 1
ATOM 3397 C CA . ASP B 1 208 ? 3.207 27.359 7.195 1 85.19 208 ASP B CA 1
ATOM 3398 C C . ASP B 1 208 ? 4.402 27.719 6.312 1 85.19 208 ASP B C 1
ATOM 3400 O O . ASP B 1 208 ? 5.352 28.359 6.777 1 85.19 208 ASP B O 1
ATOM 3404 N N . ALA B 1 209 ? 4.348 27.344 5.078 1 83.19 209 ALA B N 1
ATOM 3405 C CA . ALA B 1 209 ? 5.41 27.688 4.137 1 83.19 209 ALA B CA 1
ATOM 3406 C C . ALA B 1 209 ? 5.484 29.188 3.9 1 83.19 209 ALA B C 1
ATOM 3408 O O . ALA B 1 209 ? 6.574 29.766 3.83 1 83.19 209 ALA B O 1
ATOM 3409 N N . ALA B 1 210 ? 4.379 29.75 3.787 1 81.44 210 ALA B N 1
ATOM 3410 C CA . ALA B 1 210 ? 4.312 31.203 3.598 1 81.44 210 ALA B CA 1
ATOM 3411 C C . ALA B 1 210 ? 4.855 31.938 4.816 1 81.44 210 ALA B C 1
ATOM 3413 O O . ALA B 1 210 ? 5.52 32.969 4.68 1 81.44 210 ALA B O 1
ATOM 3414 N N . ALA B 1 211 ? 4.629 31.375 5.934 1 77.62 211 ALA B N 1
ATOM 3415 C CA . ALA B 1 211 ? 5.094 31.969 7.176 1 77.62 211 ALA B CA 1
ATOM 3416 C C . ALA B 1 211 ? 6.605 31.812 7.332 1 77.62 211 ALA B C 1
ATOM 3418 O O . ALA B 1 211 ? 7.266 32.656 7.938 1 77.62 211 ALA B O 1
ATOM 3419 N N . ALA B 1 212 ? 7.129 30.844 6.805 1 74 212 ALA B N 1
ATOM 3420 C CA . ALA B 1 212 ? 8.555 30.531 6.914 1 74 212 ALA B CA 1
ATOM 3421 C C . ALA B 1 212 ? 9.367 31.312 5.887 1 74 212 ALA B C 1
ATOM 3423 O O . ALA B 1 212 ? 10.578 31.469 6.035 1 74 212 ALA B O 1
ATOM 3424 N N . SER B 1 213 ? 8.82 31.781 4.805 1 72.12 213 SER B N 1
ATOM 3425 C CA . SER B 1 213 ? 9.516 32.531 3.773 1 72.12 213 SER B CA 1
ATOM 3426 C C . SER B 1 213 ? 9.438 34.031 4.055 1 72.12 213 SER B C 1
ATOM 3428 O O . SER B 1 213 ? 8.391 34.656 3.871 1 72.12 213 SER B O 1
ATOM 3430 N N . PRO B 1 214 ? 10.219 34.656 4.938 1 56.12 214 PRO B N 1
ATOM 3431 C CA . PRO B 1 214 ? 10.156 36.094 5.203 1 56.12 214 PRO B CA 1
ATOM 3432 C C . PRO B 1 214 ? 10.055 36.938 3.926 1 56.12 214 PRO B C 1
ATOM 3434 O O . PRO B 1 214 ? 10.68 36.594 2.916 1 56.12 214 PRO B O 1
ATOM 3437 N N . GLN B 1 215 ? 8.938 37.531 3.607 1 50.84 215 GLN B N 1
ATOM 3438 C CA . GLN B 1 215 ? 8.867 38.594 2.621 1 50.84 215 GLN B CA 1
ATOM 3439 C C . GLN B 1 215 ? 10.109 39.469 2.688 1 50.84 215 GLN B C 1
ATOM 3441 O O . GLN B 1 215 ? 10.484 39.938 3.766 1 50.84 215 GLN B O 1
ATOM 3446 N N . LYS B 1 216 ? 11.109 39.531 1.845 1 48.5 216 LYS B N 1
ATOM 3447 C CA . LYS B 1 216 ? 11.875 40.781 1.642 1 48.5 216 LYS B CA 1
ATOM 3448 C C . LYS B 1 216 ? 10.984 42 1.774 1 48.5 216 LYS B C 1
ATOM 3450 O O . LYS B 1 216 ? 10.117 42.25 0.929 1 48.5 216 LYS B O 1
ATOM 3455 N N . LYS B 1 217 ? 10.523 42.562 2.898 1 44.66 217 LYS B N 1
ATOM 3456 C CA . LYS B 1 217 ? 10.164 43.969 3.043 1 44.66 217 LYS B CA 1
ATOM 3457 C C . LYS B 1 217 ? 10.961 44.844 2.072 1 44.66 217 LYS B C 1
ATOM 3459 O O . LYS B 1 217 ? 12.172 44.656 1.928 1 44.66 217 LYS B O 1
ATOM 3464 N N . SER B 1 218 ? 10.273 45.406 1.05 1 39.5 218 SER B N 1
ATOM 3465 C CA . SER B 1 218 ? 10.719 46.594 0.303 1 39.5 218 SER B CA 1
ATOM 3466 C C . SER B 1 218 ? 11.633 47.469 1.151 1 39.5 218 SER B C 1
ATOM 3468 O O . SER B 1 218 ? 11.234 47.938 2.225 1 39.5 218 SER B O 1
ATOM 3470 N N . GLN B 1 219 ? 12.945 47.312 1.186 1 29.89 219 GLN B N 1
ATOM 3471 C CA . GLN B 1 219 ? 13.531 48.625 1.183 1 29.89 219 GLN B CA 1
ATOM 3472 C C . GLN B 1 219 ? 12.945 49.5 0.067 1 29.89 219 GLN B C 1
ATOM 3474 O O . GLN B 1 219 ? 12.719 49 -1.043 1 29.89 219 GLN B O 1
#

InterPro domains:
  IPR000326 Phosphatidic acid phosphatase type 2/haloperoxidase [PF01569] (54-166)
  IPR000326 Phosphatidic acid phosphatase type 2/haloperoxidase [SM00014] (52-163)
  IPR036938 Phosphatidic acid phosphatase type 2/haloperoxidase superfamily [SSF48317] (25-167)
  IPR039667 Dolichyldiphosphatase, PAP2 domain [cd03382] (9-163)

Organism: NCBI:txid53985

Foldseek 3Di:
DPPPDDDDDDLLDDDADPVDPCGVVLSVLLNVLVVVLVVLVVCCLPVQEPVSVLLNVLLVVLLVVQVVVQVVVFDFFDPPAPDGTGPAAPSLLLSLLLVLLQCLVCLVQQPDPVPVVVSVVSNVVSVVSSVSNLVSCVNRRVHPNVNSVRSNVNSNVSSNVSNVVCVVCLVPVRVVVCPDPVNVVSVHDYCVVPRYPVVVVVVVVVVVVVVVPPPPPDD/DPPPDDDDDDLLDDDADPVDPCGVVLSVLLNVLVVVLVVLVVCCLPVQEPVSVLLNVLLVVLLVVQVVVQVVVFDFFDPPAPDGTGPAAPSLLLSLLLVLLQCLVCLVQQPDPVPVVVSVVSNVVSVVSSVSNLVSCVNRRVHPNVNNVRSNVNSNVSSNVSNVVCVVCLVPVRVVVCPDPVNVVSVHDYCVVPRYPVVVVVVVVVVVVVVVPPPPDDD

Secondary structure (DSSP, 8-state):
------EE-GGG--EE-TT-TTHHHHHHHHTHHHHHHHHHHHHHHHH-BHHHHHHHHHHHHHHHHHHHHHHHH-PBPPTT-SS-SB-SS-HHHHHHHHHHHHHHHHHHHHS-GGGHHHHHHHHHHHHHHHHHHHHHHHHTTSS-HHHHHHHHHHHHHHHHHHHHHHHHHHHHHHHHHHTSHHHHHTT-B--TT-S-HHHHHHHHHHHHHHHHS------/------EE-GGG--EE-TT-TTHHHHHHHHTHHHHHHHHHHHHHHHH-BHHHHHHHHHHHHHHHHHHHHHHHH-PBPPTT-SS-SB-SS-HHHHHHHHHHHHHHHHHHHHS-GGGHHHHHHHHHHHHHHHHHHHHHHHHTTSS-HHHHHHHHHHHHHHHHHHHHHHHHHHHHHHHHHHTSHHHHHTT-B--TT-S-HHHHHHHHHHHHHHHHS------